Protein AF-A0A7S1BK49-F1 (afdb_monomer)

Mean predicted aligned error: 18.94 Å

pLDDT: mean 71.37, std 25.73, range [22.62, 98.69]

Sequence (502 aa):
MDLETLVHGPLKIPEKPNESGSNVIENDIENNNFTIVPHFSNAGDDDAESSNTPNIDGDDSLTIIAHAELVLSGHDSVFQEKSSKWTLLQKLTLSIDGFIAIGLGVMLYIIFSSRNEEIEQSNIGQFITDWISDGSVVKDIESWDVSRVFDMSFLFEDISFNADLSMWDVSSVSAAKGMFHIAKLFNSNLHLWDVSSIITMDMMFEGAASFNGDISSWNVAKVETMSAMFSGARSFNQNLSMWDIFQVKSFQEMFEGAVKFKQTLCWETEAALDGDIFHNSGGCFCRKIVVDIFSEISSWLENPEEQDCENYNIDTWDVSNVGTMRSIFDVERIDSATNFNKSIASWDVSGSTDMNRAFYKAEKFNQDISQWDVSSCIDMGSMFEGATEFGHDLSTWNLANVEIIENMFKDAISYKYDLCLDVMDSGLVLEDIFHGSFGCFCTPIKEYVTDIFASVEEFYDNSRISRCNHRKISDWNISAFTNLDSLFDSRTNFNENIGDWD
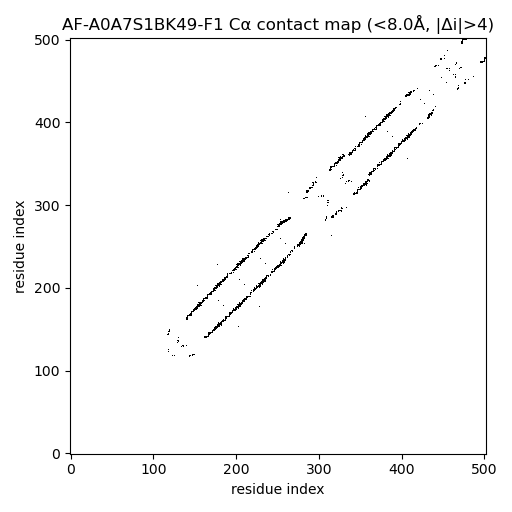
InterPro domains:
  IPR005046 Protein of unknown function DUF285 [PF03382] (186-271)
  IPR005046 Protein of unknown function DUF285 [PF03382] (311-418)
  IPR005046 Protein of unknown function DUF285 [PF03382] (467-502)
  IPR011889 Bacterial surface protein 26-residue repeat [TIGR02167] (204-227)

Secondary structure (DSSP, 8-state):
-----------------------------------------------------------------------------------TTGGGGGGSSSSS-TTSHHHHHHHHHHHHHS-----BTTTHHHHHHHHHH-TTTS--GGG---TB--B-TTTTTT-------TT---TT--B-TTTTTT-TT-----TT---TT--B-TTTTTT-TT-----TT---TT--B-TTTTTT-TT-----TT---TT----TTTTTT-TT---EE----HHHHSS-TTTTS--EEPPB--S-HHHHHHHHHH-TT---HHHH-GGG-B-TT-SB-TTTT-TTT-GGGGG-----TT---TT--B-TTTTTT-TT-----TT---TT--B-TTTTTT-TT-----TT---TT--B-TTTTTT-----S---SSTTTTT--HHHHSTTS-----PPP-SS-S-HHHHHHHHHH-HHHHHHHH--GGG---TT-S--TTTTTT-TT-----TT--

Structure (mmCIF, N/CA/C/O backbone):
data_AF-A0A7S1BK49-F1
#
_entry.id   AF-A0A7S1BK49-F1
#
loop_
_atom_site.group_PDB
_atom_site.id
_atom_site.type_symbol
_atom_site.label_atom_id
_atom_site.label_alt_id
_atom_site.label_comp_id
_atom_site.label_asym_id
_atom_site.label_entity_id
_atom_site.label_seq_id
_atom_site.pdbx_PDB_ins_code
_atom_site.Cartn_x
_atom_site.Cartn_y
_atom_site.Cartn_z
_atom_site.occupancy
_atom_site.B_iso_or_equiv
_atom_site.auth_seq_id
_atom_site.auth_comp_id
_atom_site.auth_asym_id
_atom_site.auth_atom_id
_atom_site.pdbx_PDB_model_num
ATOM 1 N N . MET A 1 1 ? 28.522 -47.993 32.366 1.00 35.03 1 MET A N 1
ATOM 2 C CA . MET A 1 1 ? 28.222 -48.068 30.920 1.00 35.03 1 MET A CA 1
ATOM 3 C C . MET A 1 1 ? 27.986 -46.636 30.466 1.00 35.03 1 MET A C 1
ATOM 5 O O . MET A 1 1 ? 26.840 -46.229 30.377 1.00 35.03 1 MET A O 1
ATOM 9 N N . ASP A 1 2 ? 28.984 -45.745 30.476 1.00 28.80 2 ASP A N 1
ATOM 10 C CA . ASP A 1 2 ? 30.324 -45.774 29.830 1.00 28.80 2 ASP A CA 1
ATOM 11 C C . ASP A 1 2 ? 30.213 -45.851 28.302 1.00 28.80 2 ASP A C 1
ATOM 13 O O . ASP A 1 2 ? 29.695 -46.849 27.810 1.00 28.80 2 ASP A O 1
ATOM 17 N N . LEU A 1 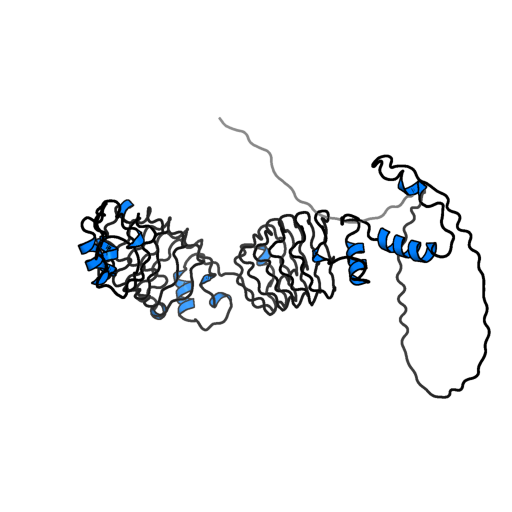3 ? 30.511 -44.725 27.620 1.00 27.05 3 LEU A N 1
ATOM 18 C CA . LEU A 1 3 ? 31.691 -44.461 26.744 1.00 27.05 3 LEU A CA 1
ATOM 19 C C . LEU A 1 3 ? 31.424 -44.952 25.299 1.00 27.05 3 LEU A C 1
ATOM 21 O O . LEU A 1 3 ? 30.880 -46.032 25.136 1.00 27.05 3 LEU A O 1
ATOM 25 N N . GLU A 1 4 ? 31.644 -44.214 24.200 1.00 32.19 4 GLU A N 1
ATOM 26 C CA . GLU A 1 4 ? 32.777 -43.380 23.726 1.00 32.19 4 GLU A CA 1
ATOM 27 C C . GLU A 1 4 ? 32.233 -42.294 22.732 1.00 32.19 4 GLU A C 1
ATOM 29 O O . GLU A 1 4 ? 31.250 -42.563 22.048 1.00 32.19 4 GLU A O 1
ATOM 34 N N . THR A 1 5 ? 32.627 -41.001 22.673 1.00 33.44 5 THR A N 1
ATOM 35 C CA . THR A 1 5 ? 33.893 -40.347 22.208 1.00 33.44 5 THR A CA 1
ATOM 36 C C . THR A 1 5 ? 34.398 -40.869 20.852 1.00 33.44 5 THR A C 1
ATOM 38 O O . THR A 1 5 ? 34.418 -42.069 20.660 1.00 33.44 5 THR A O 1
ATOM 41 N N . LEU A 1 6 ? 34.896 -40.134 19.852 1.00 28.28 6 LEU A N 1
ATOM 42 C CA . LEU A 1 6 ? 35.342 -38.755 19.596 1.00 28.28 6 LEU A CA 1
ATOM 43 C C . LEU A 1 6 ? 35.644 -38.713 18.067 1.00 28.28 6 LEU A C 1
ATOM 45 O O . LEU A 1 6 ? 35.965 -39.761 17.521 1.00 28.28 6 LEU A O 1
ATOM 49 N N . VAL A 1 7 ? 35.655 -37.556 17.391 1.00 29.08 7 VAL A N 1
ATOM 50 C CA . VAL A 1 7 ? 36.854 -36.999 16.705 1.00 29.08 7 VAL A CA 1
ATOM 51 C C . VAL A 1 7 ? 36.545 -35.601 16.139 1.00 29.08 7 VAL A C 1
ATOM 53 O O . VAL A 1 7 ? 35.555 -35.356 15.459 1.00 29.08 7 VAL A O 1
ATOM 56 N N . HIS A 1 8 ? 37.466 -34.713 16.501 1.00 30.59 8 HIS A N 1
ATOM 57 C CA . HIS A 1 8 ? 37.676 -33.287 16.267 1.00 30.59 8 HIS A CA 1
ATOM 58 C C . HIS A 1 8 ? 37.594 -32.747 14.822 1.00 30.59 8 HIS A C 1
ATOM 60 O O . HIS A 1 8 ? 38.181 -33.321 13.915 1.00 30.59 8 HIS A O 1
ATOM 66 N N . GLY A 1 9 ? 37.007 -31.548 14.672 1.00 27.83 9 GLY A N 1
ATOM 67 C CA . GLY A 1 9 ? 37.746 -30.265 14.703 1.00 27.83 9 GLY A CA 1
ATOM 68 C C . GLY A 1 9 ? 38.321 -29.699 13.376 1.00 27.83 9 GLY A C 1
ATOM 69 O O . GLY A 1 9 ? 39.035 -30.419 12.687 1.00 27.83 9 GLY A O 1
ATOM 70 N N . PRO A 1 10 ? 38.094 -28.402 13.049 1.00 38.78 10 PRO A N 1
ATOM 71 C CA . PRO A 1 10 ? 38.463 -27.749 11.779 1.00 38.78 10 PRO A CA 1
ATOM 72 C C . PRO A 1 10 ? 39.801 -26.982 11.842 1.00 38.78 10 PRO A C 1
ATOM 74 O O . PRO A 1 10 ? 40.285 -26.689 12.933 1.00 38.78 10 PRO A O 1
ATOM 77 N N . LEU A 1 11 ? 40.359 -26.565 10.692 1.00 24.44 11 LEU A N 1
ATOM 78 C CA . LEU A 1 11 ? 41.485 -25.613 10.622 1.00 24.44 11 LEU A CA 1
ATOM 79 C C . LEU A 1 11 ? 41.474 -24.754 9.336 1.00 24.44 11 LEU A C 1
ATOM 81 O O . LEU A 1 11 ? 41.293 -25.263 8.232 1.00 24.44 11 LEU A O 1
ATOM 85 N N . LYS A 1 12 ? 41.683 -23.441 9.524 1.00 28.98 12 LYS A N 1
ATOM 86 C CA . LYS A 1 12 ? 41.842 -22.368 8.521 1.00 28.98 12 LYS A CA 1
ATOM 87 C C . LYS A 1 12 ? 43.317 -22.194 8.075 1.00 28.98 12 LYS A C 1
ATOM 89 O O . LYS A 1 12 ? 44.215 -22.387 8.885 1.00 28.98 12 LYS A O 1
ATOM 94 N N . ILE A 1 13 ? 43.463 -21.785 6.803 1.00 31.91 13 ILE A N 1
ATOM 95 C CA . ILE A 1 13 ? 44.477 -21.015 6.010 1.00 31.91 13 ILE A CA 1
ATOM 96 C C . ILE A 1 13 ? 45.774 -20.493 6.697 1.00 31.91 13 ILE A C 1
ATOM 98 O O . ILE A 1 13 ? 45.731 -20.125 7.870 1.00 31.91 13 ILE A O 1
ATOM 102 N N . PRO A 1 14 ? 46.906 -20.349 5.955 1.00 29.59 14 PRO A N 1
ATOM 103 C CA . PRO A 1 14 ? 47.322 -19.010 5.453 1.00 29.59 14 PRO A CA 1
ATOM 104 C C . PRO A 1 14 ? 48.024 -18.963 4.053 1.00 29.59 14 PRO A C 1
ATOM 106 O O . PRO A 1 14 ? 48.311 -19.991 3.445 1.00 29.59 14 PRO A O 1
ATOM 109 N N . GLU A 1 15 ? 48.257 -17.738 3.549 1.00 27.72 15 GLU A N 1
ATOM 110 C CA . GLU A 1 15 ? 48.701 -17.295 2.200 1.00 27.72 15 GLU A CA 1
ATOM 111 C C . GLU A 1 15 ? 50.221 -17.383 1.845 1.00 27.72 15 GLU A C 1
ATOM 113 O O . GLU A 1 15 ? 51.042 -17.246 2.744 1.00 27.72 15 GLU A O 1
ATOM 118 N N . LYS A 1 16 ? 50.521 -17.470 0.513 1.00 31.22 16 LYS A N 1
ATOM 119 C CA . LYS A 1 16 ? 51.612 -16.901 -0.382 1.00 31.22 16 LYS A CA 1
ATOM 120 C C . LYS A 1 16 ? 53.121 -16.931 0.039 1.00 31.22 16 LYS A C 1
ATOM 122 O O . LYS A 1 16 ? 53.371 -17.141 1.217 1.00 31.22 16 LYS A O 1
ATOM 127 N N . PRO A 1 17 ? 54.163 -16.686 -0.833 1.00 37.59 17 PRO A N 1
ATOM 128 C CA . PRO A 1 17 ? 54.231 -16.139 -2.222 1.00 37.59 17 PRO A CA 1
ATOM 129 C C . PRO A 1 17 ? 55.219 -16.818 -3.249 1.00 37.59 17 PRO A C 1
ATOM 131 O O . PRO A 1 17 ? 55.960 -17.729 -2.910 1.00 37.59 17 PRO A O 1
ATOM 134 N N . ASN A 1 18 ? 55.193 -16.317 -4.505 1.00 27.33 18 ASN A N 1
ATOM 135 C CA . ASN A 1 18 ? 56.149 -16.288 -5.657 1.00 27.33 18 ASN A CA 1
ATOM 136 C C . ASN A 1 18 ? 57.438 -17.159 -5.721 1.00 27.33 18 ASN A C 1
ATOM 138 O O . ASN A 1 18 ? 58.272 -17.057 -4.834 1.00 27.33 18 ASN A O 1
ATOM 142 N N . GLU A 1 19 ? 57.708 -17.805 -6.878 1.00 29.11 19 GLU A N 1
ATOM 143 C CA . GLU A 1 19 ? 58.779 -17.434 -7.853 1.00 29.11 19 GLU A CA 1
ATOM 144 C C . GLU A 1 19 ? 58.948 -18.413 -9.054 1.00 29.11 19 GLU A C 1
ATOM 146 O O . GLU A 1 19 ? 58.847 -19.627 -8.923 1.00 29.11 19 GLU A O 1
ATOM 151 N N . SER A 1 20 ? 59.213 -17.807 -10.223 1.00 27.70 20 SER A N 1
ATOM 152 C CA . SER A 1 20 ? 59.932 -18.215 -11.456 1.00 27.70 20 SER A CA 1
ATOM 153 C C . SER A 1 20 ? 60.298 -19.678 -11.795 1.00 27.70 20 SER A C 1
ATOM 155 O O . SER A 1 20 ? 60.945 -20.371 -11.017 1.00 27.70 20 SER A O 1
ATOM 157 N N . GLY A 1 21 ? 60.133 -20.039 -13.080 1.00 27.45 21 GLY A N 1
ATOM 158 C CA . GLY A 1 21 ? 60.945 -21.074 -13.745 1.00 27.45 21 GLY A CA 1
ATOM 159 C C . GLY A 1 21 ? 60.391 -21.565 -15.091 1.00 27.45 21 GLY A C 1
ATOM 160 O O . GLY A 1 21 ? 59.422 -22.310 -15.126 1.00 27.45 21 GLY A O 1
ATOM 161 N N . SER A 1 22 ? 61.019 -21.150 -16.193 1.00 25.78 22 SER A N 1
ATOM 162 C CA . SER A 1 22 ? 60.699 -21.464 -17.595 1.00 25.78 22 SER A CA 1
ATOM 163 C C . SER A 1 22 ? 61.015 -22.904 -18.033 1.00 25.78 22 SER A C 1
ATOM 165 O O . SER A 1 22 ? 62.007 -23.465 -17.574 1.00 25.78 22 SER A O 1
ATOM 167 N N . ASN A 1 23 ? 60.243 -23.426 -19.002 1.00 27.48 23 ASN A N 1
ATOM 168 C CA . ASN A 1 23 ? 60.650 -24.173 -20.223 1.00 27.48 23 ASN A CA 1
ATOM 169 C C . ASN A 1 23 ? 59.364 -24.743 -20.869 1.00 27.48 23 ASN A C 1
ATOM 171 O O . ASN A 1 23 ? 58.716 -25.600 -20.282 1.00 27.48 23 ASN A O 1
ATOM 175 N N . VAL A 1 24 ? 58.799 -24.122 -21.913 1.00 26.00 24 VAL A N 1
ATOM 176 C CA . VAL A 1 24 ? 59.056 -24.373 -23.352 1.00 26.00 24 VAL A CA 1
ATOM 177 C C . VAL A 1 24 ? 59.017 -25.864 -23.718 1.00 26.00 24 VAL A C 1
ATOM 179 O O . VAL A 1 24 ? 59.946 -26.587 -23.375 1.00 26.00 24 VAL A O 1
ATOM 182 N N . ILE A 1 25 ? 57.963 -26.290 -24.431 1.00 27.42 25 ILE A N 1
ATOM 183 C CA . ILE A 1 25 ? 58.008 -26.838 -25.804 1.00 27.42 25 ILE A CA 1
ATOM 184 C C . ILE A 1 25 ? 56.605 -26.714 -26.439 1.00 27.42 25 ILE A C 1
ATOM 186 O O . ILE A 1 25 ? 55.590 -27.068 -25.845 1.00 27.42 25 ILE A O 1
ATOM 190 N N . GLU A 1 26 ? 56.652 -26.154 -27.643 1.00 25.84 26 GLU A N 1
ATOM 191 C CA . GLU A 1 26 ? 55.699 -25.973 -28.743 1.00 25.84 26 GLU A CA 1
ATOM 192 C C . GLU A 1 26 ? 54.528 -26.965 -28.876 1.00 25.84 26 GLU A C 1
ATOM 194 O O . GLU A 1 26 ? 54.699 -28.182 -28.810 1.00 25.84 26 GLU A O 1
ATOM 199 N N . ASN A 1 27 ? 53.352 -26.426 -29.220 1.00 28.23 27 ASN A N 1
ATOM 200 C CA . ASN A 1 27 ? 52.665 -26.814 -30.454 1.00 28.23 27 ASN A CA 1
ATOM 201 C C . ASN A 1 27 ? 51.669 -25.731 -30.895 1.00 28.23 27 ASN A C 1
ATOM 203 O O . ASN A 1 27 ? 50.863 -25.239 -30.106 1.00 28.23 27 ASN A O 1
ATOM 207 N N . ASP A 1 28 ? 51.787 -25.396 -32.174 1.00 27.47 28 ASP A N 1
ATOM 208 C CA . ASP A 1 28 ? 51.051 -24.401 -32.942 1.00 27.47 28 ASP A CA 1
ATOM 209 C C . ASP A 1 28 ? 49.535 -24.650 -33.002 1.00 27.47 28 ASP A C 1
ATOM 211 O O . ASP A 1 28 ? 49.086 -25.793 -33.102 1.00 27.47 28 ASP A O 1
ATOM 215 N N . ILE A 1 29 ? 48.761 -23.558 -33.006 1.00 29.08 29 ILE A N 1
ATOM 216 C CA . ILE A 1 29 ? 47.798 -23.141 -34.050 1.00 29.08 29 ILE A CA 1
ATOM 217 C C . ILE A 1 29 ? 47.078 -21.891 -33.507 1.00 29.08 29 ILE A C 1
ATOM 219 O O . ILE A 1 29 ? 46.294 -21.957 -32.560 1.00 29.08 29 ILE A O 1
ATOM 223 N N . GLU A 1 30 ? 47.402 -20.731 -34.084 1.00 30.09 30 GLU A N 1
ATOM 224 C CA . GLU A 1 30 ? 46.832 -19.428 -33.738 1.00 30.09 30 GLU A CA 1
ATOM 225 C C . GLU A 1 30 ? 45.349 -19.332 -34.123 1.00 30.09 30 GLU A C 1
ATOM 227 O O . GLU A 1 30 ? 44.957 -19.523 -35.276 1.00 30.09 30 GLU A O 1
ATOM 232 N N . ASN A 1 31 ? 44.541 -18.972 -33.125 1.00 31.12 31 ASN A N 1
ATOM 233 C CA . ASN A 1 31 ? 43.215 -18.398 -33.277 1.00 31.12 31 ASN A CA 1
ATOM 234 C C . ASN A 1 31 ? 43.339 -16.909 -33.624 1.00 31.12 31 ASN A C 1
ATOM 236 O O . ASN A 1 31 ? 44.002 -16.148 -32.919 1.00 31.12 31 ASN A O 1
ATOM 240 N N . ASN A 1 32 ? 42.624 -16.493 -34.668 1.00 27.56 32 ASN A N 1
ATOM 241 C CA . ASN A 1 32 ? 42.329 -15.096 -34.965 1.00 27.56 32 ASN A CA 1
ATOM 242 C C . ASN A 1 32 ? 41.487 -14.482 -33.833 1.00 27.56 32 ASN A C 1
ATOM 244 O O . ASN A 1 32 ? 40.280 -14.706 -33.772 1.00 27.56 32 ASN A O 1
ATOM 248 N N . ASN A 1 33 ? 42.111 -13.664 -32.985 1.00 28.39 33 ASN A N 1
ATOM 249 C CA . ASN A 1 33 ? 41.420 -12.660 -32.180 1.00 28.39 33 ASN A CA 1
ATOM 250 C C . ASN A 1 33 ? 41.516 -11.310 -32.899 1.00 28.39 33 ASN A C 1
ATOM 252 O O . ASN A 1 33 ? 42.605 -10.767 -33.079 1.00 28.39 33 ASN A O 1
ATOM 256 N N . PHE A 1 34 ? 40.366 -10.759 -33.290 1.00 27.22 34 PHE A N 1
ATOM 257 C CA . PHE A 1 34 ? 40.245 -9.355 -33.666 1.00 27.22 34 PHE A CA 1
ATOM 258 C C . PHE A 1 34 ? 40.216 -8.506 -32.392 1.00 27.22 34 PHE A C 1
ATOM 260 O O . PHE A 1 34 ? 39.236 -8.506 -31.651 1.00 27.22 34 PHE A O 1
ATOM 267 N N . THR A 1 35 ? 41.298 -7.770 -32.152 1.00 24.39 35 THR A N 1
ATOM 268 C CA . THR A 1 35 ? 41.339 -6.672 -31.183 1.00 24.39 35 THR A CA 1
ATOM 269 C C . THR A 1 35 ? 40.854 -5.401 -31.873 1.00 24.39 35 THR A C 1
ATOM 271 O O . THR A 1 35 ? 41.454 -4.951 -32.850 1.00 24.39 35 THR A O 1
ATOM 274 N N . ILE A 1 36 ? 39.778 -4.812 -31.357 1.00 26.70 36 ILE A N 1
ATOM 275 C CA . ILE A 1 36 ? 39.320 -3.469 -31.719 1.00 26.70 36 ILE A CA 1
ATOM 276 C C . ILE A 1 36 ? 40.229 -2.467 -30.999 1.00 26.70 36 ILE A C 1
ATOM 278 O O . ILE A 1 36 ? 40.259 -2.423 -29.771 1.00 26.70 36 ILE A O 1
ATOM 282 N N . VAL A 1 37 ? 40.973 -1.664 -31.760 1.00 26.89 37 VAL A N 1
ATOM 283 C CA . VAL A 1 37 ? 41.683 -0.481 -31.253 1.00 26.89 37 VAL A CA 1
ATOM 284 C C . VAL A 1 37 ? 40.934 0.758 -31.753 1.00 26.89 37 VAL A C 1
ATOM 286 O O . VAL A 1 37 ? 40.873 0.961 -32.967 1.00 26.89 37 VAL A O 1
ATOM 289 N N . PRO A 1 38 ? 40.363 1.596 -30.870 1.00 29.02 38 PRO A N 1
ATOM 290 C CA . PRO A 1 38 ? 39.777 2.866 -31.269 1.00 29.02 38 PRO A CA 1
ATOM 291 C C . PRO A 1 38 ? 40.880 3.921 -31.419 1.00 29.02 38 PRO A C 1
ATOM 293 O O . PRO A 1 38 ? 41.600 4.222 -30.466 1.00 29.02 38 PRO A O 1
ATOM 296 N N . HIS A 1 39 ? 41.006 4.514 -32.607 1.00 27.56 39 HIS A N 1
ATOM 297 C CA . HIS A 1 39 ? 41.794 5.733 -32.785 1.00 27.56 39 HIS A CA 1
ATOM 298 C C . HIS A 1 39 ? 40.890 6.958 -32.630 1.00 27.56 39 HIS A C 1
ATOM 300 O O . HIS A 1 39 ? 40.169 7.343 -33.545 1.00 27.56 39 HIS A O 1
ATOM 306 N N . PHE A 1 40 ? 40.979 7.583 -31.456 1.00 27.64 40 PHE A N 1
ATOM 307 C CA . PHE A 1 40 ? 40.731 9.010 -31.288 1.00 27.64 40 PHE A CA 1
ATOM 308 C C . PHE A 1 40 ? 41.953 9.780 -31.801 1.00 27.64 40 PHE A C 1
ATOM 310 O O . PHE A 1 40 ? 43.087 9.457 -31.440 1.00 27.64 40 PHE A O 1
ATOM 317 N N . SER A 1 41 ? 41.731 10.824 -32.595 1.00 28.11 41 SER A N 1
ATOM 318 C CA . SER A 1 41 ? 42.729 11.864 -32.847 1.00 28.11 41 SER A CA 1
ATOM 319 C C . SER A 1 41 ? 42.130 13.222 -32.494 1.00 28.11 41 SER A C 1
ATOM 321 O O . SER A 1 41 ? 41.339 13.773 -33.256 1.00 28.11 41 SER A O 1
ATOM 323 N N . ASN A 1 42 ? 42.525 13.742 -31.332 1.00 29.22 42 ASN A N 1
ATOM 324 C CA . ASN A 1 42 ? 42.480 15.168 -31.032 1.00 29.22 42 ASN A CA 1
ATOM 325 C C . ASN A 1 42 ? 43.666 15.848 -31.726 1.00 29.22 42 ASN A C 1
ATOM 327 O O . ASN A 1 42 ? 44.798 15.378 -31.611 1.00 29.22 42 ASN A O 1
ATOM 331 N N . ALA A 1 43 ? 43.416 16.986 -32.362 1.00 30.41 43 ALA A N 1
ATOM 332 C CA . ALA A 1 43 ? 44.424 18.006 -32.607 1.00 30.41 43 ALA A CA 1
ATOM 333 C C . ALA A 1 43 ? 43.789 19.362 -32.278 1.00 30.41 43 ALA A C 1
ATOM 335 O O . ALA A 1 43 ? 42.842 19.776 -32.945 1.00 30.41 43 ALA A O 1
ATOM 336 N N . GLY A 1 44 ? 44.278 19.999 -31.215 1.00 28.25 44 GLY A N 1
ATOM 337 C CA . GLY A 1 44 ? 44.058 21.411 -30.915 1.00 28.25 44 GLY A CA 1
ATOM 338 C C . GLY A 1 44 ? 45.323 22.198 -31.252 1.00 28.25 44 GLY A C 1
ATOM 339 O O . GLY A 1 44 ? 46.427 21.701 -31.022 1.00 28.25 44 GLY A O 1
ATOM 340 N N . ASP A 1 45 ? 45.147 23.341 -31.912 1.00 29.91 45 ASP A N 1
ATOM 341 C CA . ASP A 1 45 ? 45.421 24.689 -31.376 1.00 29.91 45 ASP A CA 1
ATOM 342 C C . ASP A 1 45 ? 45.800 25.681 -32.494 1.00 29.91 45 ASP A C 1
ATOM 344 O O . ASP A 1 45 ? 46.739 25.465 -33.259 1.00 29.91 45 ASP A O 1
ATOM 348 N N . ASP A 1 46 ? 44.980 26.737 -32.565 1.00 32.91 46 ASP A N 1
ATOM 349 C CA . ASP A 1 46 ? 45.274 28.168 -32.738 1.00 32.91 46 ASP A CA 1
ATOM 350 C C . ASP A 1 46 ? 46.328 28.636 -33.767 1.00 32.91 46 ASP A C 1
ATOM 352 O O . ASP A 1 46 ? 47.524 28.400 -33.637 1.00 32.91 46 ASP A O 1
ATOM 356 N N . ASP A 1 47 ? 45.905 29.410 -34.779 1.00 31.05 47 ASP A N 1
ATOM 357 C CA . ASP A 1 47 ? 45.849 30.885 -34.697 1.00 31.05 47 ASP A CA 1
ATOM 358 C C . ASP A 1 47 ? 45.503 31.549 -36.053 1.00 31.05 47 ASP A C 1
ATOM 360 O O . ASP A 1 47 ? 45.647 30.984 -37.138 1.00 31.05 47 ASP A O 1
ATOM 364 N N . ALA A 1 48 ? 44.988 32.774 -35.952 1.00 31.53 48 ALA A N 1
ATOM 365 C CA . ALA A 1 48 ? 44.333 33.593 -36.971 1.00 31.53 48 ALA A CA 1
ATOM 366 C C . ALA A 1 48 ? 45.213 34.120 -38.134 1.00 31.53 48 ALA A C 1
ATOM 368 O O . ALA A 1 48 ? 46.374 34.452 -37.947 1.00 31.53 48 ALA A O 1
ATOM 369 N N . GLU A 1 49 ? 44.612 34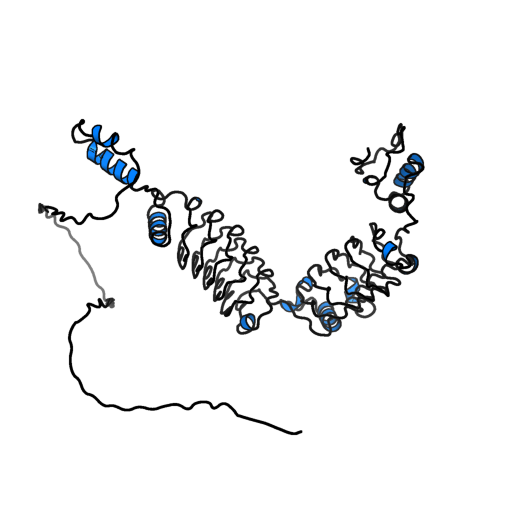.316 -39.320 1.00 29.78 49 GLU A N 1
ATOM 370 C CA . GLU A 1 49 ? 44.315 35.641 -39.920 1.00 29.78 49 GLU A CA 1
ATOM 371 C C . GLU A 1 49 ? 44.015 35.584 -41.439 1.00 29.78 49 GLU A C 1
ATOM 373 O O . GLU A 1 49 ? 44.839 35.220 -42.267 1.00 29.78 49 GLU A O 1
ATOM 378 N N . SER A 1 50 ? 42.847 36.135 -41.782 1.00 29.45 50 SER A N 1
ATOM 379 C CA . SER A 1 50 ? 42.568 37.024 -42.923 1.00 29.45 50 SER A CA 1
ATOM 380 C C . SER A 1 50 ? 42.645 36.550 -44.397 1.00 29.45 50 SER A C 1
ATOM 382 O O . SER A 1 50 ? 43.691 36.378 -45.011 1.00 29.45 50 SER A O 1
ATOM 384 N N . SER A 1 51 ? 41.467 36.682 -45.019 1.00 27.19 51 SER A N 1
ATOM 385 C CA . SER A 1 51 ? 41.203 37.395 -46.282 1.00 27.19 51 SER A CA 1
ATOM 386 C C . SER A 1 51 ? 41.335 36.689 -47.644 1.00 27.19 51 SER A C 1
ATOM 388 O O . SER A 1 51 ? 42.342 36.090 -47.998 1.00 27.19 51 SER A O 1
ATOM 390 N N . ASN A 1 52 ? 40.292 36.965 -48.442 1.00 30.88 52 ASN A N 1
ATOM 391 C CA . ASN A 1 52 ? 40.178 36.955 -49.904 1.00 30.88 52 ASN A CA 1
ATOM 392 C C . ASN A 1 52 ? 39.777 35.647 -50.614 1.00 30.88 52 ASN A C 1
ATOM 394 O O . ASN A 1 52 ? 40.588 34.797 -50.962 1.00 30.88 52 ASN A O 1
ATOM 398 N N . THR A 1 53 ? 38.488 35.597 -50.963 1.00 28.69 53 THR A N 1
ATOM 399 C CA . THR A 1 53 ? 37.960 35.025 -52.217 1.00 28.69 53 THR A CA 1
ATOM 400 C C . THR A 1 53 ? 38.476 35.862 -53.416 1.00 28.69 53 THR A C 1
ATOM 402 O O . THR A 1 53 ? 38.792 37.039 -53.202 1.00 28.69 53 THR A O 1
ATOM 405 N N . PRO A 1 54 ? 38.601 35.329 -54.662 1.00 38.31 54 PRO A N 1
ATOM 406 C CA . PRO A 1 54 ? 37.458 34.846 -55.454 1.00 38.31 54 PRO A CA 1
ATOM 407 C C . PRO A 1 54 ? 37.682 33.640 -56.404 1.00 38.31 54 PRO A C 1
ATOM 409 O O . PRO A 1 54 ? 38.694 33.514 -57.079 1.00 38.31 54 PRO A O 1
ATOM 412 N N . ASN A 1 55 ? 36.644 32.798 -56.470 1.00 29.73 55 ASN A N 1
ATOM 413 C CA . ASN A 1 55 ? 35.919 32.297 -57.653 1.00 29.73 55 ASN A CA 1
ATOM 414 C C . ASN A 1 55 ? 36.643 32.200 -59.020 1.00 29.73 55 ASN A C 1
ATOM 416 O O . ASN A 1 55 ? 36.898 33.254 -59.594 1.00 29.73 55 ASN A O 1
ATOM 420 N N . ILE A 1 56 ? 36.790 30.985 -59.592 1.00 30.38 56 ILE A N 1
ATOM 421 C CA . ILE A 1 56 ? 36.682 30.670 -61.043 1.00 30.38 56 ILE A CA 1
ATOM 422 C C . ILE A 1 56 ? 36.209 29.208 -61.234 1.00 30.38 56 ILE A C 1
ATOM 424 O O . ILE A 1 56 ? 36.681 28.303 -60.550 1.00 30.38 56 ILE A O 1
ATOM 428 N N . ASP A 1 57 ? 35.289 29.047 -62.190 1.00 29.44 57 ASP A N 1
ATOM 429 C CA . ASP A 1 57 ? 34.690 27.848 -62.795 1.00 29.44 57 ASP A CA 1
ATOM 430 C C . ASP A 1 57 ? 35.652 26.715 -63.213 1.00 29.44 57 ASP A C 1
ATOM 432 O O . ASP A 1 57 ? 36.814 26.951 -63.547 1.00 29.44 57 ASP A O 1
ATOM 436 N N . GLY A 1 58 ? 35.119 25.492 -63.339 1.00 29.05 58 GLY A N 1
ATOM 437 C CA . GLY A 1 58 ? 35.807 24.392 -64.022 1.00 29.05 58 GLY A CA 1
ATOM 438 C C . GLY A 1 58 ? 35.098 23.045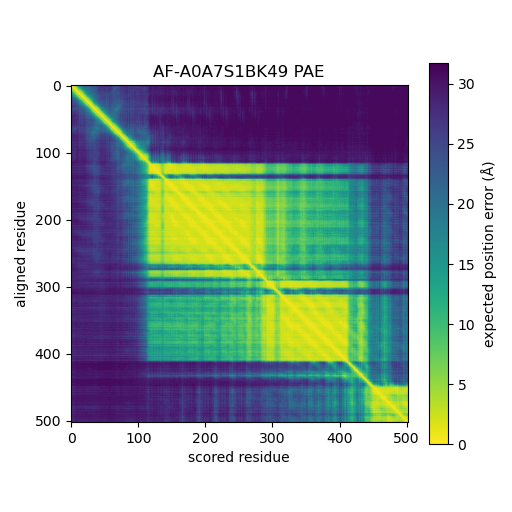 -63.923 1.00 29.05 58 GLY A C 1
ATOM 439 O O . GLY A 1 58 ? 35.413 22.242 -63.054 1.00 29.05 58 GLY A O 1
ATOM 440 N N . ASP A 1 59 ? 34.142 22.843 -64.824 1.00 29.86 59 ASP A N 1
ATOM 441 C CA . ASP A 1 59 ? 33.546 21.573 -65.250 1.00 29.86 59 ASP A CA 1
ATOM 442 C C . ASP A 1 59 ? 34.615 20.492 -65.518 1.00 29.86 59 ASP A C 1
ATOM 444 O O . ASP A 1 59 ? 35.590 20.771 -66.208 1.00 29.86 59 ASP A O 1
ATOM 448 N N . ASP A 1 60 ? 34.429 19.284 -64.979 1.00 31.55 60 ASP A N 1
ATOM 449 C CA . ASP A 1 60 ? 34.819 18.037 -65.649 1.00 31.55 60 ASP A CA 1
ATOM 450 C C . ASP A 1 60 ? 34.157 16.837 -64.954 1.00 31.55 60 ASP A C 1
ATOM 452 O O . ASP A 1 60 ? 34.542 16.347 -63.889 1.00 31.55 60 ASP A O 1
ATOM 456 N N . SER A 1 61 ? 33.103 16.367 -65.609 1.00 28.25 61 SER A N 1
ATOM 457 C CA . SER A 1 61 ? 32.427 15.106 -65.356 1.00 28.25 61 SER A CA 1
ATOM 458 C C . SER A 1 61 ? 33.315 13.928 -65.777 1.00 28.25 61 SER A C 1
ATOM 460 O O . SER A 1 61 ? 33.583 13.722 -66.959 1.00 28.25 61 SER A O 1
ATOM 462 N N . LEU A 1 62 ? 33.731 13.093 -64.817 1.00 26.36 62 LEU A N 1
ATOM 463 C CA . LEU A 1 62 ? 34.292 11.770 -65.105 1.00 26.36 62 LEU A CA 1
ATOM 464 C C . LEU A 1 62 ? 33.319 10.680 -64.653 1.00 26.36 62 LEU A C 1
ATOM 466 O O . LEU A 1 62 ? 33.250 10.287 -63.490 1.00 26.36 62 LEU A O 1
ATOM 470 N N . THR A 1 63 ? 32.546 10.191 -65.617 1.00 24.30 63 THR A N 1
ATOM 471 C CA . THR A 1 63 ? 31.723 8.989 -65.501 1.00 24.30 63 THR A CA 1
ATOM 472 C C . THR A 1 63 ? 32.633 7.757 -65.517 1.00 24.30 63 THR A C 1
ATOM 474 O O . THR A 1 63 ? 33.165 7.394 -66.564 1.00 24.30 63 THR A O 1
ATOM 477 N N . ILE A 1 64 ? 32.804 7.086 -64.375 1.00 26.19 64 ILE A N 1
ATOM 478 C CA . ILE A 1 64 ? 33.367 5.730 -64.325 1.00 26.19 64 ILE A CA 1
ATOM 479 C C . ILE A 1 64 ? 32.199 4.748 -64.221 1.00 26.19 64 ILE A C 1
ATOM 481 O O . ILE A 1 64 ? 31.572 4.602 -63.176 1.00 26.19 64 ILE A O 1
ATOM 485 N N . ILE A 1 65 ? 31.903 4.084 -65.338 1.00 25.66 65 ILE A N 1
ATOM 486 C CA . ILE A 1 65 ? 31.026 2.913 -65.394 1.00 25.66 65 ILE A CA 1
ATOM 487 C C . ILE A 1 65 ? 31.859 1.716 -64.928 1.00 25.66 65 ILE A C 1
ATOM 489 O O . ILE A 1 65 ? 32.690 1.213 -65.683 1.00 25.66 65 ILE A O 1
ATOM 493 N N . ALA A 1 66 ? 31.640 1.254 -63.699 1.00 25.11 66 ALA A N 1
ATOM 494 C CA . ALA A 1 66 ? 32.131 -0.039 -63.236 1.00 25.11 66 ALA A CA 1
ATOM 495 C C . ALA A 1 66 ? 30.976 -1.051 -63.274 1.00 25.11 66 ALA A C 1
ATOM 497 O O . ALA A 1 66 ? 30.045 -0.989 -62.474 1.00 25.11 66 ALA A O 1
ATOM 498 N N . HIS A 1 67 ? 31.033 -1.964 -64.245 1.00 25.03 67 HIS A N 1
ATOM 499 C CA . HIS A 1 67 ? 30.277 -3.214 -64.227 1.00 25.03 67 HIS A CA 1
ATOM 500 C C . HIS A 1 67 ? 30.814 -4.088 -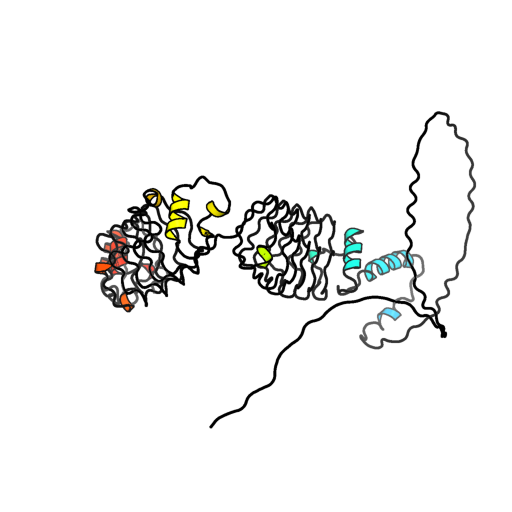63.086 1.00 25.03 67 HIS A C 1
ATOM 502 O O . HIS A 1 67 ? 31.997 -4.426 -63.089 1.00 25.03 67 HIS A O 1
ATOM 508 N N . ALA A 1 68 ? 29.952 -4.481 -62.150 1.00 24.91 68 ALA A N 1
ATOM 509 C CA . ALA A 1 68 ? 30.228 -5.551 -61.199 1.00 24.91 68 ALA A CA 1
ATOM 510 C C . ALA A 1 68 ? 29.238 -6.696 -61.457 1.00 24.91 68 ALA A C 1
ATOM 512 O O . ALA A 1 68 ? 28.040 -6.563 -61.211 1.00 24.91 68 ALA A O 1
ATOM 513 N N . GLU A 1 69 ? 29.745 -7.804 -62.000 1.00 24.20 69 GLU A N 1
ATOM 514 C CA . GLU A 1 69 ? 29.049 -9.091 -62.028 1.00 24.20 69 GLU A CA 1
ATOM 515 C C . GLU A 1 69 ? 28.993 -9.657 -60.604 1.00 24.20 69 GLU A C 1
ATOM 517 O O . GLU A 1 69 ? 30.020 -9.837 -59.950 1.00 24.20 69 GLU A O 1
ATOM 522 N N . LEU A 1 70 ? 27.782 -9.941 -60.123 1.00 22.62 70 LEU A N 1
ATOM 523 C CA . LEU A 1 70 ? 27.543 -10.596 -58.843 1.00 22.62 70 LEU A CA 1
ATOM 524 C C . LEU A 1 70 ? 27.557 -12.120 -59.062 1.00 22.62 70 LEU A C 1
ATOM 526 O O . LEU A 1 70 ? 26.626 -12.682 -59.639 1.00 22.62 70 LEU A O 1
ATOM 530 N N . VAL A 1 71 ? 28.618 -12.794 -58.617 1.00 23.47 71 VAL A N 1
ATOM 531 C CA . VAL A 1 71 ? 28.698 -14.263 -58.573 1.00 23.47 71 VAL A CA 1
ATOM 532 C C . VAL A 1 71 ? 28.100 -14.739 -57.246 1.00 23.47 71 VAL A C 1
ATOM 534 O O . VAL A 1 71 ? 28.727 -14.616 -56.199 1.00 23.47 71 VAL A O 1
ATOM 537 N N . LEU A 1 72 ? 26.883 -15.288 -57.282 1.00 25.14 72 LEU A N 1
ATOM 538 C CA . LEU A 1 72 ? 26.275 -16.010 -56.158 1.00 25.14 72 LEU A CA 1
ATOM 539 C C . LEU A 1 72 ? 26.720 -17.479 -56.202 1.00 25.14 72 LEU A C 1
ATOM 541 O O . LEU A 1 72 ? 26.235 -18.251 -57.029 1.00 25.14 72 LEU A O 1
ATOM 545 N N . SER A 1 73 ? 27.633 -17.881 -55.315 1.00 25.44 73 SER A N 1
ATOM 546 C CA . SER A 1 73 ? 27.897 -19.293 -55.014 1.00 25.44 73 SER A CA 1
ATOM 547 C C . SER A 1 73 ? 27.051 -19.711 -53.814 1.00 25.44 73 SER A C 1
ATOM 549 O O . SER A 1 73 ? 27.223 -19.186 -52.716 1.00 25.44 73 SER A O 1
ATOM 551 N N . GLY A 1 74 ? 26.115 -20.626 -54.053 1.00 25.64 74 GLY A N 1
ATOM 552 C CA . GLY A 1 74 ? 25.129 -21.068 -53.078 1.00 25.64 74 GLY A CA 1
ATOM 553 C C . GLY A 1 74 ? 25.660 -21.996 -51.988 1.00 25.64 74 GLY A C 1
ATOM 554 O O . GLY A 1 74 ? 26.659 -22.693 -52.159 1.00 25.64 74 GLY A O 1
ATOM 555 N N . HIS A 1 75 ? 24.899 -22.045 -50.898 1.00 25.78 75 HIS A N 1
ATOM 556 C CA . HIS A 1 75 ? 24.794 -23.201 -50.018 1.00 25.78 75 HIS A CA 1
ATOM 557 C C . HIS A 1 75 ? 23.408 -23.181 -49.353 1.00 25.78 75 HIS A C 1
ATOM 559 O O . HIS A 1 75 ? 23.240 -22.714 -48.234 1.00 25.78 75 HIS A O 1
ATOM 565 N N . ASP A 1 76 ? 22.406 -23.676 -50.083 1.00 27.31 76 ASP A N 1
ATOM 566 C CA . ASP A 1 76 ? 21.103 -24.052 -49.535 1.00 27.31 76 ASP A CA 1
ATOM 567 C C . ASP A 1 76 ? 21.136 -25.541 -49.186 1.00 27.31 76 ASP A C 1
ATOM 569 O O . ASP A 1 76 ? 21.178 -26.403 -50.067 1.00 27.31 76 ASP A O 1
ATOM 573 N N . SER A 1 77 ? 21.072 -25.860 -47.898 1.00 27.31 77 SER A N 1
ATOM 574 C CA . SER A 1 77 ? 20.549 -27.148 -47.457 1.00 27.31 77 SER A CA 1
ATOM 575 C C . SER A 1 77 ? 20.033 -27.044 -46.029 1.00 27.31 77 SER A C 1
ATOM 577 O O . SER A 1 77 ? 20.804 -26.722 -45.130 1.00 27.31 77 SER A O 1
ATOM 579 N N . VAL A 1 78 ? 18.765 -27.440 -45.872 1.00 27.83 78 VAL A N 1
ATOM 580 C CA . VAL A 1 78 ? 17.976 -27.688 -44.649 1.00 27.83 78 VAL A CA 1
ATOM 581 C C . VAL A 1 78 ? 16.898 -26.627 -44.408 1.00 27.83 78 VAL A C 1
ATOM 583 O O . VAL A 1 78 ? 17.105 -25.666 -43.691 1.00 27.83 78 VAL A O 1
ATOM 586 N N . PHE A 1 79 ? 15.729 -26.832 -45.022 1.00 25.22 79 PHE A N 1
ATOM 587 C CA . PHE A 1 79 ? 14.439 -26.994 -44.332 1.00 25.22 79 PHE A CA 1
ATOM 588 C C . PHE A 1 79 ? 13.381 -27.377 -45.380 1.00 25.22 79 PHE A C 1
ATOM 590 O O . PHE A 1 79 ? 12.957 -26.569 -46.203 1.00 25.22 79 PHE A O 1
ATOM 597 N N . GLN A 1 80 ? 12.999 -28.656 -45.390 1.00 27.09 80 GLN A N 1
ATOM 598 C CA . GLN A 1 80 ? 11.819 -29.131 -46.106 1.00 27.09 80 GLN A CA 1
ATOM 599 C C . GLN A 1 80 ? 10.595 -29.111 -45.183 1.00 27.09 80 GLN A C 1
ATOM 601 O O . GLN A 1 80 ? 10.703 -29.381 -43.993 1.00 27.09 80 GLN A O 1
ATOM 606 N N . GLU A 1 81 ? 9.449 -28.871 -45.824 1.00 28.92 81 GLU A N 1
ATOM 607 C CA . GLU A 1 81 ? 8.064 -29.023 -45.360 1.00 28.92 81 GLU A CA 1
ATOM 608 C C . GLU A 1 81 ? 7.489 -27.964 -44.405 1.00 28.92 81 GLU A C 1
ATOM 610 O O . GLU A 1 81 ? 7.537 -28.090 -43.186 1.00 28.92 81 GLU A O 1
ATOM 615 N N . LYS A 1 82 ? 6.700 -27.037 -44.972 1.00 28.20 82 LYS A N 1
ATOM 616 C CA . LYS A 1 82 ? 5.225 -27.119 -44.909 1.00 28.20 82 LYS A CA 1
ATOM 617 C C . LYS A 1 82 ? 4.540 -26.033 -45.751 1.00 28.20 82 LYS A C 1
ATOM 619 O O . LYS A 1 82 ? 5.012 -24.912 -45.862 1.00 28.20 82 LYS A O 1
ATOM 624 N N . SER A 1 83 ? 3.347 -26.387 -46.234 1.00 34.22 83 SER A N 1
ATOM 625 C CA . SER A 1 83 ? 2.279 -25.533 -46.784 1.00 34.22 83 SER A CA 1
ATOM 626 C C . SER A 1 83 ? 2.156 -25.465 -48.312 1.00 34.22 83 SER A C 1
ATOM 628 O O . SER A 1 83 ? 2.671 -24.594 -49.010 1.00 34.22 83 SER A O 1
ATOM 630 N N . SER A 1 84 ? 1.331 -26.384 -48.810 1.00 36.50 84 SER A N 1
ATOM 631 C CA . SER A 1 84 ? 0.855 -26.614 -50.178 1.00 36.50 84 SER A CA 1
ATOM 632 C C . SER A 1 84 ? 0.004 -25.482 -50.794 1.00 36.50 84 SER A C 1
ATOM 634 O O . SER A 1 84 ? -0.872 -25.754 -51.612 1.00 36.50 84 SER A O 1
ATOM 636 N N . LYS A 1 85 ? 0.222 -24.213 -50.420 1.00 40.12 85 LYS A N 1
ATOM 637 C CA . LYS A 1 85 ? -0.483 -23.043 -50.991 1.00 40.12 85 LYS A CA 1
ATOM 638 C C . LYS A 1 85 ? 0.341 -22.242 -52.011 1.00 40.12 85 LYS A C 1
ATOM 640 O O . LYS A 1 85 ? -0.223 -21.417 -52.722 1.00 40.12 85 LYS A O 1
ATOM 645 N N . TRP A 1 86 ? 1.641 -22.513 -52.141 1.00 37.41 86 TRP A N 1
ATOM 646 C CA . TRP A 1 86 ? 2.558 -21.710 -52.967 1.00 37.41 86 TRP A CA 1
ATOM 647 C C . TRP A 1 86 ? 2.622 -22.102 -54.453 1.00 37.41 86 TRP A C 1
ATOM 649 O O . TRP A 1 86 ? 2.989 -21.285 -55.297 1.00 37.41 86 TRP A O 1
ATOM 659 N N . THR A 1 87 ? 2.202 -23.314 -54.821 1.00 39.44 87 THR A N 1
ATOM 660 C CA . THR A 1 87 ? 2.343 -23.837 -56.194 1.00 39.44 87 THR A CA 1
ATOM 661 C C . THR A 1 87 ? 1.366 -23.239 -57.211 1.00 39.44 87 THR A C 1
ATOM 663 O O . THR A 1 87 ? 1.544 -23.442 -58.413 1.00 39.44 87 THR A O 1
ATOM 666 N N . LEU A 1 88 ? 0.345 -22.493 -56.767 1.00 36.53 88 LEU A N 1
ATOM 667 C CA . LEU A 1 88 ? -0.606 -21.834 -57.670 1.00 36.53 88 LEU A CA 1
ATOM 668 C C . LEU A 1 88 ? -0.159 -20.424 -58.093 1.00 36.53 88 LEU A C 1
ATOM 670 O O . LEU A 1 88 ? -0.474 -20.002 -59.203 1.00 36.53 88 LEU A O 1
ATOM 674 N N . LEU A 1 89 ? 0.598 -19.712 -57.247 1.00 35.94 89 LEU A N 1
ATOM 675 C CA . LEU A 1 89 ? 0.982 -18.316 -57.499 1.00 35.94 89 LEU A CA 1
ATOM 676 C C . LEU A 1 89 ? 2.186 -18.190 -58.448 1.00 35.94 89 LEU A C 1
ATOM 678 O O . LEU A 1 89 ? 2.251 -17.253 -59.236 1.00 35.94 89 LEU A O 1
ATOM 682 N N . GLN A 1 90 ? 3.092 -19.177 -58.453 1.00 39.16 90 GLN A N 1
ATOM 683 C CA . GLN A 1 90 ? 4.249 -19.208 -59.364 1.00 39.16 90 GLN A CA 1
ATOM 684 C C . GLN A 1 90 ? 3.872 -19.345 -60.850 1.00 39.16 90 GLN A C 1
ATOM 686 O O . GLN A 1 90 ? 4.689 -19.057 -61.718 1.00 39.16 90 GLN A O 1
ATOM 691 N N . LYS A 1 91 ? 2.641 -19.770 -61.171 1.00 35.41 91 LYS A N 1
ATOM 692 C CA . LYS A 1 91 ? 2.176 -19.894 -62.564 1.00 35.41 91 LYS A CA 1
ATOM 693 C C . LYS A 1 91 ? 1.567 -18.612 -63.140 1.00 35.41 91 LYS A C 1
ATOM 695 O O . LYS A 1 91 ? 1.284 -18.588 -64.333 1.00 35.41 91 LYS A O 1
ATOM 700 N N . LEU A 1 92 ? 1.376 -17.564 -62.334 1.00 33.84 92 LEU A N 1
ATOM 701 C CA . LEU A 1 92 ? 0.729 -16.314 -62.759 1.00 33.84 92 LEU A CA 1
ATOM 702 C C . LEU A 1 92 ? 1.703 -15.151 -63.030 1.00 33.84 92 LEU A C 1
ATOM 704 O O . LEU A 1 92 ? 1.273 -14.120 -63.530 1.00 33.84 92 LEU A O 1
ATOM 708 N N . THR A 1 93 ? 3.006 -15.312 -62.783 1.00 36.97 93 THR A N 1
ATOM 709 C CA . THR A 1 93 ? 4.027 -14.250 -62.937 1.00 36.97 93 THR A CA 1
ATOM 710 C C . THR A 1 93 ? 4.848 -14.305 -64.231 1.00 36.97 93 THR A C 1
ATOM 712 O O . THR A 1 93 ? 5.853 -13.613 -64.355 1.00 36.97 93 THR A O 1
ATOM 715 N N . LEU A 1 94 ? 4.417 -15.069 -65.238 1.00 39.91 94 LEU A N 1
ATOM 716 C CA . LEU A 1 94 ? 5.056 -15.117 -66.564 1.00 39.91 94 LEU A CA 1
ATOM 717 C C . LEU A 1 94 ? 4.135 -14.562 -67.657 1.00 39.91 94 LEU A C 1
ATOM 719 O O . LEU A 1 94 ? 3.850 -15.230 -68.643 1.00 39.91 94 LEU A O 1
ATOM 723 N N . SER A 1 95 ? 3.629 -13.345 -67.472 1.00 42.44 95 SER A N 1
ATOM 724 C CA . SER A 1 95 ? 3.096 -12.512 -68.557 1.00 42.44 95 SER A CA 1
ATOM 725 C C . SER A 1 95 ? 2.755 -11.139 -67.990 1.00 42.44 95 SER A C 1
ATOM 727 O O . SER A 1 95 ? 1.707 -10.984 -67.381 1.00 42.44 95 SER A O 1
ATOM 729 N N . ILE A 1 96 ? 3.670 -10.180 -68.117 1.00 36.22 96 ILE A N 1
ATOM 730 C CA . ILE A 1 96 ? 3.433 -8.755 -68.409 1.00 36.22 96 ILE A CA 1
ATOM 731 C C . ILE A 1 96 ? 4.804 -8.072 -68.337 1.00 36.22 96 ILE A C 1
ATOM 733 O O . ILE A 1 96 ? 5.548 -8.218 -67.368 1.00 36.22 96 ILE A O 1
ATOM 737 N N . ASP A 1 97 ? 5.136 -7.401 -69.433 1.00 37.38 97 ASP A N 1
ATOM 738 C CA . ASP A 1 97 ? 6.449 -6.874 -69.771 1.00 37.38 97 ASP A CA 1
ATOM 739 C C . ASP A 1 97 ? 6.995 -5.820 -68.798 1.00 37.38 97 ASP A C 1
ATOM 741 O O . ASP A 1 97 ? 6.276 -5.142 -68.059 1.00 37.38 97 ASP A O 1
ATOM 745 N N . GLY A 1 98 ? 8.326 -5.719 -68.829 1.00 47.25 98 GLY A N 1
ATOM 746 C CA . GLY A 1 98 ? 9.152 -4.852 -68.003 1.00 47.25 98 GLY A CA 1
ATOM 747 C C . GLY A 1 98 ? 8.737 -3.380 -68.013 1.00 47.25 98 GLY A C 1
ATOM 748 O O . GLY A 1 98 ? 8.131 -2.885 -68.955 1.00 47.25 98 GLY A O 1
ATOM 749 N N . PHE A 1 99 ? 9.137 -2.706 -66.932 1.00 37.62 99 PHE A N 1
ATOM 750 C CA . PHE A 1 99 ? 8.893 -1.313 -66.516 1.00 37.62 99 PHE A CA 1
ATOM 751 C C . PHE A 1 99 ? 7.847 -1.071 -65.419 1.00 37.62 99 PHE A C 1
ATOM 753 O O . PHE A 1 99 ? 7.936 -0.041 -64.760 1.00 37.62 99 PHE A O 1
ATOM 760 N N . ILE A 1 100 ? 6.987 -2.036 -65.069 1.00 40.06 100 ILE A N 1
ATOM 761 C CA . ILE A 1 100 ? 6.192 -1.968 -63.815 1.00 40.06 100 ILE A CA 1
ATOM 762 C C . ILE A 1 100 ? 6.846 -2.789 -62.677 1.00 40.06 100 ILE A C 1
ATOM 764 O O . ILE A 1 100 ? 6.628 -2.525 -61.495 1.00 40.06 100 ILE A O 1
ATOM 768 N N . ALA A 1 101 ? 7.746 -3.720 -63.010 1.00 40.81 101 ALA A N 1
ATOM 769 C CA . ALA A 1 101 ? 8.365 -4.652 -62.061 1.00 40.81 101 ALA A CA 1
ATOM 770 C C . ALA A 1 101 ? 9.348 -4.022 -61.053 1.00 40.81 101 ALA A C 1
ATOM 772 O O . ALA A 1 101 ? 9.596 -4.624 -60.018 1.00 40.81 101 ALA A O 1
ATOM 773 N N . ILE A 1 102 ? 9.887 -2.823 -61.301 1.00 47.41 102 ILE A N 1
ATOM 774 C CA . ILE A 1 102 ? 10.787 -2.157 -60.338 1.00 47.41 102 ILE A CA 1
ATOM 775 C C . ILE A 1 102 ? 9.966 -1.373 -59.303 1.00 47.41 102 ILE A C 1
ATOM 777 O O . ILE A 1 102 ? 10.261 -1.431 -58.116 1.00 47.41 102 ILE A O 1
ATOM 781 N N . GLY A 1 103 ? 8.865 -0.736 -59.718 1.00 43.31 103 GLY A N 1
ATOM 782 C CA . GLY A 1 103 ? 7.944 -0.059 -58.800 1.00 43.31 103 GLY A CA 1
ATOM 783 C C . GLY A 1 103 ? 7.129 -1.037 -57.953 1.00 43.31 103 GLY A C 1
ATOM 784 O O . GLY A 1 103 ? 7.065 -0.881 -56.739 1.00 43.31 103 GLY A O 1
ATOM 785 N N . LEU A 1 104 ? 6.571 -2.089 -58.567 1.00 46.72 104 LEU A N 1
ATOM 786 C CA . LEU A 1 104 ? 5.888 -3.163 -57.838 1.00 46.72 104 LEU A CA 1
ATOM 787 C C . LEU A 1 104 ? 6.858 -4.102 -57.131 1.00 46.72 104 LEU A C 1
ATOM 789 O O . LEU A 1 104 ? 6.457 -4.680 -56.143 1.00 46.72 104 LEU A O 1
ATOM 793 N N . GLY A 1 105 ? 8.099 -4.265 -57.590 1.00 40.91 105 GLY A N 1
ATOM 794 C CA . GLY A 1 105 ? 9.102 -5.098 -56.922 1.00 40.91 105 GLY A CA 1
ATOM 795 C C . GLY A 1 105 ? 9.658 -4.446 -55.662 1.00 40.91 105 GLY A C 1
ATOM 796 O O . GLY A 1 105 ? 9.834 -5.136 -54.671 1.00 40.91 105 GLY A O 1
ATOM 797 N N . VAL A 1 106 ? 9.850 -3.122 -55.660 1.00 49.97 106 VAL A N 1
ATOM 798 C CA . VAL A 1 106 ? 10.228 -2.362 -54.458 1.00 49.97 106 VAL A CA 1
ATOM 799 C C . VAL A 1 106 ? 9.023 -2.175 -53.534 1.00 49.97 106 VAL A C 1
ATOM 801 O O . VAL A 1 106 ? 9.169 -2.358 -52.336 1.00 49.97 106 VAL A O 1
ATOM 804 N N . MET A 1 107 ? 7.814 -1.935 -54.060 1.00 41.69 107 MET A N 1
ATOM 805 C CA . MET A 1 107 ? 6.594 -1.966 -53.240 1.00 41.69 107 MET A CA 1
ATOM 806 C C . MET A 1 107 ? 6.292 -3.365 -52.699 1.00 41.69 107 MET A C 1
ATOM 808 O O . MET A 1 107 ? 5.925 -3.465 -51.545 1.00 41.69 107 MET A O 1
ATOM 812 N N . LEU A 1 108 ? 6.471 -4.451 -53.461 1.00 43.00 108 LEU A N 1
ATOM 813 C CA . LEU A 1 108 ? 6.343 -5.814 -52.936 1.00 43.00 108 LEU A CA 1
ATOM 814 C C . LEU A 1 108 ? 7.489 -6.155 -51.996 1.00 43.00 108 LEU A C 1
ATOM 816 O O . LEU A 1 108 ? 7.226 -6.901 -51.081 1.00 43.00 108 LEU A O 1
ATOM 820 N N . TYR A 1 109 ? 8.709 -5.648 -52.176 1.00 45.09 109 TYR A N 1
ATOM 821 C CA . TYR A 1 109 ? 9.803 -5.838 -51.220 1.00 45.09 109 TYR A CA 1
ATOM 822 C C . TYR A 1 109 ? 9.518 -5.090 -49.915 1.00 45.09 109 TYR A C 1
ATOM 824 O O . TYR A 1 109 ? 9.675 -5.672 -48.859 1.00 45.09 109 TYR A O 1
ATOM 832 N N . ILE A 1 110 ? 8.979 -3.869 -49.969 1.00 43.28 110 ILE A N 1
ATOM 833 C CA . ILE A 1 110 ? 8.545 -3.105 -48.787 1.00 43.28 110 ILE A CA 1
ATOM 834 C C . ILE A 1 110 ? 7.287 -3.735 -48.147 1.00 43.28 110 ILE A C 1
ATOM 836 O O . ILE A 1 110 ? 7.194 -3.813 -46.928 1.00 43.28 110 ILE A O 1
ATOM 840 N N . ILE A 1 111 ? 6.356 -4.275 -48.944 1.00 40.78 111 ILE A N 1
ATOM 841 C CA . ILE A 1 111 ? 5.144 -4.986 -48.481 1.00 40.78 111 ILE A CA 1
ATOM 842 C C . ILE A 1 111 ? 5.442 -6.451 -48.067 1.00 40.78 111 ILE A C 1
ATOM 844 O O . ILE A 1 111 ? 4.651 -7.037 -47.338 1.00 40.78 111 ILE A O 1
ATOM 848 N N . PHE A 1 112 ? 6.564 -7.057 -48.486 1.00 38.91 112 PHE A N 1
ATOM 849 C CA . PHE A 1 112 ? 7.063 -8.363 -48.003 1.00 38.91 112 PHE A CA 1
ATOM 850 C C . PHE A 1 112 ? 8.090 -8.227 -46.868 1.00 38.91 112 PHE A C 1
ATOM 852 O O . PHE A 1 112 ? 8.293 -9.200 -46.143 1.00 38.91 112 PHE A O 1
ATOM 859 N N . SER A 1 113 ? 8.731 -7.064 -46.702 1.00 42.31 113 SER A N 1
ATOM 860 C CA . SER A 1 113 ? 9.597 -6.747 -45.558 1.00 42.31 113 SER A CA 1
ATOM 861 C C . SER A 1 113 ? 8.802 -6.463 -44.288 1.00 42.31 113 SER A C 1
ATOM 863 O O . SER A 1 113 ? 9.369 -6.575 -43.210 1.00 42.31 113 SER A O 1
ATOM 865 N N . SER A 1 114 ? 7.485 -6.237 -44.371 1.00 44.19 114 SER A N 1
ATOM 866 C CA . SER A 1 114 ? 6.580 -6.482 -43.242 1.00 44.19 114 SER A CA 1
ATOM 867 C C . SER A 1 114 ? 6.347 -7.989 -43.082 1.00 44.19 114 SER A C 1
ATOM 869 O O . SER A 1 114 ? 5.246 -8.525 -43.234 1.00 44.19 114 SER A O 1
ATOM 871 N N . ARG A 1 115 ? 7.434 -8.715 -42.805 1.00 48.41 115 ARG A N 1
ATOM 872 C CA . ARG A 1 115 ? 7.339 -10.085 -42.324 1.00 48.41 115 ARG A CA 1
ATOM 873 C C . ARG A 1 115 ? 6.529 -10.064 -41.025 1.00 48.41 115 ARG A C 1
ATOM 875 O O . ARG A 1 115 ? 6.790 -9.262 -40.137 1.00 48.41 115 ARG A O 1
ATOM 882 N N . ASN A 1 116 ? 5.598 -11.007 -40.900 1.00 55.94 116 ASN A N 1
ATOM 883 C CA . ASN A 1 116 ? 5.183 -11.572 -39.613 1.00 55.94 116 ASN A CA 1
ATOM 884 C C . ASN A 1 116 ? 6.403 -12.255 -38.950 1.00 55.94 116 ASN A C 1
ATOM 886 O O . ASN A 1 116 ? 6.406 -13.472 -38.768 1.00 55.94 116 ASN A O 1
ATOM 890 N N . GLU A 1 117 ? 7.488 -11.525 -38.709 1.00 69.12 117 GLU A N 1
ATOM 891 C CA . GLU A 1 117 ? 8.563 -12.003 -37.853 1.00 69.12 117 GLU A CA 1
ATOM 892 C C . GLU A 1 117 ? 8.079 -11.829 -36.421 1.00 69.12 117 GLU A C 1
ATOM 894 O O . GLU A 1 117 ? 7.757 -10.725 -35.988 1.00 69.12 117 GLU A O 1
ATOM 899 N N . GLU A 1 118 ? 7.926 -12.959 -35.733 1.00 86.75 118 GLU A N 1
ATOM 900 C CA . GLU A 1 118 ? 7.657 -12.978 -34.300 1.00 86.75 118 GLU A CA 1
ATOM 901 C C . GLU A 1 118 ? 8.814 -12.250 -33.599 1.00 86.75 118 GLU A C 1
ATOM 903 O O . GLU A 1 118 ? 9.985 -12.481 -33.924 1.00 86.75 118 GLU A O 1
ATOM 908 N N . ILE A 1 119 ? 8.491 -11.347 -32.672 1.00 91.50 119 ILE A N 1
ATOM 909 C CA . ILE A 1 119 ? 9.511 -10.677 -31.869 1.00 91.50 119 ILE A CA 1
ATOM 910 C C . ILE A 1 119 ? 10.013 -11.691 -30.841 1.00 91.50 119 ILE A C 1
ATOM 912 O O . ILE A 1 119 ? 9.249 -12.310 -30.102 1.00 91.50 119 ILE A O 1
ATOM 916 N N . GLU A 1 120 ? 11.320 -11.890 -30.831 1.00 95.12 120 GLU A N 1
ATOM 917 C CA . GLU A 1 120 ? 12.034 -12.815 -29.964 1.00 95.12 120 GLU A CA 1
ATOM 918 C C . GLU A 1 120 ? 13.351 -12.173 -29.517 1.00 95.12 120 GLU A C 1
ATOM 920 O O . GLU A 1 120 ? 13.756 -11.116 -30.010 1.00 95.12 120 GLU A O 1
ATOM 925 N N . GLN A 1 121 ? 14.052 -12.804 -28.574 1.00 96.81 121 GLN A N 1
ATOM 926 C CA . GLN A 1 121 ? 15.273 -12.227 -28.008 1.00 96.81 121 GLN A CA 1
ATOM 927 C C . GLN A 1 121 ? 16.304 -11.798 -29.068 1.00 96.81 121 GLN A C 1
ATOM 929 O O . GLN A 1 121 ? 16.971 -10.778 -28.911 1.00 96.81 121 GLN A O 1
ATOM 934 N N . SER A 1 122 ? 16.448 -12.577 -30.143 1.00 95.38 122 SER A N 1
ATOM 935 C CA . SER A 1 122 ? 17.438 -12.366 -31.207 1.00 95.38 122 SER A CA 1
ATOM 936 C C . SER A 1 122 ? 17.206 -11.105 -32.033 1.00 95.38 122 SER A C 1
ATOM 938 O O . SER A 1 122 ? 18.159 -10.625 -32.644 1.00 95.38 122 SER A O 1
ATOM 940 N N . ASN A 1 123 ? 15.973 -10.594 -32.103 1.00 93.38 123 ASN A N 1
ATOM 941 C CA . ASN A 1 123 ? 15.612 -9.531 -33.042 1.00 93.38 123 ASN A CA 1
ATOM 942 C C . ASN A 1 123 ? 15.016 -8.275 -32.387 1.00 93.38 123 ASN A C 1
ATOM 944 O O . ASN A 1 123 ? 15.010 -7.236 -33.045 1.00 93.38 123 ASN A O 1
ATOM 948 N N . ILE A 1 124 ? 14.595 -8.305 -31.113 1.00 93.50 124 ILE A N 1
ATOM 949 C CA . ILE A 1 124 ? 13.917 -7.152 -30.491 1.00 93.50 124 ILE A CA 1
ATOM 950 C C . ILE A 1 124 ? 14.733 -5.847 -30.548 1.00 93.50 124 ILE A C 1
ATOM 952 O O . ILE A 1 124 ? 14.176 -4.789 -30.829 1.00 93.50 124 ILE A O 1
ATOM 956 N N . GLY A 1 125 ? 16.060 -5.901 -30.387 1.00 92.25 125 GLY A N 1
ATOM 957 C CA . GLY A 1 125 ? 16.913 -4.710 -30.515 1.00 92.25 125 GLY A CA 1
ATOM 958 C C . GLY A 1 125 ? 16.901 -4.092 -31.923 1.00 92.25 125 GLY A C 1
ATOM 959 O O . GLY A 1 125 ? 16.945 -2.868 -32.065 1.00 92.25 125 GLY A O 1
ATOM 960 N N . GLN A 1 126 ? 16.780 -4.918 -32.969 1.00 89.44 126 GLN A N 1
ATOM 961 C CA . GLN A 1 126 ? 16.639 -4.433 -34.344 1.00 89.44 126 GLN A CA 1
ATOM 962 C C . GLN A 1 126 ? 15.260 -3.804 -34.559 1.00 89.44 126 GLN A C 1
ATOM 964 O O . GLN A 1 126 ? 15.190 -2.710 -35.104 1.00 89.44 126 GLN A O 1
ATOM 969 N N . PHE A 1 127 ? 14.189 -4.432 -34.058 1.00 90.44 127 PHE A N 1
ATOM 970 C CA . PHE A 1 127 ? 12.837 -3.858 -34.101 1.00 90.44 127 PHE A CA 1
ATOM 971 C C . PHE A 1 127 ? 12.790 -2.470 -33.452 1.00 90.44 127 PHE A C 1
ATOM 973 O O . PHE A 1 127 ? 12.220 -1.543 -34.023 1.00 90.44 127 PHE A O 1
ATOM 980 N N . ILE A 1 128 ? 13.431 -2.305 -32.290 1.00 90.38 128 ILE A N 1
ATOM 981 C CA . ILE A 1 128 ? 13.546 -1.006 -31.617 1.00 90.38 128 ILE A CA 1
ATOM 982 C C . ILE A 1 128 ? 14.350 -0.011 -32.460 1.00 90.38 128 ILE A C 1
ATOM 984 O O . ILE A 1 128 ? 13.909 1.120 -32.648 1.00 90.38 128 ILE A O 1
ATOM 988 N N . THR A 1 129 ? 15.488 -0.422 -33.022 1.00 89.00 129 THR A N 1
ATOM 989 C CA . THR A 1 129 ? 16.308 0.443 -33.891 1.00 89.00 129 THR A CA 1
ATOM 990 C C . THR A 1 129 ? 15.530 0.913 -35.126 1.00 89.00 129 THR A C 1
ATOM 992 O O . THR A 1 129 ? 15.578 2.091 -35.492 1.00 89.00 129 THR A O 1
ATOM 995 N N . ASP A 1 130 ? 14.773 0.013 -35.748 1.00 86.44 130 ASP A N 1
ATOM 996 C CA . ASP A 1 130 ? 13.932 0.306 -36.908 1.00 86.44 130 ASP A CA 1
ATOM 997 C C . ASP A 1 130 ? 12.782 1.249 -36.524 1.00 86.44 130 ASP A C 1
ATOM 999 O O . ASP A 1 130 ? 12.512 2.218 -37.230 1.00 86.44 130 ASP A O 1
ATOM 1003 N N . TRP A 1 131 ? 12.167 1.039 -35.357 1.00 86.88 131 TRP A N 1
ATOM 1004 C CA . TRP A 1 131 ? 11.116 1.909 -34.831 1.00 86.88 131 TRP A CA 1
ATOM 1005 C C . TRP A 1 131 ? 11.607 3.335 -34.527 1.00 86.88 131 TRP A C 1
ATOM 1007 O O . TRP A 1 131 ? 10.926 4.301 -34.874 1.00 86.88 131 TRP A O 1
ATOM 1017 N N . ILE A 1 132 ? 12.801 3.493 -33.940 1.00 84.81 132 ILE A N 1
ATOM 1018 C CA . ILE A 1 132 ? 13.402 4.815 -33.669 1.00 84.81 132 ILE A CA 1
ATOM 1019 C C . ILE A 1 132 ? 13.762 5.536 -34.975 1.00 84.81 132 ILE A C 1
ATOM 1021 O O . ILE A 1 132 ? 13.611 6.755 -35.074 1.00 84.81 132 ILE A O 1
ATOM 1025 N N . SER A 1 133 ? 14.291 4.803 -35.959 1.00 83.31 133 SER A N 1
ATOM 1026 C CA . SER A 1 133 ? 14.817 5.387 -37.198 1.00 83.31 133 SER A CA 1
ATOM 1027 C C . SER A 1 133 ? 13.734 5.711 -38.231 1.00 83.31 133 SER A C 1
ATOM 1029 O O . SER A 1 133 ? 13.859 6.720 -38.928 1.00 83.31 133 SER A O 1
ATOM 1031 N N . ASP A 1 134 ? 12.665 4.912 -38.310 1.00 70.00 134 ASP A N 1
ATOM 1032 C CA . ASP A 1 134 ? 11.530 5.131 -39.208 1.00 70.00 134 ASP A CA 1
ATOM 1033 C C . ASP A 1 134 ? 10.229 4.525 -38.643 1.00 70.00 134 ASP A C 1
ATOM 1035 O O . ASP A 1 134 ? 9.766 3.454 -39.048 1.00 70.00 134 ASP A O 1
ATOM 1039 N N . GLY A 1 135 ? 9.579 5.260 -37.732 1.00 60.69 135 GLY A N 1
ATOM 1040 C CA . GLY A 1 135 ? 8.289 4.894 -37.126 1.00 60.69 135 GLY A CA 1
ATOM 1041 C C . GLY A 1 135 ? 7.108 4.752 -38.105 1.00 60.69 135 GLY A C 1
ATOM 1042 O O . GLY A 1 135 ? 5.979 4.552 -37.666 1.00 60.69 135 GLY A O 1
ATOM 1043 N N . SER A 1 136 ? 7.330 4.873 -39.422 1.00 57.97 136 SER A N 1
ATOM 1044 C CA . SER A 1 136 ? 6.330 4.585 -40.459 1.00 57.97 136 SER A CA 1
ATOM 1045 C C . SER A 1 136 ? 6.380 3.143 -40.990 1.00 57.97 136 SER A C 1
ATOM 1047 O O . SER A 1 136 ? 5.419 2.699 -41.626 1.00 57.97 136 SER A O 1
ATOM 1049 N N . VAL A 1 137 ? 7.465 2.401 -40.720 1.00 53.19 137 VAL A N 1
ATOM 1050 C CA . VAL A 1 137 ? 7.713 1.047 -41.258 1.00 53.19 137 VAL A CA 1
ATOM 1051 C C . VAL A 1 137 ? 7.363 -0.057 -40.255 1.00 53.19 137 VAL A C 1
ATOM 1053 O O . VAL A 1 137 ? 6.894 -1.124 -40.659 1.00 53.19 137 VAL A O 1
ATOM 1056 N N . VAL A 1 138 ? 7.511 0.204 -38.955 1.00 56.00 138 VAL A N 1
ATOM 1057 C CA . VAL A 1 138 ? 7.146 -0.725 -37.876 1.00 56.00 138 VAL A CA 1
ATOM 1058 C C . VAL A 1 138 ? 5.895 -0.188 -37.177 1.00 56.00 138 VAL A C 1
ATOM 1060 O O . VAL A 1 138 ? 5.874 0.964 -36.755 1.00 56.00 138 VAL A O 1
ATOM 1063 N N . LYS A 1 139 ? 4.825 -0.998 -37.114 1.00 63.25 139 LYS A N 1
ATOM 1064 C CA . LYS A 1 139 ? 3.542 -0.644 -36.468 1.00 63.25 139 LYS A CA 1
ATOM 1065 C C . LYS A 1 139 ? 3.735 -0.110 -35.043 1.00 63.25 139 LYS A C 1
ATOM 1067 O O . LYS A 1 139 ? 4.681 -0.523 -34.376 1.00 63.25 139 LYS A O 1
ATOM 1072 N N . ASP A 1 140 ? 2.748 0.675 -34.597 1.00 79.88 140 ASP A N 1
ATOM 1073 C CA . ASP A 1 140 ? 2.345 0.942 -33.205 1.00 79.88 140 ASP A CA 1
ATOM 1074 C C . ASP A 1 140 ? 2.980 -0.048 -32.211 1.00 79.88 140 ASP A C 1
ATOM 1076 O O . ASP A 1 140 ? 2.586 -1.223 -32.142 1.00 79.88 140 ASP A O 1
ATOM 1080 N N . ILE A 1 141 ? 4.003 0.429 -31.490 1.00 87.56 141 ILE A N 1
ATOM 1081 C CA . ILE A 1 141 ? 4.799 -0.336 -30.517 1.00 87.56 141 ILE A CA 1
ATOM 1082 C C . ILE A 1 141 ? 3.921 -0.958 -29.425 1.00 87.56 141 ILE A C 1
ATOM 1084 O O . ILE A 1 141 ? 4.243 -2.012 -28.881 1.00 87.56 141 ILE A O 1
ATOM 1088 N N . GLU A 1 142 ? 2.755 -0.361 -29.178 1.00 88.50 142 GLU A N 1
ATOM 1089 C CA . GLU A 1 142 ? 1.724 -0.839 -28.260 1.00 88.50 142 GLU A CA 1
ATOM 1090 C C . GLU A 1 142 ? 1.217 -2.252 -28.615 1.00 88.50 142 GLU A C 1
ATOM 1092 O O . GLU A 1 142 ? 0.721 -2.973 -27.753 1.00 88.50 142 GLU A O 1
ATOM 1097 N N . SER A 1 143 ? 1.323 -2.654 -29.889 1.00 86.56 143 SER A N 1
ATOM 1098 C CA . SER A 1 143 ? 0.782 -3.916 -30.419 1.00 86.56 143 SER A CA 1
ATOM 1099 C C . SER A 1 143 ? 1.797 -5.057 -30.536 1.00 86.56 143 SER A C 1
ATOM 1101 O O . SER A 1 143 ? 1.462 -6.126 -31.054 1.00 86.56 143 SER A O 1
ATOM 1103 N N . TRP A 1 144 ? 3.041 -4.832 -30.114 1.00 91.38 144 TRP A N 1
ATOM 1104 C CA . TRP A 1 144 ? 4.111 -5.818 -30.229 1.00 91.38 144 TRP A CA 1
ATOM 1105 C C . TRP A 1 144 ? 3.914 -6.971 -29.239 1.00 91.38 144 TRP A C 1
ATOM 1107 O O . TRP A 1 144 ? 3.708 -6.757 -28.047 1.00 91.38 144 TRP A O 1
ATOM 1117 N N . ASP A 1 145 ? 4.010 -8.205 -29.734 1.00 92.62 145 ASP A N 1
ATOM 1118 C CA . ASP A 1 145 ? 4.043 -9.405 -28.894 1.00 92.62 145 ASP A CA 1
ATOM 1119 C C . ASP A 1 145 ? 5.488 -9.688 -28.476 1.00 92.62 145 ASP A C 1
ATOM 1121 O O . ASP A 1 145 ? 6.277 -10.199 -29.266 1.00 92.62 145 ASP A O 1
ATOM 1125 N N . VAL A 1 146 ? 5.828 -9.336 -27.237 1.00 95.81 146 VAL A N 1
ATOM 1126 C CA . VAL A 1 146 ? 7.170 -9.503 -26.656 1.00 95.81 146 VAL A CA 1
ATOM 1127 C C . VAL A 1 146 ? 7.283 -10.727 -25.737 1.00 95.81 146 VAL A C 1
ATOM 1129 O O . VAL A 1 146 ? 8.304 -10.901 -25.075 1.00 95.81 146 VAL A O 1
ATOM 1132 N N . SER A 1 147 ? 6.285 -11.621 -25.739 1.00 96.69 147 SER A N 1
ATOM 1133 C CA . SER A 1 147 ? 6.186 -12.774 -24.820 1.00 96.69 147 SER A CA 1
ATOM 1134 C C . SER A 1 147 ? 7.355 -13.768 -24.904 1.00 96.69 147 SER A C 1
ATOM 1136 O O . SER A 1 147 ? 7.532 -14.610 -24.020 1.00 96.69 147 SER A O 1
ATOM 1138 N N . ARG A 1 148 ? 8.175 -13.687 -25.962 1.00 96.44 148 ARG A N 1
ATOM 1139 C CA . ARG A 1 148 ? 9.358 -14.536 -26.200 1.00 96.44 148 ARG A CA 1
ATOM 1140 C C . ARG A 1 148 ? 10.693 -13.871 -25.868 1.00 96.44 148 ARG A C 1
ATOM 1142 O O . ARG A 1 148 ? 11.748 -14.449 -26.139 1.00 96.44 148 ARG A O 1
ATOM 1149 N N . VAL A 1 149 ? 10.664 -12.664 -25.317 1.00 98.19 149 VAL A N 1
ATOM 1150 C CA . VAL A 1 149 ? 11.854 -11.927 -24.890 1.00 98.19 149 VAL A CA 1
ATOM 1151 C C . VAL A 1 149 ? 12.082 -12.184 -23.407 1.00 98.19 149 VAL A C 1
ATOM 1153 O O . VAL A 1 149 ? 11.158 -12.093 -22.604 1.00 98.19 149 VAL A O 1
ATOM 1156 N N . PHE A 1 150 ? 13.314 -12.535 -23.045 1.00 97.88 150 PHE A N 1
ATOM 1157 C CA . PHE A 1 150 ? 13.689 -12.876 -21.670 1.00 97.88 150 PHE A CA 1
ATOM 1158 C C . PHE A 1 150 ? 14.701 -11.898 -21.057 1.00 97.88 150 PHE A C 1
ATOM 1160 O O . PHE A 1 150 ? 14.896 -11.904 -19.841 1.00 97.88 150 PHE A O 1
ATOM 1167 N N . ASP A 1 151 ? 15.330 -11.054 -21.874 1.00 98.50 151 ASP A N 1
ATOM 1168 C CA . ASP A 1 151 ? 16.243 -9.990 -21.464 1.00 98.50 151 ASP A CA 1
ATOM 1169 C C . ASP A 1 151 ? 15.892 -8.698 -22.217 1.00 98.50 151 ASP A C 1
ATOM 1171 O O . ASP A 1 151 ? 16.033 -8.612 -23.439 1.00 98.50 151 ASP A O 1
ATOM 1175 N N . MET A 1 152 ? 15.405 -7.705 -21.474 1.00 98.38 152 MET A N 1
ATOM 1176 C CA . MET A 1 152 ? 15.064 -6.363 -21.958 1.00 98.38 152 MET A CA 1
ATOM 1177 C C . MET A 1 152 ? 16.056 -5.307 -21.459 1.00 98.38 152 MET A C 1
ATOM 1179 O O . MET A 1 152 ? 15.739 -4.115 -21.416 1.00 98.38 152 MET A O 1
ATOM 1183 N N . SER A 1 153 ? 17.254 -5.727 -21.049 1.00 98.50 153 SER A N 1
ATOM 1184 C CA . SER A 1 153 ? 18.244 -4.808 -20.505 1.00 98.50 153 SER A CA 1
ATOM 1185 C C . SER A 1 153 ? 18.602 -3.720 -21.520 1.00 98.50 153 SER A C 1
ATOM 1187 O O . SER A 1 153 ? 18.903 -4.016 -22.675 1.00 98.50 153 SER A O 1
ATOM 1189 N N . PHE A 1 154 ? 18.566 -2.461 -21.076 1.00 97.62 154 PHE A N 1
ATOM 1190 C CA . PHE A 1 154 ? 18.879 -1.259 -21.861 1.00 97.62 154 PHE A CA 1
ATOM 1191 C C . PHE A 1 154 ? 18.056 -1.070 -23.144 1.00 97.62 154 PHE A C 1
ATOM 1193 O O . PHE A 1 154 ? 18.440 -0.294 -24.018 1.00 97.62 154 PHE A O 1
ATOM 1200 N N . LEU A 1 155 ? 16.907 -1.745 -23.266 1.00 96.62 155 LEU A N 1
ATOM 1201 C CA . LEU A 1 155 ? 16.128 -1.744 -24.504 1.00 96.62 155 LEU A CA 1
ATOM 1202 C C . LEU A 1 155 ? 15.677 -0.339 -24.936 1.00 96.62 155 LEU A C 1
ATOM 1204 O O . LEU A 1 155 ? 15.627 -0.059 -26.131 1.00 96.62 155 LEU A O 1
ATOM 1208 N N . PHE A 1 156 ? 15.380 0.539 -23.974 1.00 96.19 156 PHE A N 1
ATOM 1209 C CA . PHE A 1 156 ? 14.985 1.926 -24.202 1.00 96.19 156 PHE A CA 1
ATOM 1210 C C . PHE A 1 156 ? 15.925 2.961 -23.569 1.00 96.19 156 PHE A C 1
ATOM 1212 O O . PHE A 1 156 ? 15.492 4.058 -23.199 1.00 96.19 156 PHE A O 1
ATOM 1219 N N . GLU A 1 157 ? 17.212 2.638 -23.453 1.00 96.88 157 GLU A N 1
ATOM 1220 C CA . GLU A 1 157 ? 18.207 3.566 -22.914 1.00 96.88 157 GLU A CA 1
ATOM 1221 C C . GLU A 1 157 ? 18.313 4.859 -23.749 1.00 96.88 157 GLU A C 1
ATOM 1223 O O . GLU A 1 157 ? 18.481 4.821 -24.967 1.00 96.88 157 GLU A O 1
ATOM 1228 N N . ASP A 1 158 ? 18.206 6.012 -23.079 1.00 95.88 158 ASP A N 1
ATOM 1229 C CA . ASP A 1 158 ? 18.258 7.373 -23.645 1.00 95.88 158 ASP A CA 1
ATOM 1230 C C . ASP A 1 158 ? 17.283 7.605 -24.820 1.00 95.88 158 ASP A C 1
ATOM 1232 O O . ASP A 1 158 ? 17.473 8.480 -25.669 1.00 95.88 158 ASP A O 1
ATOM 1236 N N . ILE A 1 159 ? 16.188 6.838 -24.873 1.00 91.00 159 ILE A N 1
ATOM 1237 C CA . ILE A 1 159 ? 15.151 7.021 -25.888 1.00 91.00 159 ILE A CA 1
ATOM 1238 C C . ILE A 1 159 ? 14.145 8.078 -25.426 1.00 91.00 159 ILE A C 1
ATOM 1240 O O . ILE A 1 159 ? 13.549 8.015 -24.348 1.00 91.00 159 ILE A O 1
ATOM 1244 N N . SER A 1 160 ? 13.889 9.054 -26.296 1.00 89.38 160 SER A N 1
ATOM 1245 C CA . SER A 1 160 ? 12.843 10.059 -26.107 1.00 89.38 160 SER A CA 1
ATOM 1246 C C . SER A 1 160 ? 11.482 9.534 -26.579 1.00 89.38 160 SER A C 1
ATOM 1248 O O . SER A 1 160 ? 11.072 9.802 -27.709 1.00 89.38 160 SER A O 1
ATOM 1250 N N . PHE A 1 161 ? 10.754 8.830 -25.710 1.00 91.12 161 PHE A N 1
ATOM 1251 C CA . PHE A 1 161 ? 9.415 8.311 -26.010 1.00 91.12 161 PHE A CA 1
ATOM 1252 C C . PHE A 1 161 ? 8.491 8.274 -24.782 1.00 91.12 161 PHE A C 1
ATOM 1254 O O . PHE A 1 161 ? 8.940 8.425 -23.648 1.00 91.12 161 PHE A O 1
ATOM 1261 N N . ASN A 1 162 ? 7.188 8.091 -25.026 1.00 92.25 162 ASN A N 1
ATOM 1262 C CA . ASN A 1 162 ? 6.162 7.920 -23.991 1.00 92.25 162 ASN A CA 1
ATOM 1263 C C . ASN A 1 162 ? 4.941 7.135 -24.523 1.00 92.25 162 ASN A C 1
ATOM 1265 O O . ASN A 1 162 ? 3.799 7.566 -24.366 1.00 92.25 162 ASN A O 1
ATOM 1269 N N . ALA A 1 163 ? 5.192 6.041 -25.247 1.00 90.00 163 ALA A N 1
ATOM 1270 C CA . ALA A 1 163 ? 4.138 5.178 -25.783 1.00 90.00 163 ALA A CA 1
ATOM 1271 C C . ALA A 1 163 ? 3.496 4.312 -24.681 1.00 90.00 163 ALA A C 1
ATOM 1273 O O . ALA A 1 163 ? 4.079 4.108 -23.610 1.00 90.00 163 ALA A O 1
ATOM 1274 N N . ASP A 1 164 ? 2.289 3.806 -24.938 1.00 90.75 164 ASP A N 1
ATOM 1275 C CA . ASP A 1 164 ? 1.595 2.903 -24.016 1.00 90.75 164 ASP A CA 1
ATOM 1276 C C . ASP A 1 164 ? 2.166 1.480 -24.117 1.00 90.75 164 ASP A C 1
ATOM 1278 O O . ASP A 1 164 ? 2.012 0.808 -25.131 1.00 90.75 164 ASP A O 1
ATOM 1282 N N . LEU A 1 165 ? 2.833 1.007 -23.064 1.00 94.69 165 LEU A N 1
ATOM 1283 C CA . LEU A 1 165 ? 3.387 -0.351 -23.028 1.00 94.69 165 LEU A CA 1
ATOM 1284 C C . LEU A 1 165 ? 2.556 -1.298 -22.155 1.00 94.69 165 LEU A C 1
ATOM 1286 O O . LEU A 1 165 ? 2.975 -2.426 -21.904 1.00 94.69 165 LEU A O 1
ATOM 1290 N N . SER A 1 166 ? 1.384 -0.872 -21.677 1.00 92.44 166 SER A N 1
ATOM 1291 C CA . SER A 1 166 ? 0.579 -1.632 -20.711 1.00 92.44 166 SER A CA 1
ATOM 1292 C C . SER A 1 166 ? 0.135 -3.010 -21.214 1.00 92.44 166 SER A C 1
ATOM 1294 O O . SER A 1 166 ? -0.103 -3.902 -20.405 1.00 92.44 166 SER A O 1
ATOM 1296 N N . MET A 1 167 ? 0.062 -3.197 -22.537 1.00 92.12 167 MET A N 1
ATOM 1297 C CA . MET A 1 167 ? -0.355 -4.445 -23.188 1.00 92.12 167 MET A CA 1
ATOM 1298 C C . MET A 1 167 ? 0.794 -5.417 -23.497 1.00 92.12 167 MET A C 1
ATOM 1300 O O . MET A 1 167 ? 0.541 -6.500 -24.025 1.00 92.12 167 MET A O 1
ATOM 1304 N N . TRP A 1 168 ? 2.043 -5.055 -23.197 1.00 96.31 168 TRP A N 1
ATOM 1305 C CA . TRP A 1 168 ? 3.183 -5.952 -23.377 1.00 96.31 168 TRP A CA 1
ATOM 1306 C C . TRP A 1 168 ? 3.144 -7.107 -22.367 1.00 96.31 168 TRP A C 1
ATOM 1308 O O . TRP A 1 168 ? 3.073 -6.885 -21.159 1.00 96.31 168 TRP A O 1
ATOM 1318 N N . ASP A 1 169 ? 3.245 -8.346 -22.856 1.00 97.25 169 ASP A N 1
ATOM 1319 C CA . ASP A 1 169 ? 3.433 -9.528 -22.009 1.00 97.25 169 ASP A CA 1
ATOM 1320 C C . ASP A 1 169 ? 4.917 -9.683 -21.650 1.00 97.25 169 ASP A C 1
ATOM 1322 O O . ASP A 1 169 ? 5.713 -10.198 -22.436 1.00 97.25 169 ASP A O 1
ATOM 1326 N N . VAL A 1 170 ? 5.284 -9.221 -20.454 1.00 98.00 170 VAL A N 1
ATOM 1327 C CA . VAL A 1 170 ? 6.652 -9.298 -19.913 1.00 98.00 170 VAL A CA 1
ATOM 1328 C C . VAL A 1 170 ? 6.863 -10.488 -18.966 1.00 98.00 170 VAL A C 1
ATOM 1330 O O . VAL A 1 170 ? 7.906 -10.580 -18.323 1.00 98.00 170 VAL A O 1
ATOM 1333 N N . SER A 1 171 ? 5.914 -11.431 -18.900 1.00 98.31 171 SER A N 1
ATOM 1334 C CA . SER A 1 171 ? 5.927 -12.551 -17.937 1.00 98.31 171 SER A CA 1
ATOM 1335 C C . SER A 1 171 ? 7.126 -13.501 -18.095 1.00 98.31 171 SER A C 1
ATOM 1337 O O . SER A 1 171 ? 7.536 -14.168 -17.137 1.00 98.31 171 SER A O 1
ATOM 1339 N N . SER A 1 172 ? 7.729 -13.527 -19.288 1.00 98.00 172 SER A N 1
ATOM 1340 C CA . SER A 1 172 ? 8.941 -14.290 -19.620 1.00 98.00 172 SER A CA 1
ATOM 1341 C C . SER A 1 172 ? 10.253 -13.551 -19.325 1.00 98.00 172 SER A C 1
ATOM 1343 O O . SER A 1 172 ? 11.325 -14.155 -19.418 1.00 98.00 172 SER A O 1
ATOM 1345 N N . VAL A 1 173 ? 10.202 -12.256 -18.997 1.00 98.69 173 VAL A N 1
ATOM 1346 C CA . VAL A 1 173 ? 11.393 -11.426 -18.788 1.00 98.69 173 VAL A CA 1
ATOM 1347 C C . VAL A 1 173 ? 12.054 -11.791 -17.462 1.00 98.69 173 VAL A C 1
ATOM 1349 O O . VAL A 1 173 ? 11.418 -11.849 -16.414 1.00 98.69 173 VAL A O 1
ATOM 1352 N N . SER A 1 174 ? 13.360 -12.033 -17.521 1.00 98.19 174 SER A N 1
ATOM 1353 C CA . SER A 1 174 ? 14.217 -12.348 -16.375 1.00 98.19 174 SER A CA 1
ATOM 1354 C C . SER A 1 174 ? 15.205 -11.223 -16.044 1.00 98.19 174 SER A C 1
ATOM 1356 O O . SER A 1 174 ? 15.634 -11.107 -14.897 1.00 98.19 174 SER A O 1
ATOM 1358 N N . ALA A 1 175 ? 15.534 -10.362 -17.013 1.00 98.50 175 ALA A N 1
ATOM 1359 C CA . ALA A 1 175 ? 16.421 -9.214 -16.836 1.00 98.50 175 ALA A CA 1
ATOM 1360 C C . ALA A 1 175 ? 15.809 -7.952 -17.460 1.00 98.50 175 ALA A C 1
ATOM 1362 O O . ALA A 1 175 ? 15.450 -7.949 -18.637 1.00 98.50 175 ALA A O 1
ATOM 1363 N N . ALA A 1 176 ? 15.702 -6.882 -16.670 1.00 98.38 176 ALA A N 1
ATOM 1364 C CA . ALA A 1 176 ? 15.178 -5.577 -17.088 1.00 98.38 176 ALA A CA 1
ATOM 1365 C C . ALA A 1 176 ? 16.124 -4.428 -16.688 1.00 98.38 176 ALA A C 1
ATOM 1367 O O . ALA A 1 176 ? 15.712 -3.282 -16.493 1.00 98.38 176 ALA A O 1
ATOM 1368 N N . LYS A 1 177 ? 17.417 -4.743 -16.551 1.00 98.50 177 LYS A N 1
ATOM 1369 C CA . LYS A 1 177 ? 18.450 -3.798 -16.127 1.00 98.50 177 LYS A CA 1
ATOM 1370 C C . LYS A 1 177 ? 18.510 -2.599 -17.072 1.00 98.50 177 LYS A C 1
ATOM 1372 O O . LYS A 1 177 ? 18.714 -2.765 -18.267 1.00 98.50 177 LYS A O 1
ATOM 1377 N N . GLY A 1 178 ? 18.361 -1.389 -16.547 1.00 98.44 178 GLY A N 1
ATOM 1378 C CA . GLY A 1 178 ? 18.484 -0.163 -17.332 1.00 98.44 178 GLY A CA 1
ATOM 1379 C C . GLY A 1 178 ? 17.473 -0.020 -18.470 1.00 98.44 178 GLY A C 1
ATOM 1380 O O . GLY A 1 178 ? 17.712 0.779 -19.368 1.00 98.44 178 GLY A O 1
ATOM 1381 N N . MET A 1 179 ? 16.370 -0.785 -18.476 1.00 98.38 179 MET A N 1
ATOM 1382 C CA . MET A 1 179 ? 15.436 -0.823 -19.609 1.00 98.38 179 MET A CA 1
ATOM 1383 C C . MET A 1 179 ? 14.964 0.572 -20.041 1.00 98.38 179 MET A C 1
ATOM 1385 O O . MET A 1 179 ? 14.848 0.802 -21.235 1.00 98.38 179 MET A O 1
ATOM 1389 N N . PHE A 1 180 ? 14.753 1.504 -19.106 1.00 98.50 180 PHE A N 1
ATOM 1390 C CA . PHE A 1 180 ? 14.363 2.896 -19.360 1.00 98.50 180 PHE A CA 1
ATOM 1391 C C . PHE A 1 180 ? 15.397 3.903 -18.824 1.00 98.50 180 PHE A C 1
ATOM 1393 O O . PHE A 1 180 ? 15.053 5.037 -18.474 1.00 98.50 180 PHE A O 1
ATOM 1400 N N . HIS A 1 181 ? 16.669 3.502 -18.748 1.00 98.50 181 HIS A N 1
ATOM 1401 C CA . HIS A 1 181 ? 17.762 4.349 -18.274 1.00 98.50 181 HIS A CA 1
ATOM 1402 C C . HIS A 1 181 ? 17.838 5.648 -19.095 1.00 98.50 181 HIS A C 1
ATOM 1404 O O . HIS A 1 181 ? 17.931 5.627 -20.317 1.00 98.50 181 HIS A O 1
ATOM 1410 N N . ILE A 1 182 ? 17.748 6.802 -18.434 1.00 97.88 182 ILE A N 1
ATOM 1411 C CA . ILE A 1 182 ? 17.779 8.157 -19.010 1.00 97.88 182 ILE A CA 1
ATOM 1412 C C . ILE A 1 182 ? 16.632 8.412 -20.021 1.00 97.88 182 ILE A C 1
ATOM 1414 O O . ILE A 1 182 ? 16.623 9.422 -20.724 1.00 97.88 182 ILE A O 1
ATOM 1418 N N . ALA A 1 183 ? 15.571 7.595 -20.034 1.00 97.31 183 ALA A N 1
ATOM 1419 C CA . ALA A 1 183 ? 14.366 7.832 -20.838 1.00 97.31 183 ALA A CA 1
ATOM 1420 C C . ALA A 1 183 ? 13.528 8.994 -20.256 1.00 97.31 183 ALA A C 1
ATOM 1422 O O . ALA A 1 183 ? 12.468 8.819 -19.654 1.00 97.31 183 ALA A O 1
ATOM 1423 N N . LYS A 1 184 ? 14.022 10.230 -20.400 1.00 96.94 184 LYS A N 1
ATOM 1424 C CA . LYS A 1 184 ? 13.562 11.427 -19.665 1.00 96.94 184 LYS A CA 1
ATOM 1425 C C . LYS A 1 184 ? 12.074 11.746 -19.807 1.00 96.94 184 LYS A C 1
ATOM 1427 O O . LYS A 1 184 ? 11.536 12.421 -18.927 1.00 96.94 184 LYS A O 1
ATOM 1432 N N . LEU A 1 185 ? 11.430 11.331 -20.900 1.00 96.38 185 LEU A N 1
ATOM 1433 C CA . LEU A 1 185 ? 10.013 11.599 -21.185 1.00 96.38 185 LEU A CA 1
ATOM 1434 C C . LEU A 1 185 ? 9.080 10.428 -20.854 1.00 96.38 185 LEU A C 1
ATOM 1436 O O . LEU A 1 185 ? 7.865 10.616 -20.892 1.00 96.38 185 LEU A O 1
ATOM 1440 N N . PHE A 1 186 ? 9.621 9.255 -20.523 1.00 97.44 186 PHE A N 1
ATOM 1441 C CA . PHE A 1 186 ? 8.823 8.060 -20.286 1.00 97.44 186 PHE A CA 1
ATOM 1442 C C . PHE A 1 186 ? 8.026 8.172 -18.979 1.00 97.44 186 PHE A C 1
ATOM 1444 O O . PHE A 1 186 ? 8.572 8.508 -17.929 1.00 97.44 186 PHE A O 1
ATOM 1451 N N . ASN A 1 187 ? 6.721 7.913 -19.049 1.00 97.06 187 ASN A N 1
ATOM 1452 C CA . ASN A 1 187 ? 5.769 7.984 -17.939 1.00 97.06 187 ASN A CA 1
ATOM 1453 C C . ASN A 1 187 ? 4.537 7.084 -18.185 1.00 97.06 187 ASN A C 1
ATOM 1455 O O . ASN A 1 187 ? 3.409 7.423 -17.819 1.00 97.06 187 ASN A O 1
ATOM 1459 N N . SER A 1 188 ? 4.734 5.959 -18.871 1.00 93.50 188 SER A N 1
ATOM 1460 C CA . SER A 1 188 ? 3.655 5.012 -19.156 1.00 93.50 188 SER A CA 1
ATOM 1461 C C . SER A 1 188 ? 3.216 4.279 -17.882 1.00 93.50 188 SER A C 1
ATOM 1463 O O . SER A 1 188 ? 4.037 4.039 -16.998 1.00 93.50 188 SER A O 1
ATOM 1465 N N . ASN A 1 189 ? 1.930 3.933 -17.768 1.00 92.50 189 ASN A N 1
ATOM 1466 C CA . ASN A 1 189 ? 1.417 3.138 -16.648 1.00 92.50 189 ASN A CA 1
ATOM 1467 C C . ASN A 1 189 ? 1.692 1.647 -16.905 1.00 92.50 189 ASN A C 1
ATOM 1469 O O . ASN A 1 189 ? 1.283 1.128 -17.941 1.00 92.50 189 ASN A O 1
ATOM 1473 N N . LEU A 1 190 ? 2.341 0.964 -15.956 1.00 96.38 190 LEU A N 1
ATOM 1474 C CA . LEU A 1 190 ? 2.806 -0.418 -16.103 1.00 96.38 190 LEU A CA 1
ATOM 1475 C C . LEU A 1 190 ? 2.167 -1.383 -15.086 1.00 96.38 190 LEU A C 1
ATOM 1477 O O . LEU A 1 190 ? 2.675 -2.484 -14.881 1.00 96.38 190 LEU A O 1
ATOM 1481 N N . HIS A 1 191 ? 1.045 -1.010 -14.460 1.00 94.81 191 HIS A N 1
ATOM 1482 C CA . HIS A 1 191 ? 0.391 -1.818 -13.417 1.00 94.81 191 HIS A CA 1
ATOM 1483 C C . HIS A 1 191 ? -0.071 -3.217 -13.876 1.00 94.81 191 HIS A C 1
ATOM 1485 O O . HIS A 1 191 ? -0.314 -4.079 -13.031 1.00 94.81 191 HIS A O 1
ATOM 1491 N N . LEU A 1 192 ? -0.215 -3.437 -15.192 1.00 95.69 192 LEU A N 1
ATOM 1492 C CA . LEU A 1 192 ? -0.612 -4.720 -15.794 1.00 95.69 192 LEU A CA 1
ATOM 1493 C C . LEU A 1 192 ? 0.565 -5.659 -16.088 1.00 95.69 192 LEU A C 1
ATOM 1495 O O . LEU A 1 192 ? 0.339 -6.806 -16.469 1.00 95.69 192 LEU A O 1
ATOM 1499 N N . TRP A 1 193 ? 1.805 -5.196 -15.942 1.00 98.00 193 TRP A N 1
ATOM 1500 C CA . TRP A 1 193 ? 2.977 -6.025 -16.195 1.00 98.00 193 TRP A CA 1
ATOM 1501 C C . TRP A 1 193 ? 3.138 -7.105 -15.125 1.00 98.00 193 TRP A C 1
ATOM 1503 O O . TRP A 1 193 ? 3.226 -6.810 -13.932 1.00 98.00 193 TRP A O 1
ATOM 1513 N N . ASP A 1 194 ? 3.252 -8.359 -15.561 1.00 98.12 194 ASP A N 1
ATOM 1514 C CA . ASP A 1 194 ? 3.681 -9.457 -14.697 1.00 98.12 194 ASP A CA 1
ATOM 1515 C C . ASP A 1 194 ? 5.212 -9.501 -14.632 1.00 98.12 194 ASP A C 1
ATOM 1517 O O . ASP A 1 194 ? 5.876 -10.090 -15.482 1.00 98.12 194 ASP A O 1
ATOM 1521 N N . VAL A 1 195 ? 5.775 -8.867 -13.604 1.00 98.31 195 VAL A N 1
ATOM 1522 C CA . VAL A 1 195 ? 7.226 -8.833 -13.361 1.00 98.31 195 VAL A CA 1
ATOM 1523 C C . VAL A 1 195 ? 7.726 -9.975 -12.464 1.00 98.31 195 VAL A C 1
ATOM 1525 O O . VAL A 1 195 ? 8.892 -9.983 -12.072 1.00 98.31 195 VAL A O 1
ATOM 1528 N N . SER A 1 196 ? 6.884 -10.969 -12.150 1.00 98.38 196 SER A N 1
ATOM 1529 C CA . SER A 1 196 ? 7.183 -12.012 -11.150 1.00 98.38 196 SER A CA 1
ATOM 1530 C C . SER A 1 196 ? 8.298 -12.997 -11.542 1.00 98.38 196 SER A C 1
ATOM 1532 O O . SER A 1 196 ? 8.703 -13.846 -10.734 1.00 98.38 196 SER A O 1
ATOM 1534 N N . SER A 1 197 ? 8.798 -12.913 -12.776 1.00 98.38 197 SER A N 1
ATOM 1535 C CA . SER A 1 197 ? 9.937 -13.684 -13.295 1.00 98.38 197 SER A CA 1
ATOM 1536 C C . SER A 1 197 ? 11.259 -12.907 -13.302 1.00 98.38 197 SER A C 1
ATOM 1538 O O . SER A 1 197 ? 12.309 -13.525 -13.495 1.00 98.38 197 SER A O 1
ATOM 1540 N N . ILE A 1 198 ? 11.232 -11.589 -13.076 1.00 98.69 198 ILE A N 1
ATOM 1541 C CA . ILE A 1 198 ? 12.415 -10.730 -13.178 1.00 98.69 198 ILE A CA 1
ATOM 1542 C C . ILE A 1 198 ? 13.343 -10.948 -11.976 1.00 98.69 198 ILE A C 1
ATOM 1544 O O . ILE A 1 198 ? 12.907 -11.022 -10.830 1.00 98.69 198 ILE A O 1
ATOM 1548 N N . ILE A 1 199 ? 14.643 -11.033 -12.263 1.00 98.00 199 ILE A N 1
ATOM 1549 C CA . ILE A 1 199 ? 15.727 -11.225 -11.292 1.00 98.00 199 ILE A CA 1
ATOM 1550 C C . ILE A 1 199 ? 16.522 -9.925 -11.106 1.00 98.00 199 ILE A C 1
ATOM 1552 O O . ILE A 1 199 ? 16.962 -9.636 -9.996 1.00 98.00 199 ILE A O 1
ATOM 1556 N N . THR A 1 200 ? 16.708 -9.123 -12.162 1.00 97.56 200 THR A N 1
ATOM 1557 C CA . THR A 1 200 ? 17.525 -7.896 -12.116 1.00 97.56 200 THR A CA 1
ATOM 1558 C C . THR A 1 200 ? 16.771 -6.675 -12.649 1.00 97.56 200 THR A C 1
ATOM 1560 O O . THR A 1 200 ? 16.241 -6.690 -13.763 1.00 97.56 200 THR A O 1
ATOM 1563 N N . MET A 1 201 ? 16.747 -5.599 -11.854 1.00 98.25 201 MET A N 1
ATOM 1564 C CA . MET A 1 201 ? 16.111 -4.309 -12.173 1.00 98.25 201 MET A CA 1
ATOM 1565 C C . MET A 1 201 ? 17.042 -3.107 -11.923 1.00 98.25 201 MET A C 1
ATOM 1567 O O . MET A 1 201 ? 16.581 -1.969 -11.827 1.00 98.25 201 MET A O 1
ATOM 1571 N N . ASP A 1 202 ? 18.358 -3.332 -11.815 1.00 97.81 202 ASP A N 1
ATOM 1572 C CA . ASP A 1 202 ? 19.324 -2.245 -11.606 1.00 97.81 202 ASP A CA 1
ATOM 1573 C C . ASP A 1 202 ? 19.148 -1.145 -12.659 1.00 97.81 202 ASP A C 1
ATOM 1575 O O . ASP A 1 202 ? 19.024 -1.439 -13.848 1.00 97.81 202 ASP A O 1
ATOM 1579 N N . MET A 1 203 ? 19.159 0.118 -12.233 1.00 98.25 203 MET A N 1
ATOM 1580 C CA . MET A 1 203 ? 19.088 1.304 -13.100 1.00 98.25 203 MET A CA 1
ATOM 1581 C C . MET A 1 203 ? 17.848 1.378 -14.013 1.00 98.25 203 MET A C 1
ATOM 1583 O O . MET A 1 203 ? 17.814 2.207 -14.919 1.00 98.25 203 MET A O 1
ATOM 1587 N N . MET A 1 204 ? 16.822 0.532 -13.821 1.00 98.56 204 MET A N 1
ATOM 1588 C CA . MET A 1 204 ? 15.707 0.388 -14.774 1.00 98.56 204 MET A CA 1
ATOM 1589 C C . MET A 1 204 ? 15.031 1.720 -15.129 1.00 98.56 204 MET A C 1
ATOM 1591 O O . MET A 1 204 ? 14.692 1.911 -16.293 1.00 98.56 204 MET A O 1
ATOM 1595 N N . PHE A 1 205 ? 14.888 2.639 -14.170 1.00 98.69 205 PHE A N 1
ATOM 1596 C CA . PHE A 1 205 ? 14.347 3.991 -14.357 1.00 98.69 205 PHE A CA 1
ATOM 1597 C C . PHE A 1 205 ? 15.333 5.088 -13.927 1.00 98.69 205 PHE A C 1
ATOM 1599 O O . PHE A 1 205 ? 14.924 6.227 -13.675 1.00 98.69 205 PHE A O 1
ATOM 1606 N N . GLU A 1 206 ? 16.629 4.782 -13.844 1.00 98.56 206 GLU A N 1
ATOM 1607 C CA . GLU A 1 206 ? 17.631 5.784 -13.485 1.00 98.56 206 GLU A CA 1
ATOM 1608 C C . GLU A 1 206 ? 17.608 6.924 -14.513 1.00 98.56 206 GLU A C 1
ATOM 1610 O O . GLU A 1 206 ? 17.610 6.697 -15.717 1.00 98.56 206 GLU A O 1
ATOM 1615 N N . GLY A 1 207 ? 17.524 8.174 -14.064 1.00 98.31 207 GLY A N 1
ATOM 1616 C CA . GLY A 1 207 ? 17.462 9.355 -14.922 1.00 98.31 207 GLY A CA 1
ATOM 1617 C C . GLY A 1 207 ? 16.157 9.526 -15.717 1.00 98.31 207 GLY A C 1
ATOM 1618 O O . GLY A 1 207 ? 16.034 10.513 -16.454 1.00 98.31 207 GLY A O 1
ATOM 1619 N N . ALA A 1 208 ? 15.163 8.639 -15.564 1.00 98.25 208 ALA A N 1
ATOM 1620 C CA . ALA A 1 208 ? 13.839 8.755 -16.183 1.00 98.25 208 ALA A CA 1
ATOM 1621 C C . ALA A 1 208 ? 13.013 9.863 -15.494 1.00 98.25 208 ALA A C 1
ATOM 1623 O O . ALA A 1 208 ? 12.075 9.628 -14.736 1.00 98.25 208 ALA A O 1
ATOM 1624 N N . ALA A 1 209 ? 13.397 11.121 -15.722 1.00 98.19 209 ALA A N 1
ATOM 1625 C CA . ALA A 1 209 ? 12.971 12.270 -14.919 1.00 98.19 209 ALA A CA 1
ATOM 1626 C C . ALA A 1 209 ? 11.448 12.517 -14.865 1.00 98.19 209 ALA A C 1
ATOM 1628 O O . ALA A 1 209 ? 10.964 13.121 -13.900 1.00 98.19 209 ALA A O 1
ATOM 1629 N N . SER A 1 210 ? 10.698 12.086 -15.884 1.00 98.44 210 SER A N 1
ATOM 1630 C CA . SER A 1 210 ? 9.233 12.219 -15.942 1.00 98.44 210 SER A CA 1
ATOM 1631 C C . SER A 1 210 ? 8.483 11.008 -15.388 1.00 98.44 210 SER A C 1
ATOM 1633 O O . SER A 1 210 ? 7.270 11.108 -15.210 1.00 98.44 210 SER A O 1
ATOM 1635 N N . PHE A 1 211 ? 9.170 9.899 -15.105 1.00 98.50 211 PHE A N 1
ATOM 1636 C CA . PHE A 1 211 ? 8.521 8.651 -14.735 1.00 98.50 211 PHE A CA 1
ATOM 1637 C C . PHE A 1 211 ? 7.823 8.760 -13.377 1.00 98.50 211 PHE A C 1
ATOM 1639 O O . PHE A 1 211 ? 8.419 9.126 -12.364 1.00 98.50 211 PHE A O 1
ATOM 1646 N N . ASN A 1 212 ? 6.533 8.452 -13.384 1.00 98.31 212 ASN A N 1
ATOM 1647 C CA . ASN A 1 212 ? 5.657 8.306 -12.232 1.00 98.31 212 ASN A CA 1
ATOM 1648 C C . ASN A 1 212 ? 4.480 7.370 -12.580 1.00 98.31 212 ASN A C 1
ATOM 1650 O O . ASN A 1 212 ? 3.382 7.540 -12.048 1.00 98.31 212 ASN A O 1
ATOM 1654 N N . GLY A 1 213 ? 4.675 6.438 -13.518 1.00 96.44 213 GLY A N 1
ATOM 1655 C CA . GLY A 1 213 ? 3.674 5.434 -13.876 1.00 96.44 213 GLY A CA 1
ATOM 1656 C C . GLY A 1 213 ? 3.441 4.462 -12.723 1.00 96.44 213 GLY A C 1
ATOM 1657 O O . GLY A 1 213 ? 4.369 4.179 -11.969 1.00 96.44 213 GLY A O 1
ATOM 1658 N N . ASP A 1 214 ? 2.209 3.979 -12.562 1.00 95.38 214 ASP A N 1
ATOM 1659 C CA . ASP A 1 214 ? 1.869 3.056 -11.476 1.00 95.38 214 ASP A CA 1
ATOM 1660 C C . ASP A 1 214 ? 2.573 1.702 -11.661 1.00 95.38 214 ASP A C 1
ATOM 1662 O O . ASP A 1 214 ? 2.485 1.079 -12.722 1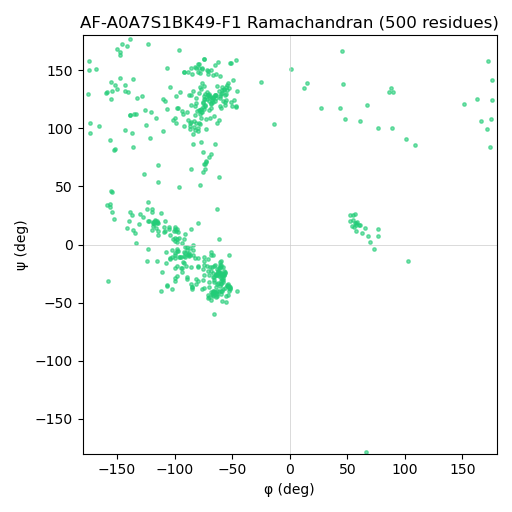.00 95.38 214 ASP A O 1
ATOM 1666 N N . ILE A 1 215 ? 3.285 1.295 -10.611 1.00 97.69 215 ILE A N 1
ATOM 1667 C CA . ILE A 1 215 ? 4.016 0.029 -10.456 1.00 97.69 215 ILE A CA 1
ATOM 1668 C C . ILE A 1 215 ? 3.783 -0.577 -9.061 1.00 97.69 215 ILE A C 1
ATOM 1670 O O . ILE A 1 215 ? 4.492 -1.485 -8.630 1.00 97.69 215 ILE A O 1
ATOM 1674 N N . SER A 1 216 ? 2.799 -0.059 -8.321 1.00 94.94 216 SER A N 1
ATOM 1675 C CA . SER A 1 216 ? 2.528 -0.464 -6.937 1.00 94.94 216 SER A CA 1
ATOM 1676 C C . SER A 1 216 ? 2.102 -1.934 -6.819 1.00 94.94 216 SER A C 1
ATOM 1678 O O . SER A 1 216 ? 2.348 -2.564 -5.794 1.00 94.94 216 SER A O 1
ATOM 1680 N N . SER A 1 217 ? 1.525 -2.500 -7.886 1.00 94.50 217 SER A N 1
ATOM 1681 C CA . SER A 1 217 ? 1.053 -3.889 -7.982 1.00 94.50 217 SER A CA 1
ATOM 1682 C C . SER A 1 217 ? 2.132 -4.915 -8.347 1.00 94.50 217 SER A C 1
ATOM 1684 O O . SER A 1 217 ? 1.841 -6.111 -8.406 1.00 94.50 217 SER A O 1
ATOM 1686 N N . TRP A 1 218 ? 3.357 -4.479 -8.640 1.00 98.06 218 TRP A N 1
ATOM 1687 C CA . TRP A 1 218 ? 4.418 -5.368 -9.101 1.00 98.06 218 TRP A CA 1
ATOM 1688 C C . TRP A 1 218 ? 4.828 -6.394 -8.040 1.00 98.06 218 TRP A C 1
ATOM 1690 O O . TRP A 1 218 ? 5.171 -6.051 -6.910 1.00 98.06 218 TRP A O 1
ATOM 1700 N N . ASN A 1 219 ? 4.850 -7.670 -8.431 1.00 96.81 219 ASN A N 1
ATOM 1701 C CA . ASN A 1 219 ? 5.385 -8.743 -7.601 1.00 96.81 219 ASN A CA 1
ATOM 1702 C C . ASN A 1 219 ? 6.898 -8.871 -7.814 1.00 96.81 219 ASN A C 1
ATOM 1704 O O . ASN A 1 219 ? 7.342 -9.504 -8.771 1.00 96.81 219 ASN A O 1
ATOM 1708 N N . VAL A 1 220 ? 7.679 -8.293 -6.902 1.00 97.00 220 VAL A N 1
ATOM 1709 C CA . VAL A 1 220 ? 9.148 -8.249 -6.976 1.00 97.00 220 VAL A CA 1
ATOM 1710 C C . VAL A 1 220 ? 9.856 -9.297 -6.105 1.00 97.00 220 VAL A C 1
ATOM 1712 O O . VAL A 1 220 ? 11.074 -9.246 -5.961 1.00 97.00 220 VAL A O 1
ATOM 1715 N N . ALA A 1 221 ? 9.136 -10.300 -5.590 1.00 96.19 221 ALA A N 1
ATOM 1716 C CA . ALA A 1 221 ? 9.658 -11.267 -4.612 1.00 96.19 221 ALA A CA 1
ATOM 1717 C C . ALA A 1 221 ? 10.861 -12.111 -5.093 1.00 96.19 221 ALA A C 1
ATOM 1719 O O . ALA A 1 221 ? 11.547 -12.734 -4.283 1.00 96.19 221 ALA A O 1
ATOM 1720 N N . LYS A 1 222 ? 11.116 -12.177 -6.410 1.00 97.06 222 LYS A N 1
ATOM 1721 C CA . LYS A 1 222 ? 12.279 -12.873 -6.997 1.00 97.06 222 LYS A CA 1
ATOM 1722 C C . LYS A 1 222 ? 13.440 -11.952 -7.373 1.00 97.06 222 LYS A C 1
ATOM 1724 O O . LYS A 1 222 ? 14.490 -12.457 -7.767 1.00 97.06 222 LYS A O 1
ATOM 1729 N N . VAL A 1 223 ? 13.259 -10.636 -7.295 1.00 97.31 223 VAL A N 1
ATOM 1730 C CA . VAL A 1 223 ? 14.286 -9.684 -7.714 1.00 97.31 223 VAL A CA 1
ATOM 1731 C C . VAL A 1 223 ? 15.437 -9.720 -6.713 1.00 97.31 223 VAL A C 1
ATOM 1733 O O . VAL A 1 223 ? 15.242 -9.595 -5.508 1.00 97.31 223 VAL A O 1
ATOM 1736 N N . GLU A 1 224 ? 16.654 -9.880 -7.223 1.00 94.75 224 GLU A N 1
ATOM 1737 C CA . GLU A 1 224 ? 17.872 -9.924 -6.417 1.00 94.75 224 GLU A CA 1
ATOM 1738 C C . GLU A 1 224 ? 18.604 -8.574 -6.380 1.00 94.75 224 GLU A C 1
ATOM 1740 O O . GLU A 1 224 ? 19.321 -8.298 -5.414 1.00 94.75 224 GLU A O 1
ATOM 1745 N N . THR A 1 225 ? 18.459 -7.729 -7.411 1.00 93.88 225 THR A N 1
ATOM 1746 C CA . THR A 1 225 ? 19.184 -6.449 -7.527 1.00 93.88 225 THR A CA 1
ATOM 1747 C C . THR A 1 225 ? 18.311 -5.312 -8.080 1.00 93.88 225 THR A C 1
ATOM 1749 O O . THR A 1 225 ? 17.637 -5.468 -9.101 1.00 93.88 225 THR A O 1
ATOM 1752 N N . MET A 1 226 ? 18.331 -4.157 -7.398 1.00 95.06 226 MET A N 1
ATOM 1753 C CA . MET A 1 226 ? 17.587 -2.931 -7.751 1.00 95.06 226 MET A CA 1
ATOM 1754 C C . MET A 1 226 ? 18.431 -1.656 -7.547 1.00 95.06 226 MET A C 1
ATOM 1756 O O . MET A 1 226 ? 17.903 -0.583 -7.245 1.00 95.06 226 MET A O 1
ATOM 1760 N N . SER A 1 227 ? 19.758 -1.753 -7.666 1.00 94.25 227 SER A N 1
ATOM 1761 C CA . SER A 1 227 ? 20.642 -0.611 -7.389 1.00 94.25 227 SER A CA 1
ATOM 1762 C C . SER A 1 227 ? 20.362 0.525 -8.375 1.00 94.25 227 SER A C 1
ATOM 1764 O O . SER A 1 227 ? 20.158 0.281 -9.566 1.00 94.25 227 SER A O 1
ATOM 1766 N N . ALA A 1 228 ? 20.309 1.756 -7.867 1.00 96.12 228 ALA A N 1
ATOM 1767 C CA . ALA A 1 228 ? 19.994 2.977 -8.606 1.00 96.12 228 ALA A CA 1
ATOM 1768 C C . ALA A 1 228 ? 18.670 2.951 -9.401 1.00 96.12 228 ALA A C 1
ATOM 1770 O O . ALA A 1 228 ? 18.465 3.809 -10.251 1.00 96.12 228 ALA A O 1
ATOM 1771 N N . MET A 1 229 ? 17.741 2.017 -9.139 1.00 98.00 229 MET A N 1
ATOM 1772 C CA . MET A 1 229 ? 16.545 1.814 -9.976 1.00 98.00 229 MET A CA 1
ATOM 1773 C C . MET A 1 229 ? 15.741 3.098 -10.243 1.00 98.00 229 MET A C 1
ATOM 1775 O O . MET A 1 229 ? 15.258 3.264 -11.359 1.00 98.00 229 MET A O 1
ATOM 1779 N N . PHE A 1 230 ? 15.630 4.003 -9.265 1.00 98.50 230 PHE A N 1
ATOM 1780 C CA . PHE A 1 230 ? 14.940 5.295 -9.376 1.00 98.50 230 PHE A CA 1
ATOM 1781 C C . PHE A 1 230 ? 15.870 6.499 -9.147 1.00 98.50 230 PHE A C 1
ATOM 1783 O O . PHE A 1 230 ? 15.389 7.617 -8.935 1.00 98.50 230 PHE A O 1
ATOM 1790 N N . SER A 1 231 ? 17.192 6.306 -9.211 1.00 97.75 231 SER A N 1
ATOM 1791 C CA . SER A 1 231 ? 18.169 7.393 -9.092 1.00 97.75 231 SER A CA 1
ATOM 1792 C C . SER A 1 231 ? 17.869 8.470 -10.139 1.00 97.75 231 SER A C 1
ATOM 1794 O O . SER A 1 231 ? 17.706 8.189 -11.321 1.00 97.75 231 SER A O 1
ATOM 1796 N N . GLY A 1 232 ? 17.687 9.723 -9.731 1.00 98.00 232 GLY A N 1
ATOM 1797 C CA . GLY A 1 232 ? 17.359 10.834 -10.623 1.00 98.00 232 GLY A CA 1
ATOM 1798 C C . GLY A 1 232 ? 15.967 10.777 -11.274 1.00 98.00 232 GLY A C 1
ATOM 1799 O O . GLY A 1 232 ? 15.666 11.642 -12.107 1.00 98.00 232 GLY A O 1
ATOM 1800 N N . ALA A 1 233 ? 15.086 9.841 -10.896 1.00 98.25 233 ALA A N 1
ATOM 1801 C CA . ALA A 1 233 ? 13.686 9.787 -11.330 1.00 98.25 233 ALA A CA 1
ATOM 1802 C C . ALA A 1 233 ? 12.862 10.884 -10.625 1.00 98.25 233 ALA A C 1
ATOM 1804 O O . ALA A 1 233 ? 12.033 10.652 -9.749 1.00 98.25 233 ALA A O 1
ATOM 1805 N N . ARG A 1 234 ? 13.125 12.142 -10.990 1.00 98.38 234 ARG A N 1
ATOM 1806 C CA . ARG A 1 234 ? 12.683 13.348 -10.266 1.00 98.38 234 ARG A CA 1
ATOM 1807 C C . ARG A 1 234 ? 11.175 13.481 -10.051 1.00 98.38 234 ARG A C 1
ATOM 1809 O O . ARG A 1 234 ? 10.776 14.241 -9.170 1.00 98.38 234 ARG A O 1
ATOM 1816 N N . SER A 1 235 ? 10.347 12.824 -10.862 1.00 98.50 235 SER A N 1
ATOM 1817 C CA . SER A 1 235 ? 8.885 12.882 -10.745 1.00 98.50 235 SER A CA 1
ATOM 1818 C C . SER A 1 235 ? 8.270 11.723 -9.962 1.00 98.50 235 SER A C 1
ATOM 1820 O O . SER A 1 235 ? 7.087 11.811 -9.633 1.00 98.50 235 SER A O 1
ATOM 1822 N N . PHE A 1 236 ? 9.054 10.690 -9.656 1.00 98.56 236 PHE A N 1
ATOM 1823 C CA . PHE A 1 236 ? 8.577 9.437 -9.094 1.00 98.56 236 PHE A CA 1
ATOM 1824 C C . PHE A 1 236 ? 8.106 9.600 -7.644 1.00 98.56 236 PHE A C 1
ATOM 1826 O O . PHE A 1 236 ? 8.812 10.167 -6.811 1.00 98.56 236 PHE A O 1
ATOM 1833 N N . ASN A 1 237 ? 6.897 9.120 -7.346 1.00 96.88 237 ASN A N 1
ATOM 1834 C CA . ASN A 1 237 ? 6.304 9.131 -6.009 1.00 96.88 237 ASN A CA 1
ATOM 1835 C C . ASN A 1 237 ? 5.231 8.034 -5.832 1.00 96.88 237 ASN A C 1
ATOM 1837 O O . ASN A 1 237 ? 4.216 8.268 -5.174 1.00 96.88 237 ASN A O 1
ATOM 1841 N N . GLN A 1 238 ? 5.405 6.867 -6.455 1.00 96.38 238 GLN A N 1
ATOM 1842 C CA . GLN A 1 238 ? 4.456 5.752 -6.324 1.00 96.38 238 GLN A CA 1
ATOM 1843 C C . GLN A 1 238 ? 4.638 5.005 -5.005 1.00 96.38 238 GLN A C 1
ATOM 1845 O O . GLN A 1 238 ? 5.756 4.920 -4.503 1.00 96.38 238 GLN A O 1
ATOM 1850 N N . ASN A 1 239 ? 3.548 4.466 -4.453 1.00 89.81 239 ASN A N 1
ATOM 1851 C CA . ASN A 1 239 ? 3.597 3.685 -3.218 1.00 89.81 239 ASN A CA 1
ATOM 1852 C C . ASN A 1 239 ? 4.212 2.298 -3.477 1.00 89.81 239 ASN A C 1
ATOM 1854 O O . ASN A 1 239 ? 3.667 1.520 -4.258 1.00 89.81 239 ASN A O 1
ATOM 1858 N N . LEU A 1 240 ? 5.323 2.001 -2.797 1.00 93.81 240 LEU A N 1
ATOM 1859 C CA . LEU A 1 240 ? 6.074 0.743 -2.899 1.00 93.81 240 LEU A CA 1
ATOM 1860 C C . LEU A 1 240 ? 6.052 -0.070 -1.594 1.00 93.81 240 LEU A C 1
ATOM 1862 O O . LEU A 1 240 ? 6.809 -1.029 -1.442 1.00 93.81 240 LEU A O 1
ATOM 1866 N N . SER A 1 241 ? 5.205 0.306 -0.630 1.00 85.44 241 SER A N 1
ATOM 1867 C CA . SER A 1 241 ? 5.169 -0.317 0.700 1.00 85.44 241 SER A CA 1
ATOM 1868 C C . SER A 1 241 ? 4.811 -1.806 0.666 1.00 85.44 241 SER A C 1
ATOM 1870 O O . SER A 1 241 ? 5.179 -2.531 1.581 1.00 85.44 241 SER A O 1
ATOM 1872 N N . MET A 1 242 ? 4.112 -2.258 -0.382 1.00 85.81 242 MET A N 1
ATOM 1873 C CA . MET A 1 242 ? 3.642 -3.640 -0.549 1.00 85.81 242 MET A CA 1
ATOM 1874 C C . MET A 1 242 ? 4.645 -4.563 -1.254 1.00 85.81 242 MET A C 1
ATOM 1876 O O . MET A 1 242 ? 4.356 -5.740 -1.459 1.00 85.81 242 MET A O 1
ATOM 1880 N N . TRP A 1 243 ? 5.796 -4.044 -1.679 1.00 93.25 243 TRP A N 1
ATOM 1881 C CA . TRP A 1 243 ? 6.802 -4.848 -2.362 1.00 93.25 243 TRP A CA 1
ATOM 1882 C C . TRP A 1 243 ? 7.501 -5.806 -1.390 1.00 93.25 243 TRP A C 1
ATOM 1884 O O . TRP A 1 243 ? 8.086 -5.373 -0.398 1.00 93.25 243 TRP A O 1
ATOM 1894 N N . ASP A 1 244 ? 7.485 -7.103 -1.709 1.00 89.81 244 ASP A N 1
ATOM 1895 C CA . ASP A 1 244 ? 8.308 -8.104 -1.023 1.00 89.81 244 ASP A CA 1
ATOM 1896 C C . ASP A 1 244 ? 9.748 -8.015 -1.530 1.00 89.81 244 ASP A C 1
ATOM 1898 O O . ASP A 1 244 ? 10.071 -8.454 -2.634 1.00 89.81 244 ASP A O 1
ATOM 1902 N N . ILE A 1 245 ? 10.608 -7.423 -0.708 1.00 91.50 245 ILE A N 1
ATOM 1903 C CA . ILE A 1 245 ? 12.003 -7.147 -1.042 1.00 91.50 245 ILE A CA 1
ATOM 1904 C C . ILE A 1 245 ? 12.993 -8.103 -0.359 1.00 91.50 245 ILE A C 1
ATOM 1906 O O . ILE A 1 245 ? 14.194 -7.840 -0.337 1.00 91.50 245 ILE A O 1
ATOM 1910 N N . PHE A 1 246 ? 12.517 -9.227 0.190 1.00 89.62 246 PHE A N 1
ATOM 1911 C CA . PHE A 1 246 ? 13.327 -10.142 1.003 1.00 89.62 246 PHE A CA 1
ATOM 1912 C C . PHE A 1 246 ? 14.555 -10.717 0.269 1.00 89.62 246 PHE A C 1
ATOM 1914 O O . PHE A 1 246 ? 15.570 -11.017 0.897 1.00 89.62 246 PHE A O 1
ATOM 1921 N N . GLN A 1 247 ? 14.482 -10.879 -1.057 1.00 91.00 247 GLN A N 1
ATOM 1922 C CA . GLN A 1 247 ? 15.585 -11.406 -1.876 1.00 91.00 247 GLN A CA 1
ATOM 1923 C C . GLN A 1 247 ? 16.562 -10.329 -2.373 1.00 91.00 247 GLN A C 1
ATOM 1925 O O . GLN A 1 247 ? 17.618 -10.672 -2.916 1.00 91.00 247 GLN A O 1
ATOM 1930 N N . VAL A 1 248 ? 16.244 -9.042 -2.197 1.00 91.62 248 VAL A N 1
ATOM 1931 C CA . VAL A 1 248 ? 17.057 -7.945 -2.730 1.00 91.62 248 VAL A CA 1
ATOM 1932 C C . VAL A 1 248 ? 18.335 -7.795 -1.907 1.00 91.62 248 VAL A C 1
ATOM 1934 O O . VAL A 1 248 ? 18.311 -7.630 -0.690 1.00 91.62 248 VAL A O 1
ATOM 1937 N N . LYS A 1 249 ? 19.481 -7.840 -2.590 1.00 87.62 249 LYS A N 1
ATOM 1938 C CA . LYS A 1 249 ? 20.814 -7.830 -1.964 1.00 87.62 249 LYS A CA 1
ATOM 1939 C C . LYS A 1 249 ? 21.427 -6.436 -1.843 1.00 87.62 249 LYS A C 1
ATOM 1941 O O . LYS A 1 249 ? 22.369 -6.265 -1.078 1.00 87.62 249 LYS A O 1
ATOM 1946 N N . SER A 1 250 ? 20.961 -5.470 -2.634 1.00 85.25 250 SER A N 1
ATOM 1947 C CA . SER A 1 250 ? 21.512 -4.111 -2.675 1.00 85.25 250 SER A CA 1
ATOM 1948 C C . SER A 1 250 ? 20.466 -3.100 -3.131 1.00 85.25 250 SER A C 1
ATOM 1950 O O . SER A 1 250 ? 19.839 -3.286 -4.178 1.00 85.25 250 SER A O 1
ATOM 1952 N N . PHE A 1 251 ? 20.371 -2.006 -2.375 1.00 88.69 251 PHE A N 1
ATOM 1953 C CA . PHE A 1 251 ? 19.563 -0.818 -2.668 1.00 88.69 251 PHE A CA 1
ATOM 1954 C C . PHE A 1 251 ? 20.419 0.433 -2.894 1.00 88.69 251 PHE A C 1
ATOM 1956 O O . PHE A 1 251 ? 19.920 1.552 -2.770 1.00 88.69 251 PHE A O 1
ATOM 1963 N N . GLN A 1 252 ? 21.715 0.262 -3.185 1.00 90.12 252 GLN A N 1
ATOM 1964 C CA . GLN A 1 252 ? 22.638 1.381 -3.365 1.00 90.12 252 GLN A CA 1
ATOM 1965 C C . GLN A 1 252 ? 22.033 2.428 -4.310 1.00 90.12 252 GLN A C 1
ATOM 1967 O O . GLN A 1 252 ? 21.641 2.094 -5.427 1.00 90.12 252 GLN A O 1
ATOM 1972 N N . GLU A 1 253 ? 21.949 3.677 -3.840 1.00 92.00 253 GLU A N 1
ATOM 1973 C CA . GLU A 1 253 ? 21.475 4.840 -4.606 1.00 92.00 253 GLU A CA 1
ATOM 1974 C C . GLU A 1 253 ? 20.047 4.696 -5.177 1.00 92.00 253 GLU A C 1
ATOM 1976 O O . GLU A 1 253 ? 19.679 5.429 -6.092 1.00 92.00 253 GLU A O 1
ATOM 1981 N N . MET A 1 254 ? 19.211 3.777 -4.662 1.00 94.56 254 MET A N 1
ATOM 1982 C CA . MET A 1 254 ? 17.913 3.445 -5.274 1.00 94.56 254 MET A CA 1
ATOM 1983 C C . MET A 1 254 ? 17.022 4.670 -5.521 1.00 94.56 254 MET A C 1
ATOM 1985 O O . MET A 1 254 ? 16.411 4.728 -6.586 1.00 94.56 254 MET A O 1
ATOM 1989 N N . PHE A 1 255 ? 16.967 5.640 -4.599 1.00 96.06 255 PHE A N 1
ATOM 1990 C CA . PHE A 1 255 ? 16.196 6.883 -4.753 1.00 96.06 255 PHE A CA 1
ATOM 1991 C C . PHE A 1 255 ? 17.065 8.149 -4.758 1.00 96.06 255 PHE A C 1
ATOM 1993 O O . PHE A 1 255 ? 16.537 9.240 -4.529 1.00 96.06 255 PHE A O 1
ATOM 2000 N N . GLU A 1 256 ? 18.367 8.046 -5.047 1.00 95.44 256 GLU A N 1
ATOM 2001 C CA . GLU A 1 256 ? 19.274 9.204 -5.087 1.00 95.44 256 GLU A CA 1
ATOM 2002 C C . GLU A 1 256 ? 18.685 10.331 -5.949 1.00 95.44 256 GLU A C 1
ATOM 2004 O O . GLU A 1 256 ? 18.427 10.158 -7.137 1.00 95.44 256 GLU A O 1
ATOM 2009 N N . GLY A 1 257 ? 18.438 11.511 -5.380 1.00 96.06 257 GLY A N 1
ATOM 2010 C CA . GLY A 1 257 ? 17.929 12.654 -6.148 1.00 96.06 257 GLY A CA 1
ATOM 2011 C C . GLY A 1 257 ? 16.517 12.482 -6.740 1.00 96.06 257 GLY A C 1
ATOM 2012 O O . GLY A 1 257 ? 16.108 13.286 -7.593 1.00 96.06 257 GLY A O 1
ATOM 2013 N N . ALA A 1 258 ? 15.742 11.485 -6.298 1.00 97.06 258 ALA A N 1
ATOM 2014 C CA . ALA A 1 258 ? 14.315 11.345 -6.593 1.00 97.06 258 ALA A CA 1
ATOM 2015 C C . ALA A 1 258 ? 13.499 12.369 -5.777 1.00 97.06 258 ALA A C 1
ATOM 2017 O O . ALA A 1 258 ? 12.766 12.047 -4.849 1.00 97.06 258 ALA A O 1
ATOM 2018 N N . VAL A 1 259 ? 13.634 13.652 -6.119 1.00 95.56 259 VAL A N 1
ATOM 2019 C CA . VAL A 1 259 ? 13.185 14.792 -5.288 1.00 95.56 259 VAL A CA 1
ATOM 2020 C C . VAL A 1 259 ? 11.685 14.843 -4.953 1.00 95.56 259 VAL A C 1
ATOM 2022 O O . VAL A 1 259 ? 11.290 15.568 -4.038 1.00 95.56 259 VAL A O 1
ATOM 2025 N N . LYS A 1 260 ? 10.824 14.144 -5.705 1.00 96.31 260 LYS A N 1
ATOM 2026 C CA . LYS A 1 260 ? 9.384 14.041 -5.405 1.00 96.31 260 LYS A CA 1
ATOM 2027 C C . LYS A 1 260 ? 9.008 12.806 -4.600 1.00 96.31 260 LYS A C 1
ATOM 2029 O O . LYS A 1 260 ? 7.871 12.764 -4.133 1.00 96.31 260 LYS A O 1
ATOM 2034 N N . PHE A 1 261 ? 9.921 11.857 -4.431 1.00 94.69 261 PHE A N 1
ATOM 2035 C CA . PHE A 1 261 ? 9.668 10.650 -3.671 1.00 94.69 261 PHE A CA 1
ATOM 2036 C C . PHE A 1 261 ? 9.520 11.016 -2.194 1.00 94.69 261 PHE A C 1
ATOM 2038 O O . PHE A 1 261 ? 10.430 11.596 -1.605 1.00 94.69 261 PHE A O 1
ATOM 2045 N N . LYS A 1 262 ? 8.336 10.760 -1.635 1.00 90.00 262 LYS A N 1
ATOM 2046 C CA . LYS A 1 262 ? 7.927 11.115 -0.265 1.00 90.00 262 LYS A CA 1
ATOM 2047 C C . LYS A 1 262 ? 7.172 9.976 0.421 1.00 90.00 262 LYS A C 1
ATOM 2049 O O . LYS A 1 262 ? 6.311 10.218 1.264 1.00 90.00 262 LYS A O 1
ATOM 2054 N N . GLN A 1 263 ? 7.423 8.746 -0.012 1.00 87.94 263 GLN A N 1
ATOM 2055 C CA . GLN A 1 263 ? 6.749 7.571 0.524 1.00 87.94 263 GLN A CA 1
ATOM 2056 C C . GLN A 1 263 ? 7.466 7.055 1.765 1.00 87.94 263 GLN A C 1
ATOM 2058 O O . GLN A 1 263 ? 8.682 7.203 1.902 1.00 87.94 263 GLN A O 1
ATOM 2063 N N . THR A 1 264 ? 6.698 6.415 2.643 1.00 85.06 264 THR A N 1
ATOM 2064 C CA . THR A 1 264 ? 7.241 5.650 3.762 1.00 85.06 264 THR A CA 1
ATOM 2065 C C . THR A 1 264 ? 7.264 4.170 3.401 1.00 85.06 264 THR A C 1
ATOM 2067 O O . THR A 1 264 ? 6.246 3.624 2.979 1.00 85.06 264 THR A O 1
ATOM 2070 N N . LEU A 1 265 ? 8.41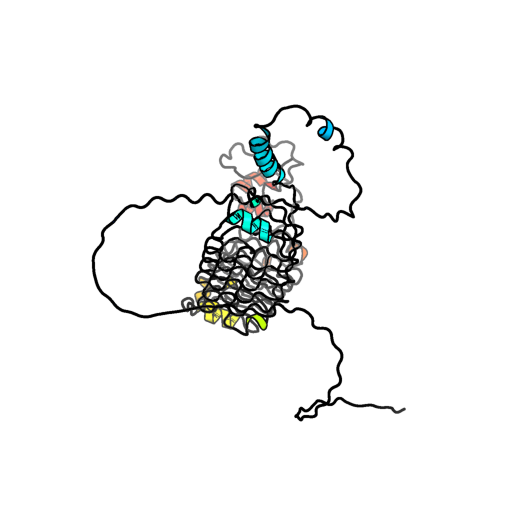5 3.524 3.563 1.00 86.00 265 LEU A N 1
ATOM 2071 C CA . LEU A 1 265 ? 8.629 2.120 3.226 1.00 86.00 265 LEU A CA 1
ATOM 2072 C C . LEU A 1 265 ? 8.799 1.289 4.502 1.00 86.00 265 LEU A C 1
ATOM 2074 O O . LEU A 1 265 ? 9.675 1.571 5.313 1.00 86.00 265 LEU A O 1
ATOM 2078 N N . CYS A 1 266 ? 7.992 0.242 4.668 1.00 78.94 266 CYS A N 1
ATOM 2079 C CA . CYS A 1 266 ? 8.127 -0.730 5.762 1.00 78.94 266 CYS A CA 1
ATOM 2080 C C . CYS A 1 266 ? 8.902 -1.975 5.337 1.00 78.94 266 CYS A C 1
ATOM 2082 O O . CYS A 1 266 ? 8.466 -3.107 5.508 1.00 78.94 266 CYS A O 1
ATOM 2084 N N . TRP A 1 267 ? 10.054 -1.753 4.719 1.00 83.44 267 TRP A N 1
ATOM 2085 C CA . TRP A 1 267 ? 10.908 -2.821 4.224 1.00 83.44 267 TRP A CA 1
ATOM 2086 C C . TRP A 1 267 ? 11.780 -3.374 5.356 1.00 83.44 267 TRP A C 1
ATOM 2088 O O . TRP A 1 267 ? 12.684 -2.701 5.843 1.00 83.44 267 TRP A O 1
ATOM 2098 N N . GLU A 1 268 ? 11.526 -4.615 5.771 1.00 69.56 268 GLU A N 1
ATOM 2099 C CA . GLU A 1 268 ? 12.255 -5.275 6.861 1.00 69.56 268 GLU A CA 1
ATOM 2100 C C . GLU A 1 268 ? 13.549 -5.964 6.382 1.00 69.56 268 GLU A C 1
ATOM 2102 O O . GLU A 1 268 ? 13.660 -7.190 6.437 1.00 69.56 268 GLU A O 1
ATOM 2107 N N . THR A 1 269 ? 14.554 -5.220 5.895 1.00 70.25 269 THR A N 1
ATOM 2108 C CA . THR A 1 269 ? 15.853 -5.841 5.540 1.00 70.25 269 THR A CA 1
ATOM 2109 C C . THR A 1 269 ? 17.070 -5.064 6.009 1.00 70.25 269 THR A C 1
ATOM 2111 O O . THR A 1 269 ? 17.132 -3.843 5.908 1.00 70.25 269 THR A O 1
ATOM 2114 N N . GLU A 1 270 ? 18.094 -5.805 6.442 1.00 67.81 270 GLU A N 1
ATOM 2115 C CA . GLU A 1 270 ? 19.426 -5.259 6.729 1.00 67.81 270 GLU A CA 1
ATOM 2116 C C . GLU A 1 270 ? 20.049 -4.598 5.485 1.00 67.81 270 GLU A C 1
ATOM 2118 O O . GLU A 1 270 ? 20.729 -3.585 5.606 1.00 67.81 270 GLU A O 1
ATOM 2123 N N . ALA A 1 271 ? 19.771 -5.122 4.283 1.00 64.62 271 ALA A N 1
ATOM 2124 C CA . ALA A 1 271 ? 20.298 -4.596 3.021 1.00 64.62 271 ALA A CA 1
ATOM 2125 C C . ALA A 1 271 ? 19.774 -3.190 2.683 1.00 64.62 271 ALA A C 1
ATOM 2127 O O . ALA A 1 271 ? 20.494 -2.399 2.076 1.00 64.62 271 ALA A O 1
ATOM 2128 N N . ALA A 1 272 ? 18.540 -2.866 3.080 1.00 61.56 272 ALA A N 1
ATOM 2129 C CA . ALA A 1 272 ? 17.969 -1.530 2.911 1.00 61.56 272 ALA A CA 1
ATOM 2130 C C . ALA A 1 272 ? 18.559 -0.503 3.901 1.00 61.56 272 ALA A C 1
ATOM 2132 O O . ALA A 1 272 ? 18.461 0.698 3.664 1.00 61.56 272 ALA A O 1
ATOM 2133 N N . LEU A 1 273 ? 19.198 -0.969 4.982 1.00 62.59 273 LEU A N 1
ATOM 2134 C CA . LEU A 1 273 ? 19.768 -0.139 6.049 1.00 62.59 273 LEU A CA 1
ATOM 2135 C C . LEU A 1 273 ? 21.273 0.158 5.867 1.00 62.59 273 LEU A C 1
ATOM 2137 O O . LEU A 1 273 ? 21.803 1.009 6.579 1.00 62.59 273 LEU A O 1
ATOM 2141 N N . ASP A 1 274 ? 21.968 -0.512 4.935 1.00 59.44 274 ASP A N 1
ATOM 2142 C CA . ASP A 1 274 ? 23.432 -0.398 4.727 1.00 59.44 274 ASP A CA 1
ATOM 2143 C C . ASP A 1 274 ? 23.860 0.763 3.796 1.00 59.44 274 ASP A C 1
ATOM 2145 O O . ASP A 1 274 ? 25.004 0.864 3.357 1.00 59.44 274 ASP A O 1
ATOM 2149 N N . GLY A 1 275 ? 22.962 1.696 3.486 1.00 60.75 275 GLY A N 1
ATOM 2150 C CA . GLY A 1 275 ? 23.275 2.867 2.671 1.00 60.75 275 GLY A CA 1
ATOM 2151 C C . GLY A 1 275 ? 22.153 3.889 2.726 1.00 60.75 275 GLY A C 1
ATOM 2152 O O . GLY A 1 275 ? 20.997 3.523 2.917 1.00 60.75 275 GLY A O 1
ATOM 2153 N N . ASP A 1 276 ? 22.485 5.172 2.573 1.00 74.81 276 ASP A N 1
ATOM 2154 C CA . ASP A 1 276 ? 21.497 6.252 2.472 1.00 74.81 276 ASP A CA 1
ATOM 2155 C C . ASP A 1 276 ? 20.722 6.124 1.147 1.00 74.81 276 ASP A C 1
ATOM 2157 O O . ASP A 1 276 ? 21.006 6.785 0.150 1.00 74.81 276 ASP A O 1
ATOM 2161 N N . ILE A 1 277 ? 19.764 5.196 1.129 1.00 88.94 277 ILE A N 1
ATOM 2162 C CA . ILE A 1 277 ? 18.854 4.892 0.020 1.00 88.94 277 ILE A CA 1
ATOM 2163 C C . ILE A 1 277 ? 18.060 6.131 -0.428 1.00 88.94 277 ILE A C 1
ATOM 2165 O O . ILE A 1 277 ? 17.623 6.199 -1.580 1.00 88.94 277 ILE A O 1
ATOM 2169 N N . PHE A 1 278 ? 17.894 7.109 0.466 1.00 89.31 278 PHE A N 1
ATOM 2170 C CA . PHE A 1 278 ? 17.063 8.289 0.277 1.00 89.31 278 PHE A CA 1
ATOM 2171 C C . PHE A 1 278 ? 17.864 9.583 0.108 1.00 89.31 278 PHE A C 1
ATOM 2173 O O . PHE A 1 278 ? 17.266 10.661 0.171 1.00 89.31 278 PHE A O 1
ATOM 2180 N N . HIS A 1 279 ? 19.170 9.520 -0.155 1.00 90.12 279 HIS A N 1
ATOM 2181 C CA . HIS A 1 279 ? 19.991 10.717 -0.302 1.00 90.12 279 HIS A CA 1
ATOM 2182 C C . HIS A 1 279 ? 19.431 11.661 -1.392 1.00 90.12 279 HIS A C 1
ATOM 2184 O O . HIS A 1 279 ? 19.075 11.267 -2.505 1.00 90.12 279 HIS A O 1
ATOM 2190 N N . ASN A 1 280 ? 19.259 12.941 -1.043 1.00 91.56 280 ASN A N 1
ATOM 2191 C CA . ASN A 1 280 ? 18.573 13.951 -1.868 1.00 91.56 280 ASN A CA 1
ATOM 2192 C C . ASN A 1 280 ? 17.133 13.588 -2.316 1.00 91.56 280 ASN A C 1
ATOM 2194 O O . ASN A 1 280 ? 16.637 14.122 -3.316 1.00 91.56 280 ASN A O 1
ATOM 2198 N N . SER A 1 281 ? 16.441 12.728 -1.570 1.00 91.06 281 SER A N 1
ATOM 2199 C CA . SER A 1 281 ? 15.017 12.408 -1.722 1.00 91.06 281 SER A CA 1
ATOM 2200 C C . SER A 1 281 ? 14.258 12.684 -0.414 1.00 91.06 281 SER A C 1
ATOM 2202 O O . SER A 1 281 ? 14.863 13.036 0.594 1.00 91.06 281 SER A O 1
ATOM 2204 N N . GLY A 1 282 ? 12.926 12.594 -0.431 1.00 87.19 282 GLY A N 1
ATOM 2205 C CA . GLY A 1 282 ? 12.085 12.771 0.761 1.00 87.19 282 GLY A CA 1
ATOM 2206 C C . GLY A 1 282 ? 11.453 11.477 1.280 1.00 87.19 282 GLY A C 1
ATOM 2207 O O . GLY A 1 282 ? 10.508 11.559 2.064 1.00 87.19 282 GLY A O 1
ATOM 2208 N N . GLY A 1 283 ? 11.884 10.313 0.780 1.00 87.38 283 GLY A N 1
ATOM 2209 C CA . GLY A 1 283 ? 11.393 9.011 1.231 1.00 87.38 283 GLY A CA 1
ATOM 2210 C C . GLY A 1 283 ? 12.031 8.599 2.548 1.00 87.38 283 GLY A C 1
ATOM 2211 O O . GLY A 1 283 ? 13.126 9.060 2.851 1.00 87.38 283 GLY A O 1
ATOM 2212 N N . CYS A 1 284 ? 11.348 7.744 3.311 1.00 83.81 284 CYS A N 1
ATOM 2213 C CA . CYS A 1 284 ? 11.841 7.256 4.600 1.00 83.81 284 CYS A CA 1
ATOM 2214 C C . CYS A 1 284 ? 11.398 5.833 4.910 1.00 83.81 284 CYS A C 1
ATOM 2216 O O . CYS A 1 284 ? 10.444 5.328 4.320 1.00 83.81 284 CYS A O 1
ATOM 2218 N N . PHE A 1 285 ? 12.066 5.200 5.872 1.00 82.19 285 PHE A N 1
ATOM 2219 C CA . PHE A 1 285 ? 11.596 3.941 6.438 1.00 82.19 285 PHE A CA 1
ATOM 2220 C C . PHE A 1 285 ? 10.533 4.181 7.502 1.00 82.19 285 PHE A C 1
ATOM 2222 O O . PHE A 1 285 ? 10.503 5.237 8.137 1.00 82.19 285 PHE A O 1
ATOM 2229 N N . CYS A 1 286 ? 9.643 3.209 7.696 1.00 77.44 286 CYS A N 1
ATOM 2230 C CA . CYS A 1 286 ? 8.758 3.280 8.840 1.00 77.44 286 CYS A CA 1
ATOM 2231 C C . CYS A 1 286 ? 9.494 3.044 10.153 1.00 77.44 286 CYS A C 1
ATOM 2233 O O . CYS A 1 286 ? 10.486 2.318 10.237 1.00 77.44 286 CYS A O 1
ATOM 2235 N N . ARG A 1 287 ? 8.971 3.680 11.199 1.00 74.94 287 ARG A N 1
ATOM 2236 C CA . ARG A 1 287 ? 9.502 3.570 12.548 1.00 74.94 287 ARG A CA 1
ATOM 2237 C C . ARG A 1 287 ? 9.039 2.253 13.163 1.00 74.94 287 ARG A C 1
ATOM 2239 O O . ARG A 1 287 ? 7.843 2.065 13.375 1.00 74.94 287 ARG A O 1
ATOM 2246 N N . LYS A 1 288 ? 9.986 1.362 13.463 1.00 74.06 288 LYS A N 1
ATOM 2247 C CA . LYS A 1 288 ? 9.712 0.102 14.162 1.00 74.06 288 LYS A CA 1
ATOM 2248 C C . LYS A 1 288 ? 9.635 0.325 15.668 1.00 74.06 288 LYS A C 1
ATOM 2250 O O . LYS A 1 288 ? 10.615 0.740 16.287 1.00 74.06 288 LYS A O 1
ATOM 2255 N N . ILE A 1 289 ? 8.484 0.027 16.265 1.00 74.38 289 ILE A N 1
ATOM 2256 C CA . ILE A 1 289 ? 8.229 0.237 17.693 1.00 74.38 289 ILE A CA 1
ATOM 2257 C C . ILE A 1 289 ? 8.397 -1.095 18.432 1.00 74.38 289 ILE A C 1
ATOM 2259 O O . ILE A 1 289 ? 7.589 -2.006 18.284 1.00 74.38 289 ILE A O 1
ATOM 2263 N N . VAL A 1 290 ? 9.467 -1.234 19.227 1.00 63.66 290 VAL A N 1
ATOM 2264 C CA . VAL A 1 290 ? 9.879 -2.548 19.771 1.00 63.66 290 VAL A CA 1
ATOM 2265 C C . VAL A 1 290 ? 9.551 -2.814 21.241 1.00 63.66 290 VAL A C 1
ATOM 2267 O O . VAL A 1 290 ? 9.676 -3.964 21.654 1.00 63.66 290 VAL A O 1
ATOM 2270 N N . VAL A 1 291 ? 9.151 -1.833 22.065 1.00 65.31 291 VAL A N 1
ATOM 2271 C CA . VAL A 1 291 ? 8.816 -2.161 23.474 1.00 65.31 291 VAL A CA 1
ATOM 2272 C C . VAL A 1 291 ? 7.896 -1.191 24.217 1.00 65.31 291 VAL A C 1
ATOM 2274 O O . VAL A 1 291 ? 7.147 -1.650 25.074 1.00 65.31 291 VAL A O 1
ATOM 2277 N N . ASP A 1 292 ? 7.919 0.114 23.928 1.00 81.81 292 ASP A N 1
ATOM 2278 C CA . ASP A 1 292 ? 7.057 1.086 24.622 1.00 81.81 292 ASP A CA 1
ATOM 2279 C C . ASP A 1 292 ? 6.424 2.080 23.642 1.00 81.81 292 ASP A C 1
ATOM 2281 O O . ASP A 1 292 ? 6.908 3.194 23.439 1.00 81.81 292 ASP A O 1
ATOM 2285 N N . ILE A 1 293 ? 5.312 1.661 23.035 1.00 87.75 293 ILE A N 1
ATOM 2286 C CA . ILE A 1 293 ? 4.523 2.507 22.135 1.00 87.75 293 ILE A CA 1
ATOM 2287 C C . ILE A 1 293 ? 4.007 3.779 22.832 1.00 87.75 293 ILE A C 1
ATOM 2289 O O . ILE A 1 293 ? 3.864 4.815 22.186 1.00 87.75 293 ILE A O 1
ATOM 2293 N N . PHE A 1 294 ? 3.775 3.745 24.151 1.00 89.75 294 PHE A N 1
ATOM 2294 C CA . PHE A 1 294 ? 3.261 4.897 24.890 1.00 89.75 294 PHE A CA 1
ATOM 2295 C C . PHE A 1 294 ? 4.289 6.031 24.924 1.00 89.75 294 PHE A C 1
ATOM 2297 O O . PHE A 1 294 ? 3.929 7.185 24.690 1.00 89.75 294 PHE A O 1
ATOM 2304 N N . SER A 1 295 ? 5.566 5.723 25.180 1.00 86.94 295 SER A N 1
ATOM 2305 C CA . SER A 1 295 ? 6.638 6.731 25.164 1.00 86.94 295 SER A CA 1
ATOM 2306 C C . SER A 1 295 ? 6.768 7.403 23.794 1.00 86.94 295 SER A C 1
ATOM 2308 O O . SER A 1 295 ? 6.961 8.616 23.710 1.00 86.94 295 SER A O 1
ATOM 2310 N N . GLU A 1 296 ? 6.640 6.620 22.725 1.00 86.75 296 GLU A N 1
ATOM 2311 C CA . GLU A 1 296 ? 6.763 7.095 21.346 1.00 86.75 296 GLU A CA 1
ATOM 2312 C C . GLU A 1 296 ? 5.595 8.015 20.972 1.00 86.75 296 GLU A C 1
ATOM 2314 O O . GLU A 1 296 ? 5.806 9.135 20.502 1.00 86.75 296 GLU A O 1
ATOM 2319 N N . ILE A 1 297 ? 4.360 7.602 21.280 1.00 89.62 297 ILE A N 1
ATOM 2320 C CA . ILE A 1 297 ? 3.160 8.422 21.059 1.00 89.62 297 ILE A CA 1
ATOM 2321 C C . ILE A 1 297 ? 3.193 9.693 21.908 1.00 89.62 297 ILE A C 1
ATOM 2323 O O . ILE A 1 297 ? 2.846 10.762 21.411 1.00 89.62 297 ILE A O 1
ATOM 2327 N N . SER A 1 298 ? 3.644 9.604 23.163 1.00 88.44 298 SER A N 1
ATOM 2328 C CA . SER A 1 298 ? 3.780 10.772 24.042 1.00 88.44 298 SER A CA 1
ATOM 2329 C C . SER A 1 298 ? 4.722 11.806 23.430 1.00 88.44 298 SER A C 1
ATOM 2331 O O . SER A 1 298 ? 4.353 12.971 23.295 1.00 88.44 298 SER A O 1
ATOM 2333 N N . SER A 1 299 ? 5.899 11.371 22.972 1.00 85.69 299 SER A N 1
ATOM 2334 C CA . SER A 1 299 ? 6.859 12.249 22.297 1.00 85.69 299 SER A CA 1
ATOM 2335 C C . SER A 1 299 ? 6.283 12.855 21.012 1.00 85.69 299 SER A C 1
ATOM 2337 O O . SER A 1 299 ? 6.503 14.033 20.730 1.00 85.69 299 SER A O 1
ATOM 2339 N N . TRP A 1 300 ? 5.540 12.065 20.234 1.00 85.75 300 TRP A N 1
ATOM 2340 C CA . TRP A 1 300 ? 4.918 12.505 18.984 1.00 85.75 300 TRP A CA 1
ATOM 2341 C C . TRP A 1 300 ? 3.825 13.559 19.213 1.00 85.75 300 TRP A C 1
ATOM 2343 O O . TRP A 1 300 ? 3.776 14.580 18.527 1.00 85.75 300 TRP A O 1
ATOM 2353 N N . LEU A 1 301 ? 2.972 13.345 20.218 1.00 87.00 301 LEU A N 1
ATOM 2354 C CA . LEU A 1 301 ? 1.890 14.256 20.590 1.00 87.00 301 LEU A CA 1
ATOM 2355 C C . LEU A 1 301 ? 2.387 15.565 21.224 1.00 87.00 301 LEU A C 1
ATOM 2357 O O . LEU A 1 301 ? 1.677 16.571 21.157 1.00 87.00 301 LEU A O 1
ATOM 2361 N N . GLU A 1 302 ? 3.565 15.562 21.854 1.00 83.44 302 GLU A N 1
ATOM 2362 C CA . GLU A 1 302 ? 4.188 16.757 22.439 1.00 83.44 302 GLU A CA 1
ATOM 2363 C C . GLU A 1 302 ? 4.894 17.635 21.393 1.00 83.44 302 GLU A C 1
ATOM 2365 O O . GLU A 1 302 ? 4.890 18.859 21.534 1.00 83.44 302 GLU A O 1
ATOM 2370 N N . ASN A 1 303 ? 5.436 17.042 20.319 1.00 76.44 303 ASN A N 1
ATOM 2371 C CA . ASN A 1 303 ? 6.213 17.746 19.289 1.00 76.44 303 ASN A CA 1
ATOM 2372 C C . ASN A 1 303 ? 5.691 17.518 17.852 1.00 76.44 303 ASN A C 1
ATOM 2374 O O . ASN A 1 303 ? 6.442 17.071 16.983 1.00 76.44 303 ASN A O 1
ATOM 2378 N N . PRO A 1 304 ? 4.439 17.895 17.526 1.00 63.47 304 PRO A N 1
ATOM 2379 C CA . PRO A 1 304 ? 3.871 17.672 16.191 1.00 63.47 304 PRO A CA 1
ATOM 2380 C C . PRO A 1 304 ? 4.526 18.514 15.074 1.00 63.47 304 PRO A C 1
ATOM 2382 O O . PRO A 1 304 ? 4.220 18.319 13.898 1.00 63.47 304 PRO A O 1
ATOM 2385 N N . GLU A 1 305 ? 5.385 19.481 15.422 1.00 60.84 305 GLU A N 1
ATOM 2386 C CA . GLU A 1 305 ? 6.045 20.404 14.485 1.00 60.84 305 GLU A CA 1
ATOM 2387 C C . GLU A 1 305 ? 7.480 19.997 14.106 1.00 60.84 305 GLU A C 1
ATOM 2389 O O . GLU A 1 305 ? 8.077 20.636 13.236 1.00 60.84 305 GLU A O 1
ATOM 2394 N N . GLU A 1 306 ? 8.046 18.944 14.710 1.00 56.19 306 GLU A N 1
ATOM 2395 C CA . GLU A 1 306 ? 9.382 18.456 14.352 1.00 56.19 306 GLU A CA 1
ATOM 2396 C C . GLU A 1 306 ? 9.290 17.662 13.035 1.00 56.19 306 GLU A C 1
ATOM 2398 O O . GLU A 1 306 ? 9.013 16.465 13.006 1.00 56.19 306 GLU A O 1
ATOM 2403 N N . GLN A 1 307 ? 9.417 18.397 11.923 1.00 52.34 307 GLN A N 1
ATOM 2404 C CA . GLN A 1 307 ? 9.267 17.931 10.539 1.00 52.34 307 GLN A CA 1
ATOM 2405 C C . GLN A 1 307 ? 10.457 17.079 10.082 1.00 52.34 307 GLN A C 1
ATOM 2407 O O . GLN A 1 307 ? 11.186 17.462 9.167 1.00 52.34 307 GLN A O 1
ATOM 2412 N N . ASP A 1 308 ? 10.629 15.918 10.701 1.00 57.47 308 ASP A N 1
ATOM 2413 C CA . ASP A 1 308 ? 11.357 14.810 10.093 1.00 57.47 308 ASP A CA 1
ATOM 2414 C C . ASP A 1 308 ? 10.362 13.721 9.671 1.00 57.47 308 ASP A C 1
ATOM 2416 O O . ASP A 1 308 ? 9.265 13.591 10.225 1.00 57.47 308 ASP A O 1
ATOM 2420 N N . CYS A 1 309 ? 10.704 12.957 8.644 1.00 62.41 309 CYS A N 1
ATOM 2421 C CA . CYS A 1 309 ? 9.818 11.968 8.046 1.00 62.41 309 CYS A CA 1
ATOM 2422 C C . CYS A 1 309 ? 9.391 10.848 9.010 1.00 62.41 309 CYS A C 1
ATOM 2424 O O . CYS A 1 309 ? 8.291 10.318 8.865 1.00 62.41 309 CYS A O 1
ATOM 2426 N N . GLU A 1 310 ? 10.207 10.538 10.021 1.00 55.25 310 GLU A N 1
ATOM 2427 C CA . GLU A 1 310 ? 9.899 9.558 11.072 1.00 55.25 310 GLU A CA 1
ATOM 2428 C C . GLU A 1 310 ? 8.816 10.052 12.050 1.00 55.25 310 GLU A C 1
ATOM 2430 O O . GLU A 1 310 ? 8.130 9.249 12.687 1.00 55.25 310 GLU A O 1
ATOM 2435 N N . ASN A 1 311 ? 8.631 11.374 12.150 1.00 57.59 311 ASN A N 1
ATOM 2436 C CA . ASN A 1 311 ? 7.703 12.014 13.080 1.00 57.59 311 ASN A CA 1
ATOM 2437 C C . ASN A 1 311 ? 6.417 12.521 12.408 1.00 57.59 311 ASN A C 1
ATOM 2439 O O . ASN A 1 311 ? 5.480 12.873 13.113 1.00 57.59 311 ASN A O 1
ATOM 2443 N N . TYR A 1 312 ? 6.301 12.582 11.077 1.00 65.75 312 TYR A N 1
ATOM 2444 C CA . TYR A 1 312 ? 5.123 13.222 10.464 1.00 65.75 312 TYR A CA 1
ATOM 2445 C C . TYR A 1 312 ? 3.908 12.297 10.293 1.00 65.75 312 TYR A C 1
ATOM 2447 O O . TYR A 1 312 ? 2.768 12.760 10.399 1.00 65.75 312 TYR A O 1
ATOM 2455 N N . ASN A 1 313 ? 4.120 11.004 10.024 1.00 77.19 313 ASN A N 1
ATOM 2456 C CA . ASN A 1 313 ? 3.032 10.094 9.670 1.00 77.19 313 ASN A CA 1
ATOM 2457 C C . ASN A 1 313 ? 2.928 8.910 10.633 1.00 77.19 313 ASN A C 1
ATOM 2459 O O . ASN A 1 313 ? 3.560 7.881 10.441 1.00 77.19 313 ASN A O 1
ATOM 2463 N N . ILE A 1 314 ? 2.107 9.065 11.669 1.00 83.12 314 ILE A N 1
ATOM 2464 C CA . ILE A 1 314 ? 1.903 8.032 12.688 1.00 83.12 314 ILE A CA 1
ATOM 2465 C C . ILE A 1 314 ? 1.259 6.748 12.121 1.00 83.12 314 ILE A C 1
ATOM 2467 O O . ILE A 1 314 ? 1.489 5.665 12.648 1.00 83.12 314 ILE A O 1
ATOM 2471 N N . ASP A 1 315 ? 0.511 6.843 11.014 1.00 84.50 315 ASP A N 1
ATOM 2472 C CA . ASP A 1 315 ? -0.169 5.708 10.360 1.00 84.50 315 ASP A CA 1
ATOM 2473 C C . ASP A 1 315 ? 0.817 4.641 9.863 1.00 84.50 315 ASP A C 1
ATOM 2475 O O . ASP A 1 315 ? 0.482 3.464 9.761 1.00 84.50 315 ASP A O 1
ATOM 2479 N N . THR A 1 316 ? 2.055 5.047 9.565 1.00 77.88 316 THR A N 1
ATOM 2480 C CA . THR A 1 316 ? 3.070 4.162 8.985 1.00 77.88 316 THR A CA 1
ATOM 2481 C C . THR A 1 316 ? 3.894 3.433 10.031 1.00 77.88 316 THR A C 1
ATOM 2483 O O . THR A 1 316 ? 4.733 2.630 9.651 1.00 77.88 316 THR A O 1
ATOM 2486 N N . TRP A 1 317 ? 3.709 3.701 11.325 1.00 84.81 317 TRP A N 1
ATOM 2487 C CA . TRP A 1 317 ? 4.484 3.043 12.375 1.00 84.81 317 TRP A CA 1
ATOM 2488 C C . TRP A 1 317 ? 4.254 1.530 12.372 1.00 84.81 317 TRP A C 1
ATOM 2490 O O . TRP A 1 317 ? 3.115 1.064 12.357 1.00 84.81 317 TRP A O 1
ATOM 2500 N N . ASP A 1 318 ? 5.344 0.764 12.432 1.00 84.31 318 ASP A N 1
ATOM 2501 C CA . ASP A 1 318 ? 5.268 -0.685 12.598 1.00 84.31 318 ASP A CA 1
ATOM 2502 C C . ASP A 1 318 ? 5.062 -1.007 14.082 1.00 84.31 318 ASP A C 1
ATOM 2504 O O . ASP A 1 318 ? 5.980 -0.901 14.906 1.00 84.31 318 ASP A O 1
ATOM 2508 N N . VAL A 1 319 ? 3.822 -1.383 14.401 1.00 89.31 319 VAL A N 1
ATOM 2509 C CA . VAL A 1 319 ? 3.360 -1.770 15.739 1.00 89.31 319 VAL A CA 1
ATOM 2510 C C . VAL A 1 319 ? 3.067 -3.272 15.856 1.00 89.31 319 VAL A C 1
ATOM 2512 O O . VAL A 1 319 ? 2.563 -3.707 16.890 1.00 89.31 319 VAL A O 1
ATOM 2515 N N . SER A 1 320 ? 3.457 -4.082 14.862 1.00 89.06 320 SER A N 1
ATOM 2516 C CA . SER A 1 320 ? 3.198 -5.538 14.809 1.00 89.06 320 SER A CA 1
ATOM 2517 C C . SER A 1 320 ? 3.744 -6.312 16.018 1.00 89.06 320 SER A C 1
ATOM 2519 O O . SER A 1 320 ? 3.220 -7.355 16.408 1.00 89.06 320 SER A O 1
ATOM 2521 N N . ASN A 1 321 ? 4.791 -5.782 16.661 1.00 87.56 321 ASN A N 1
ATOM 2522 C CA . ASN A 1 321 ? 5.441 -6.381 17.831 1.00 87.56 321 ASN A CA 1
ATOM 2523 C C . ASN A 1 321 ? 4.968 -5.788 19.175 1.00 87.56 321 ASN A C 1
ATOM 2525 O O . ASN A 1 321 ? 5.502 -6.133 20.233 1.00 87.56 321 ASN A O 1
ATOM 2529 N N . VAL A 1 322 ? 3.984 -4.886 19.163 1.00 90.56 322 VAL A N 1
ATOM 2530 C CA . VAL A 1 322 ? 3.498 -4.188 20.359 1.00 90.56 322 VAL A CA 1
ATOM 2531 C C . VAL A 1 322 ? 2.483 -5.057 21.111 1.00 90.56 322 VAL A C 1
ATOM 2533 O O . VAL A 1 322 ? 1.303 -5.114 20.777 1.00 90.56 322 VAL A O 1
ATOM 2536 N N . GLY A 1 323 ? 2.932 -5.701 22.192 1.00 90.56 323 GLY A N 1
ATOM 2537 C CA . GLY A 1 323 ? 2.085 -6.587 23.007 1.00 90.56 323 GLY A CA 1
ATOM 2538 C C . GLY A 1 323 ? 1.017 -5.882 23.860 1.00 90.56 323 GLY A C 1
ATOM 2539 O O . GLY A 1 323 ? 0.061 -6.525 24.299 1.00 90.56 323 GLY A O 1
ATOM 2540 N N . THR A 1 324 ? 1.158 -4.574 24.102 1.00 92.88 324 THR A N 1
ATOM 2541 C CA . THR A 1 324 ? 0.188 -3.751 24.843 1.00 92.88 324 THR A CA 1
ATOM 2542 C C . THR A 1 324 ? 0.084 -2.348 24.249 1.00 92.88 324 THR A C 1
ATOM 2544 O O . THR A 1 324 ? 1.088 -1.681 24.012 1.00 92.88 324 THR A O 1
ATOM 2547 N N . MET A 1 325 ? -1.150 -1.906 24.033 1.00 94.81 325 MET A N 1
ATOM 2548 C CA . MET A 1 325 ? -1.555 -0.561 23.623 1.00 94.81 325 MET A CA 1
ATOM 2549 C C . MET A 1 325 ? -2.309 0.154 24.753 1.00 94.81 325 MET A C 1
ATOM 2551 O O . MET A 1 325 ? -3.140 1.033 24.522 1.00 94.81 325 MET A O 1
ATOM 2555 N N . ARG A 1 326 ? -2.029 -0.218 26.004 1.00 94.38 326 ARG A N 1
ATOM 2556 C CA . ARG A 1 326 ? -2.690 0.366 27.166 1.00 94.38 326 ARG A CA 1
ATOM 2557 C C . ARG A 1 326 ? -2.439 1.870 27.246 1.00 94.38 326 ARG A C 1
ATOM 2559 O O . ARG A 1 326 ? -1.296 2.321 27.294 1.00 94.38 326 ARG A O 1
ATOM 2566 N N . SER A 1 327 ? -3.521 2.638 27.338 1.00 95.69 327 SER A N 1
ATOM 2567 C CA . SER A 1 327 ? -3.505 4.088 27.550 1.00 95.69 327 SER A CA 1
ATOM 2568 C C . SER A 1 327 ? -2.713 4.910 26.516 1.00 95.69 327 SER A C 1
ATOM 2570 O O . SER A 1 327 ? -2.234 5.996 26.846 1.00 95.69 327 SER A O 1
ATOM 2572 N N . ILE A 1 328 ? -2.560 4.427 25.278 1.00 94.88 328 ILE A N 1
ATOM 2573 C CA . ILE A 1 328 ? -1.706 5.075 24.266 1.00 94.88 328 ILE A CA 1
ATOM 2574 C C . ILE A 1 328 ? -2.142 6.493 23.859 1.00 94.88 328 ILE A C 1
ATOM 2576 O O . ILE A 1 328 ? -1.288 7.345 23.642 1.00 94.88 328 ILE A O 1
ATOM 2580 N N . PHE A 1 329 ? -3.443 6.779 23.842 1.00 95.94 329 PHE A N 1
ATOM 2581 C CA . PHE A 1 329 ? -4.042 8.101 23.613 1.00 95.94 329 PHE A CA 1
ATOM 2582 C C . PHE A 1 329 ? -4.944 8.512 24.791 1.00 95.94 329 PHE A C 1
ATOM 2584 O O . PHE A 1 329 ? -5.999 9.118 24.611 1.00 95.94 329 PHE A O 1
ATOM 2591 N N . ASP A 1 330 ? -4.548 8.157 26.014 1.00 95.81 330 ASP A N 1
ATOM 2592 C CA . ASP A 1 330 ? -5.298 8.465 27.234 1.00 95.81 330 ASP A CA 1
ATOM 2593 C C . ASP A 1 330 ? -5.123 9.934 27.639 1.00 95.81 330 ASP A C 1
ATOM 2595 O O . ASP A 1 330 ? -4.035 10.355 28.044 1.00 95.81 330 ASP A O 1
ATOM 2599 N N . VAL A 1 331 ? -6.205 10.713 27.582 1.00 95.50 331 VAL A N 1
ATOM 2600 C CA . VAL A 1 331 ? -6.179 12.153 27.889 1.00 95.50 331 VAL A CA 1
ATOM 2601 C C . VAL A 1 331 ? -5.806 12.449 29.338 1.00 95.50 331 VAL A C 1
ATOM 2603 O O . VAL A 1 331 ? -5.233 13.495 29.611 1.00 95.50 331 VAL A O 1
ATOM 2606 N N . GLU A 1 332 ? -6.052 11.536 30.283 1.00 94.56 332 GLU A N 1
ATOM 2607 C CA . GLU A 1 332 ? -5.604 11.746 31.669 1.00 94.56 332 GLU A CA 1
ATOM 2608 C C . GLU A 1 332 ? -4.081 11.621 31.823 1.00 94.56 332 GLU A C 1
ATOM 2610 O O . GLU A 1 332 ? -3.535 11.998 32.862 1.00 94.56 332 GLU A O 1
ATOM 2615 N N . ARG A 1 333 ? -3.393 11.095 30.804 1.00 93.38 333 ARG A N 1
ATOM 2616 C CA . ARG A 1 333 ? -1.931 11.001 30.746 1.00 93.38 333 ARG A CA 1
ATOM 2617 C C . ARG A 1 333 ? -1.325 12.013 29.776 1.00 93.38 333 ARG A C 1
ATOM 2619 O O . ARG A 1 333 ? -0.230 12.495 30.048 1.00 93.38 333 ARG A O 1
ATOM 2626 N N . ILE A 1 334 ? -2.012 12.305 28.668 1.00 91.31 334 ILE A N 1
ATOM 2627 C CA . ILE A 1 334 ? -1.537 13.170 27.582 1.00 91.31 334 ILE A CA 1
ATOM 2628 C C . ILE A 1 334 ? -2.678 14.098 27.130 1.00 91.31 334 ILE A C 1
ATOM 2630 O O . ILE A 1 334 ? -3.489 13.732 26.282 1.00 91.31 334 ILE A O 1
ATOM 2634 N N . ASP A 1 335 ? -2.728 15.331 27.646 1.00 92.81 335 ASP A N 1
ATOM 2635 C CA . ASP A 1 335 ? -3.821 16.285 27.367 1.00 92.81 335 ASP A CA 1
ATOM 2636 C C . ASP A 1 335 ? -4.064 16.517 25.858 1.00 92.81 335 ASP A C 1
ATOM 2638 O O . ASP A 1 335 ? -5.206 16.682 25.411 1.00 92.81 335 ASP A O 1
ATOM 2642 N N . SER A 1 336 ? -3.000 16.513 25.042 1.00 90.62 336 SER A N 1
ATOM 2643 C CA . SER A 1 336 ? -3.084 16.725 23.590 1.00 90.62 336 SER A CA 1
ATOM 2644 C C . SER A 1 336 ? -3.786 15.587 22.840 1.00 90.62 336 SER A C 1
ATOM 2646 O O . SER A 1 336 ? -4.318 15.834 21.752 1.00 90.62 336 SER A O 1
ATOM 2648 N N . ALA A 1 337 ? -3.901 14.390 23.433 1.00 94.00 337 ALA A N 1
ATOM 2649 C CA . ALA A 1 337 ? -4.653 13.271 22.864 1.00 94.00 337 ALA A CA 1
ATOM 2650 C C . ALA A 1 337 ? -6.151 13.586 22.689 1.00 94.00 337 ALA A C 1
ATOM 2652 O O . ALA A 1 337 ? -6.800 13.005 21.822 1.00 94.00 337 ALA A O 1
ATOM 2653 N N . THR A 1 338 ? -6.688 14.583 23.408 1.00 94.50 338 THR A N 1
ATOM 2654 C CA . THR A 1 338 ? -8.081 15.052 23.254 1.00 94.50 338 THR A CA 1
ATOM 2655 C C . THR A 1 338 ? -8.411 15.402 21.800 1.00 94.50 338 THR A C 1
ATOM 2657 O O . THR A 1 338 ? -9.523 15.169 21.330 1.00 94.50 338 THR A O 1
ATOM 2660 N N . ASN A 1 339 ? -7.431 15.952 21.071 1.00 92.44 339 ASN A N 1
ATOM 2661 C CA . ASN A 1 339 ? -7.576 16.391 19.682 1.00 92.44 339 ASN A CA 1
ATOM 2662 C C . ASN A 1 339 ? -7.021 15.385 18.660 1.00 92.44 339 ASN A C 1
ATOM 2664 O O . ASN A 1 339 ? -6.957 15.701 17.469 1.00 92.44 339 ASN A O 1
ATOM 2668 N N . PHE A 1 340 ? -6.586 14.203 19.101 1.00 92.56 340 PHE A N 1
ATOM 2669 C CA . PHE A 1 340 ? -6.012 13.202 18.213 1.00 92.56 340 PHE A CA 1
ATOM 2670 C C . PHE A 1 340 ? -7.067 12.663 17.239 1.00 92.56 340 PHE A C 1
ATOM 2672 O O . PHE A 1 340 ? -8.134 12.213 17.645 1.00 92.56 340 PHE A O 1
ATOM 2679 N N . ASN A 1 341 ? -6.760 12.713 15.941 1.00 92.50 341 ASN A N 1
ATOM 2680 C CA . ASN A 1 341 ? -7.618 12.175 14.883 1.00 92.50 341 ASN A CA 1
ATOM 2681 C C . ASN A 1 341 ? -6.824 11.884 13.593 1.00 92.50 341 ASN A C 1
ATOM 2683 O O . ASN A 1 341 ? -7.296 12.141 12.486 1.00 92.50 341 ASN A O 1
ATOM 2687 N N . LYS A 1 342 ? -5.561 11.462 13.722 1.00 90.38 342 LYS A N 1
ATOM 2688 C CA . LYS A 1 342 ? -4.754 11.038 12.568 1.00 90.38 342 LYS A CA 1
ATOM 2689 C C . LYS A 1 342 ? -5.037 9.572 12.261 1.00 90.38 342 LYS A C 1
ATOM 2691 O O . LYS A 1 342 ? -5.298 8.816 13.191 1.00 90.38 342 LYS A O 1
ATOM 2696 N N . SER A 1 343 ? -4.983 9.208 10.976 1.00 89.31 343 SER A N 1
ATOM 2697 C CA . SER A 1 343 ? -5.125 7.815 10.536 1.00 89.31 343 SER A CA 1
ATOM 2698 C C . SER A 1 343 ? -4.109 6.928 11.251 1.00 89.31 343 SER A C 1
ATOM 2700 O O . SER A 1 343 ? -2.957 7.326 11.425 1.00 89.31 343 SER A O 1
ATOM 2702 N N . ILE A 1 344 ? -4.594 5.768 11.679 1.00 93.19 344 ILE A N 1
ATOM 2703 C CA . ILE A 1 344 ? -3.851 4.634 12.250 1.00 93.19 344 ILE A CA 1
ATOM 2704 C C . ILE A 1 344 ? -4.432 3.318 11.705 1.00 93.19 344 ILE A C 1
ATOM 2706 O O . ILE A 1 344 ? -4.325 2.256 12.316 1.00 93.19 344 ILE A O 1
ATOM 2710 N N . ALA A 1 345 ? -5.139 3.396 10.576 1.00 91.12 345 ALA A N 1
ATOM 2711 C CA . ALA A 1 345 ? -5.867 2.274 10.004 1.00 91.12 345 ALA A CA 1
ATOM 2712 C C . ALA A 1 345 ? -4.915 1.174 9.510 1.00 91.12 345 ALA A C 1
ATOM 2714 O O . ALA A 1 345 ? -5.300 0.008 9.519 1.00 91.12 345 ALA A O 1
ATOM 2715 N N . SER A 1 346 ? -3.681 1.525 9.116 1.00 88.94 346 SER A N 1
ATOM 2716 C CA . SER A 1 346 ? -2.681 0.558 8.640 1.00 88.94 346 SER A CA 1
ATOM 2717 C C . SER A 1 346 ? -1.873 -0.128 9.740 1.00 88.94 346 SER A C 1
ATOM 2719 O O . SER A 1 346 ? -1.020 -0.956 9.430 1.00 88.94 346 SER A O 1
ATOM 2721 N N . TRP A 1 347 ? -2.117 0.187 11.012 1.00 92.62 347 TRP A N 1
ATOM 2722 C CA . TRP A 1 347 ? -1.442 -0.482 12.120 1.00 92.62 347 TRP A CA 1
ATOM 2723 C C . TRP A 1 347 ? -1.796 -1.971 12.192 1.00 92.62 347 TRP A C 1
ATOM 2725 O O . TRP A 1 347 ? -2.966 -2.339 12.298 1.00 92.62 347 TRP A O 1
ATOM 2735 N N . ASP A 1 348 ? -0.773 -2.827 12.208 1.00 92.19 348 ASP A N 1
ATOM 2736 C CA . ASP A 1 348 ? -0.924 -4.242 12.551 1.00 92.19 348 ASP A CA 1
ATOM 2737 C C . ASP A 1 348 ? -1.001 -4.400 14.073 1.00 92.19 348 ASP A C 1
ATOM 2739 O O . ASP A 1 348 ? 0.011 -4.401 14.773 1.00 92.19 348 ASP A O 1
ATOM 2743 N N . VAL A 1 349 ? -2.223 -4.513 14.592 1.00 94.75 349 VAL A N 1
ATOM 2744 C CA . VAL A 1 349 ? -2.489 -4.654 16.031 1.00 94.75 349 VAL A CA 1
ATOM 2745 C C . VAL A 1 349 ? -2.670 -6.112 16.477 1.00 94.75 349 VAL A C 1
ATOM 2747 O O . VAL A 1 349 ? -2.972 -6.354 17.648 1.00 94.75 349 VAL A O 1
ATOM 2750 N N . SER A 1 350 ? -2.451 -7.081 15.578 1.00 95.44 350 SER A N 1
ATOM 2751 C CA . SER A 1 350 ? -2.752 -8.509 15.791 1.00 95.44 350 SER A CA 1
ATOM 2752 C C . SER A 1 350 ? -1.970 -9.152 16.942 1.00 95.44 350 SER A C 1
ATOM 2754 O O . SER A 1 350 ? -2.421 -10.136 17.534 1.00 95.44 350 SER A O 1
ATOM 2756 N N . GLY A 1 351 ? -0.817 -8.582 17.303 1.00 92.12 351 GLY A N 1
ATOM 2757 C CA . GLY A 1 351 ? 0.005 -9.012 18.436 1.00 92.12 351 GLY A CA 1
ATOM 2758 C C . GLY A 1 351 ? -0.411 -8.439 19.798 1.00 92.12 351 GLY A C 1
ATOM 2759 O O . GLY A 1 351 ? 0.125 -8.871 20.823 1.00 92.12 351 GLY A O 1
ATOM 2760 N N . SER A 1 352 ? -1.334 -7.472 19.845 1.00 94.75 352 SER A N 1
ATOM 2761 C CA . SER A 1 352 ? -1.676 -6.764 21.083 1.00 94.75 352 SER A CA 1
ATOM 2762 C C . SER A 1 352 ? -2.700 -7.517 21.932 1.00 94.75 352 SER A C 1
ATOM 2764 O O . SER A 1 352 ? -3.750 -7.940 21.452 1.00 94.75 352 SER A O 1
ATOM 2766 N N . THR A 1 353 ? -2.416 -7.639 23.230 1.00 95.62 353 THR A N 1
ATOM 2767 C CA . THR A 1 353 ? -3.276 -8.352 24.196 1.00 95.62 353 THR A CA 1
ATOM 2768 C C . THR A 1 353 ? -4.023 -7.422 25.158 1.00 95.62 353 THR A C 1
ATOM 2770 O O . THR A 1 353 ? -4.995 -7.838 25.781 1.00 95.62 353 THR A O 1
ATOM 2773 N N . ASP A 1 354 ? -3.609 -6.157 25.265 1.00 95.44 354 ASP A N 1
ATOM 2774 C CA . ASP A 1 354 ? -4.173 -5.165 26.190 1.00 95.44 354 ASP A CA 1
ATOM 2775 C C . ASP A 1 354 ? -4.301 -3.812 25.482 1.00 95.44 354 ASP A C 1
ATOM 2777 O O . ASP A 1 354 ? -3.294 -3.177 25.172 1.00 95.44 354 ASP A O 1
ATOM 2781 N N . MET A 1 355 ? -5.538 -3.381 25.241 1.00 97.00 355 MET A N 1
ATOM 2782 C CA . MET A 1 355 ? -5.933 -2.088 24.672 1.00 97.00 355 MET A CA 1
ATOM 2783 C C . MET A 1 355 ? -6.729 -1.241 25.682 1.00 97.00 355 MET A C 1
ATOM 2785 O O . MET A 1 355 ? -7.454 -0.313 25.305 1.00 97.00 355 MET A O 1
ATOM 2789 N N . ASN A 1 356 ? -6.612 -1.539 26.978 1.00 95.31 356 ASN A N 1
ATOM 2790 C CA . ASN A 1 356 ? -7.321 -0.820 28.025 1.00 95.31 356 ASN A CA 1
ATOM 2791 C C . ASN A 1 356 ? -7.034 0.682 27.941 1.00 95.31 356 ASN A C 1
ATOM 2793 O O . ASN A 1 356 ? -5.876 1.106 27.883 1.00 95.31 356 ASN A O 1
ATOM 2797 N N . ARG A 1 357 ? -8.091 1.497 27.945 1.00 96.81 357 ARG A N 1
ATOM 2798 C CA . ARG A 1 357 ? -8.007 2.963 27.870 1.00 96.81 357 ARG A CA 1
ATOM 2799 C C . ARG A 1 357 ? -7.220 3.501 26.663 1.00 96.81 357 ARG A C 1
ATOM 2801 O O . ARG A 1 357 ? -6.772 4.644 26.717 1.00 96.81 357 ARG A O 1
ATOM 2808 N N . ALA A 1 358 ? -7.051 2.729 25.582 1.00 97.12 358 ALA A N 1
ATOM 2809 C CA . ALA A 1 358 ? -6.222 3.140 24.443 1.00 97.12 358 ALA A CA 1
ATOM 2810 C C . ALA A 1 358 ? -6.619 4.509 23.861 1.00 97.12 358 ALA A C 1
ATOM 2812 O O . ALA A 1 358 ? -5.730 5.271 23.510 1.00 97.12 358 ALA A O 1
ATOM 2813 N N . PHE A 1 359 ? -7.909 4.859 23.837 1.00 96.25 359 PHE A N 1
ATOM 2814 C CA . PHE A 1 359 ? -8.455 6.144 23.370 1.00 96.25 359 PHE A CA 1
ATOM 2815 C C . PHE A 1 359 ? -9.305 6.839 24.443 1.00 96.25 359 PHE A C 1
ATOM 2817 O O . PHE A 1 359 ? -10.268 7.550 24.140 1.00 96.25 359 PHE A O 1
ATOM 2824 N N . TYR A 1 360 ? -8.976 6.619 25.716 1.00 95.81 360 TYR A N 1
ATOM 2825 C CA . TYR A 1 360 ? -9.749 7.151 26.831 1.00 95.81 360 TYR A CA 1
ATOM 2826 C C . TYR A 1 360 ? -9.810 8.686 26.782 1.00 95.81 360 TYR A C 1
ATOM 2828 O O . TYR A 1 360 ? -8.793 9.377 26.881 1.00 95.81 360 TYR A O 1
ATOM 2836 N N . LYS A 1 361 ? -11.032 9.207 26.637 1.00 94.19 361 LYS A N 1
ATOM 2837 C CA . LYS A 1 361 ? -11.404 10.618 26.467 1.00 94.19 361 LYS A CA 1
ATOM 2838 C C . LYS A 1 361 ? -10.784 11.306 25.249 1.00 94.19 361 LYS A C 1
ATOM 2840 O O . LYS A 1 361 ? -10.772 12.532 25.198 1.00 94.19 361 LYS A O 1
ATOM 2845 N N . ALA A 1 362 ? -10.314 10.562 24.247 1.00 95.06 362 ALA A N 1
ATOM 2846 C CA . ALA A 1 362 ? -9.866 11.127 22.974 1.00 95.06 362 ALA A CA 1
ATOM 2847 C C . ALA A 1 362 ? -11.075 11.662 22.175 1.00 95.06 362 ALA A C 1
ATOM 2849 O O . ALA A 1 362 ? -11.564 11.033 21.239 1.00 95.06 362 ALA A O 1
ATOM 2850 N N . GLU A 1 363 ? -11.610 12.816 22.588 1.00 92.12 363 GLU A N 1
ATOM 2851 C CA . GLU A 1 363 ? -12.920 13.332 22.172 1.00 92.12 363 GLU A CA 1
ATOM 2852 C C . GLU A 1 363 ? -13.087 13.443 20.651 1.00 92.12 363 GLU A C 1
ATOM 2854 O O . GLU A 1 363 ? -14.197 13.229 20.157 1.00 92.12 363 GLU A O 1
ATOM 2859 N N . LYS A 1 364 ? -12.003 13.779 19.934 1.00 93.44 364 LYS A N 1
ATOM 2860 C CA . LYS A 1 364 ? -11.956 13.986 18.475 1.00 93.44 364 LYS A CA 1
ATOM 2861 C C . LYS A 1 364 ? -11.607 12.750 17.654 1.00 93.44 364 LYS A C 1
ATOM 2863 O O . LYS A 1 364 ? -11.641 12.830 16.425 1.00 93.44 364 LYS A O 1
ATOM 2868 N N . PHE A 1 365 ? -11.250 11.636 18.286 1.00 93.75 365 PHE A N 1
ATOM 2869 C CA . PHE A 1 365 ? -10.856 10.446 17.545 1.00 93.75 365 PHE A CA 1
ATOM 2870 C C . PHE A 1 365 ? -12.060 9.854 16.807 1.00 93.75 365 PHE A C 1
ATOM 2872 O O . PHE A 1 365 ? -13.075 9.522 17.413 1.00 93.75 365 PHE A O 1
ATOM 2879 N N . ASN A 1 366 ? -11.951 9.737 15.484 1.00 90.44 366 ASN A N 1
ATOM 2880 C CA . ASN A 1 366 ? -13.002 9.201 14.624 1.00 90.44 366 ASN A CA 1
ATOM 2881 C C . ASN A 1 366 ? -12.415 8.625 13.323 1.00 90.44 366 ASN A C 1
ATOM 2883 O O . ASN A 1 366 ? -12.891 8.935 12.228 1.00 90.44 366 ASN A O 1
ATOM 2887 N N . GLN A 1 367 ? -11.343 7.839 13.425 1.00 92.06 367 GLN A N 1
ATOM 2888 C CA . GLN A 1 367 ? -10.766 7.123 12.282 1.00 92.06 367 GLN A CA 1
ATOM 2889 C C . GLN A 1 367 ? -11.361 5.719 12.154 1.00 92.06 367 GLN A C 1
ATOM 2891 O O . GLN A 1 367 ? -11.719 5.107 13.161 1.00 92.06 367 GLN A O 1
ATOM 2896 N N . ASP A 1 368 ? -11.468 5.230 10.917 1.00 87.94 368 ASP A N 1
ATOM 2897 C CA . ASP A 1 368 ? -11.932 3.871 10.634 1.00 87.94 368 ASP A CA 1
ATOM 2898 C C . ASP A 1 368 ? -10.826 2.869 10.983 1.00 87.94 368 ASP A C 1
ATOM 2900 O O . ASP A 1 368 ? -9.743 2.892 10.403 1.00 87.94 368 ASP A O 1
ATOM 2904 N N . ILE A 1 369 ? -11.117 2.010 11.956 1.00 92.88 369 ILE A N 1
ATOM 2905 C CA . ILE A 1 369 ? -10.246 0.937 12.451 1.00 92.88 369 ILE A CA 1
ATOM 2906 C C . ILE A 1 369 ? -10.947 -0.428 12.352 1.00 92.88 369 ILE A C 1
ATOM 2908 O O . ILE A 1 369 ? -10.581 -1.389 13.024 1.00 92.88 369 ILE A O 1
ATOM 2912 N N . SER A 1 370 ? -11.977 -0.532 11.505 1.00 85.19 370 SER A N 1
ATOM 2913 C CA . SER A 1 370 ? -12.746 -1.766 11.290 1.00 85.19 370 SER A CA 1
ATOM 2914 C C . SER A 1 370 ? -11.890 -2.928 10.771 1.00 85.19 370 SER A C 1
ATOM 2916 O O . SER A 1 370 ? -12.234 -4.090 10.973 1.00 85.19 370 SER A O 1
ATOM 2918 N N . GLN A 1 371 ? -10.767 -2.626 10.113 1.00 90.56 371 GLN A N 1
ATOM 2919 C CA . GLN A 1 371 ? -9.856 -3.620 9.534 1.00 90.56 371 GLN A CA 1
ATOM 2920 C C . GLN A 1 371 ? -8.799 -4.143 10.514 1.00 90.56 371 GLN A C 1
ATOM 2922 O O . GLN A 1 371 ? -8.017 -5.017 10.150 1.00 90.56 371 GLN A O 1
ATOM 2927 N N . TRP A 1 372 ? -8.752 -3.622 11.740 1.00 95.75 372 TRP A N 1
ATOM 2928 C CA . TRP A 1 372 ? -7.833 -4.123 12.756 1.00 95.75 372 TRP A CA 1
ATOM 2929 C C . TRP A 1 372 ? -8.164 -5.564 13.152 1.00 95.75 372 TRP A C 1
ATOM 2931 O O . TRP A 1 372 ? -9.295 -5.87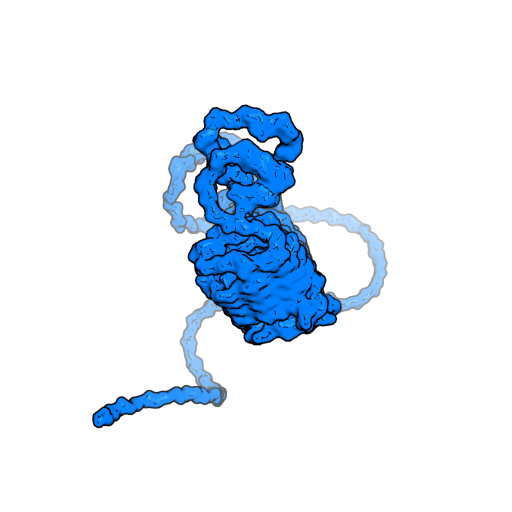5 13.530 1.00 95.75 372 TRP A O 1
ATOM 2941 N N . ASP A 1 373 ? -7.155 -6.435 13.124 1.00 94.25 373 ASP A N 1
ATOM 2942 C CA . ASP A 1 373 ? -7.249 -7.765 13.719 1.00 94.25 373 ASP A CA 1
ATOM 2943 C C . ASP A 1 373 ? -7.038 -7.666 15.233 1.00 94.25 373 ASP A C 1
ATOM 2945 O O . ASP A 1 373 ? -5.917 -7.563 15.722 1.00 94.25 373 ASP A O 1
ATOM 2949 N N . VAL A 1 374 ? -8.138 -7.692 15.982 1.00 94.31 374 VAL A N 1
ATOM 2950 C CA . VAL A 1 374 ? -8.136 -7.645 17.452 1.00 94.31 374 VAL A CA 1
ATOM 2951 C C . VAL A 1 374 ? -8.298 -9.025 18.094 1.00 94.31 374 VAL A C 1
ATOM 2953 O O . VAL A 1 374 ? -8.534 -9.121 19.298 1.00 94.31 374 VAL A O 1
ATOM 2956 N N . SER A 1 375 ? -8.180 -10.105 17.314 1.00 89.88 375 SER A N 1
ATOM 2957 C CA . SER A 1 375 ? -8.507 -11.459 17.774 1.00 89.88 375 SER A CA 1
ATOM 2958 C C . SER A 1 375 ? -7.631 -11.957 18.928 1.00 89.88 375 SER A C 1
ATOM 2960 O O . SER A 1 375 ? -8.058 -12.840 19.666 1.00 89.88 375 SER A O 1
ATOM 2962 N N . SER A 1 376 ? -6.446 -11.381 19.139 1.00 94.06 376 SER A N 1
ATOM 2963 C CA . SER A 1 376 ? -5.550 -11.698 20.265 1.00 94.06 376 SER A CA 1
ATOM 2964 C C . SER A 1 376 ? -5.841 -10.909 21.550 1.00 94.06 376 SER A C 1
ATOM 2966 O O . SER A 1 376 ? -5.233 -11.188 22.586 1.00 94.06 376 SER A O 1
ATOM 2968 N N . CYS A 1 377 ? -6.724 -9.908 21.505 1.00 94.94 377 CYS A N 1
ATOM 2969 C CA . CYS A 1 377 ? -6.923 -8.968 22.604 1.00 94.94 377 CYS A CA 1
ATOM 2970 C C . CYS A 1 377 ? -7.729 -9.578 23.765 1.00 94.94 377 CYS A C 1
ATOM 2972 O O . CYS A 1 377 ? -8.718 -10.275 23.547 1.00 94.94 377 CYS A O 1
ATOM 2974 N N . ILE A 1 378 ? -7.310 -9.284 25.001 1.00 91.81 378 ILE A N 1
ATOM 2975 C CA . ILE A 1 378 ? -7.901 -9.786 26.253 1.00 91.81 378 ILE A CA 1
ATOM 2976 C C . ILE A 1 378 ? -8.580 -8.649 27.040 1.00 91.81 378 ILE A C 1
ATOM 2978 O O . ILE A 1 378 ? -9.658 -8.853 27.599 1.00 91.81 378 ILE A O 1
ATOM 2982 N N . ASP A 1 379 ? -7.977 -7.455 27.085 1.00 93.12 379 ASP A N 1
ATOM 2983 C CA . ASP A 1 379 ? -8.484 -6.286 27.830 1.00 93.12 379 ASP A CA 1
ATOM 2984 C C . ASP A 1 379 ? -8.736 -5.097 26.889 1.00 93.12 379 ASP A C 1
ATOM 2986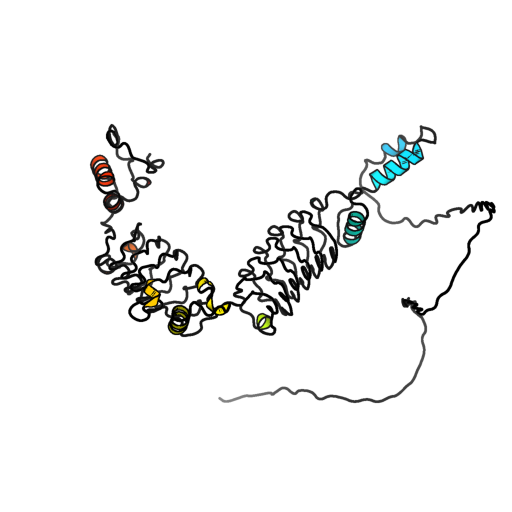 O O . ASP A 1 379 ? -7.804 -4.523 26.335 1.00 93.12 379 ASP A O 1
ATOM 2990 N N . MET A 1 380 ? -10.004 -4.713 26.734 1.00 92.38 380 MET A N 1
ATOM 2991 C CA . MET A 1 380 ? -10.484 -3.529 26.008 1.00 92.38 380 MET A CA 1
ATOM 2992 C C . MET A 1 380 ? -11.234 -2.551 26.931 1.00 92.38 380 MET A C 1
ATOM 2994 O O . MET A 1 380 ? -11.993 -1.690 26.471 1.00 92.38 380 MET A O 1
ATOM 2998 N N . GLY A 1 381 ? -11.061 -2.675 28.251 1.00 89.19 381 GLY A N 1
ATOM 2999 C CA . GLY A 1 381 ? -11.780 -1.859 29.224 1.00 89.19 381 GLY A CA 1
ATOM 3000 C C . GLY A 1 381 ? -11.551 -0.361 29.003 1.00 89.19 381 GLY A C 1
ATOM 3001 O O . GLY A 1 381 ? -10.422 0.093 28.802 1.00 89.19 381 GLY A O 1
ATOM 3002 N N . SER A 1 382 ? -12.626 0.424 29.026 1.00 92.00 382 SER A N 1
ATOM 3003 C CA . SER A 1 382 ? -12.614 1.880 28.838 1.00 92.00 382 SER A CA 1
ATOM 3004 C C . SER A 1 382 ? -11.893 2.361 27.566 1.00 92.00 382 SER A C 1
ATOM 3006 O O . SER A 1 382 ? -11.481 3.521 27.513 1.00 92.00 382 SER A O 1
ATOM 3008 N N . MET A 1 383 ? -11.711 1.506 26.547 1.00 93.62 383 MET A N 1
ATOM 3009 C CA . MET A 1 383 ? -10.912 1.820 25.354 1.00 93.62 383 MET A CA 1
ATOM 3010 C C . MET A 1 383 ? -11.355 3.121 24.675 1.00 93.62 383 MET A C 1
ATOM 3012 O O . MET A 1 383 ? -10.499 3.931 24.345 1.00 93.62 383 MET A O 1
ATOM 3016 N N . PHE A 1 384 ? -12.661 3.349 24.531 1.00 90.94 384 PHE A N 1
ATOM 3017 C CA . PHE A 1 384 ? -13.270 4.538 23.925 1.00 90.94 384 PHE A CA 1
ATOM 3018 C C . PHE A 1 384 ? -14.121 5.340 24.920 1.00 90.94 384 PHE A C 1
ATOM 3020 O O . PHE A 1 384 ? -14.989 6.115 24.511 1.00 90.94 384 PHE A O 1
ATOM 3027 N N . GLU A 1 385 ? -13.909 5.172 26.228 1.00 89.69 385 GLU A N 1
ATOM 3028 C CA . GLU A 1 385 ? -14.683 5.909 27.228 1.00 89.69 385 GLU A CA 1
ATOM 3029 C C . GLU A 1 385 ? -14.467 7.420 27.048 1.00 89.69 385 GLU A C 1
ATOM 3031 O O . GLU A 1 385 ? -13.343 7.900 27.136 1.00 89.69 385 GLU A O 1
ATOM 3036 N N . GLY A 1 386 ? -15.525 8.182 26.770 1.00 87.62 386 GLY A N 1
ATOM 3037 C CA . GLY A 1 386 ? -15.463 9.620 26.495 1.00 87.62 386 GLY A CA 1
ATOM 3038 C C . GLY A 1 386 ? -14.954 10.008 25.098 1.00 87.62 386 GLY A C 1
ATOM 3039 O O . GLY A 1 386 ? -14.769 11.197 24.841 1.00 87.62 386 GLY A O 1
ATOM 3040 N N . ALA A 1 387 ? -14.741 9.065 24.173 1.00 89.75 387 ALA A N 1
ATOM 3041 C CA . ALA A 1 387 ? -14.403 9.365 22.776 1.00 89.75 387 ALA A CA 1
ATOM 3042 C C . ALA A 1 387 ? -15.654 9.846 22.012 1.00 89.75 387 ALA A C 1
ATOM 3044 O O . ALA A 1 387 ? -16.343 9.089 21.329 1.00 89.75 387 ALA A O 1
ATOM 3045 N N . THR A 1 388 ? -16.015 11.119 22.190 1.00 83.94 388 THR A N 1
ATOM 3046 C CA . THR A 1 388 ? -17.347 11.623 21.816 1.00 83.94 388 THR A CA 1
ATOM 3047 C C . THR A 1 388 ? -17.666 11.614 20.321 1.00 83.94 388 THR A C 1
ATOM 3049 O O . THR A 1 388 ? -18.845 11.509 19.981 1.00 83.94 388 THR A O 1
ATOM 3052 N N . GLU A 1 389 ? -16.666 11.722 19.440 1.00 85.75 389 GLU A N 1
ATOM 3053 C CA . GLU A 1 389 ? -16.856 11.733 17.982 1.00 85.75 389 GLU A CA 1
ATOM 3054 C C . GLU A 1 389 ? -16.761 10.343 17.338 1.00 85.75 389 GLU A C 1
ATOM 3056 O O . GLU A 1 389 ? -17.255 10.175 16.220 1.00 85.75 389 GLU A O 1
ATOM 3061 N N . PHE A 1 390 ? -16.222 9.342 18.043 1.00 85.19 390 PHE A N 1
ATOM 3062 C CA . PHE A 1 390 ? -16.024 7.997 17.507 1.00 85.19 390 PHE A CA 1
ATOM 3063 C C . PHE A 1 390 ? -17.357 7.305 17.192 1.00 85.19 390 PHE A C 1
ATOM 3065 O O . PHE A 1 390 ? -18.222 7.165 18.062 1.00 85.19 390 PHE A O 1
ATOM 3072 N N . GLY A 1 391 ? -17.525 6.868 15.942 1.00 74.62 391 GLY A N 1
ATOM 3073 C CA . GLY A 1 391 ? -18.785 6.283 15.472 1.00 74.62 391 GLY A CA 1
ATOM 3074 C C . GLY A 1 391 ? -18.663 5.282 14.325 1.00 74.62 391 GLY A C 1
ATOM 3075 O O . GLY A 1 391 ? -19.643 5.094 13.600 1.00 74.62 391 GLY A O 1
ATOM 3076 N N . HIS A 1 392 ? -17.484 4.684 14.134 1.00 77.50 392 HIS A N 1
ATOM 3077 C CA . HIS A 1 392 ? -17.238 3.688 13.086 1.00 77.50 392 HIS A CA 1
ATOM 3078 C C . HIS A 1 392 ? -17.778 2.304 13.451 1.00 77.50 392 HIS A C 1
ATOM 3080 O O . HIS A 1 392 ? -17.891 1.952 14.626 1.00 77.50 392 HIS A O 1
ATOM 3086 N N . ASP A 1 393 ? -18.127 1.539 12.419 1.00 71.69 393 ASP A N 1
ATOM 3087 C CA . ASP A 1 393 ? -18.633 0.171 12.538 1.00 71.69 393 ASP A CA 1
ATOM 3088 C C . ASP A 1 393 ? -17.481 -0.791 12.855 1.00 71.69 393 ASP A C 1
ATOM 3090 O O . ASP A 1 393 ? -16.514 -0.869 12.101 1.00 71.69 393 ASP A O 1
ATOM 3094 N N . LEU A 1 394 ? -17.591 -1.511 13.974 1.00 78.19 394 LEU A N 1
ATOM 3095 C CA . LEU A 1 394 ? -16.606 -2.498 14.430 1.00 78.19 394 LEU A CA 1
ATOM 3096 C C . LEU A 1 394 ? -17.174 -3.924 14.434 1.00 78.19 394 LEU A C 1
ATOM 3098 O O . LEU A 1 394 ? -16.642 -4.801 15.106 1.00 78.19 394 LEU A O 1
ATOM 3102 N N . SER A 1 395 ? -18.264 -4.173 13.704 1.00 70.50 395 SER A N 1
ATOM 3103 C CA . SER A 1 395 ? -18.896 -5.498 13.613 1.00 70.50 395 SER A CA 1
ATOM 3104 C C . SER A 1 395 ? -17.988 -6.586 13.030 1.00 70.50 395 SER A C 1
ATOM 3106 O O . SER A 1 395 ? -18.278 -7.763 13.179 1.00 70.50 395 SER A O 1
ATOM 3108 N N . THR A 1 396 ? -16.881 -6.216 12.389 1.00 75.62 396 THR A N 1
ATOM 3109 C CA . THR A 1 396 ? -15.867 -7.139 11.859 1.00 75.62 396 THR A CA 1
ATOM 3110 C C . THR A 1 396 ? -14.897 -7.664 12.917 1.00 75.62 396 THR A C 1
ATOM 3112 O O . THR A 1 396 ? -14.127 -8.583 12.634 1.00 75.62 396 THR A O 1
ATOM 3115 N N . TRP A 1 397 ? -14.885 -7.088 14.120 1.00 83.19 397 TRP A N 1
ATOM 3116 C CA . TRP A 1 397 ? -13.931 -7.448 15.162 1.00 83.19 397 TRP A CA 1
ATOM 3117 C C . TRP A 1 397 ? -14.267 -8.791 15.813 1.00 83.19 397 TRP A C 1
ATOM 3119 O O . TRP A 1 397 ? -15.357 -9.003 16.339 1.00 83.19 397 TRP A O 1
ATOM 3129 N N . ASN A 1 398 ? -13.280 -9.687 15.859 1.00 80.06 398 ASN A N 1
ATOM 3130 C CA . ASN A 1 398 ? -13.389 -10.941 16.595 1.00 80.06 398 ASN A CA 1
ATOM 3131 C C . ASN A 1 398 ? -13.067 -10.726 18.083 1.00 80.06 398 ASN A C 1
ATOM 3133 O O . ASN A 1 398 ? -11.904 -10.596 18.454 1.00 80.06 398 ASN A O 1
ATOM 3137 N N . LEU A 1 399 ? -14.096 -10.741 18.933 1.00 81.06 399 LEU A N 1
ATOM 3138 C CA . LEU A 1 399 ? -13.980 -10.498 20.378 1.00 81.06 399 LEU A CA 1
ATOM 3139 C C . LEU A 1 399 ? -13.926 -11.782 21.226 1.00 81.06 399 LEU A C 1
ATOM 3141 O O . LEU A 1 399 ? -14.091 -11.719 22.442 1.00 81.06 399 LEU A O 1
ATOM 3145 N N . ALA A 1 400 ? -13.720 -12.956 20.619 1.00 78.75 400 ALA A N 1
ATOM 3146 C CA . ALA A 1 400 ? -13.832 -14.244 21.314 1.00 78.75 400 ALA A CA 1
ATOM 3147 C C . ALA A 1 400 ? -12.851 -14.430 22.491 1.00 78.75 400 ALA A C 1
ATOM 3149 O O . ALA A 1 400 ? -13.137 -15.213 23.395 1.00 78.75 400 ALA A O 1
ATOM 3150 N N . ASN A 1 401 ? -11.712 -13.729 22.476 1.00 81.69 401 ASN A N 1
ATOM 3151 C CA . ASN A 1 401 ? -10.684 -13.795 23.520 1.00 81.69 401 ASN A CA 1
ATOM 3152 C C . ASN A 1 401 ? -10.774 -12.656 24.552 1.00 81.69 401 ASN A C 1
ATOM 3154 O O . ASN A 1 401 ? -10.008 -12.655 25.515 1.00 81.69 401 ASN A O 1
ATOM 3158 N N . VAL A 1 402 ? -11.693 -11.701 24.373 1.00 83.75 402 VAL A N 1
ATOM 3159 C CA . VAL A 1 402 ? -11.820 -10.549 25.270 1.00 83.75 402 VAL A CA 1
ATOM 3160 C C . VAL A 1 402 ? -12.447 -10.994 26.590 1.00 83.75 402 VAL A C 1
ATOM 3162 O O . VAL A 1 402 ? -13.583 -11.462 26.630 1.00 83.75 402 VAL A O 1
ATOM 3165 N N . GLU A 1 403 ? -11.712 -10.808 27.685 1.00 85.44 403 GLU A N 1
ATOM 3166 C CA . GLU A 1 403 ? -12.168 -11.095 29.049 1.00 85.44 403 GLU A CA 1
ATOM 3167 C C . GLU A 1 403 ? -12.636 -9.826 29.781 1.00 85.44 403 GLU A C 1
ATOM 3169 O O . GLU A 1 403 ? -13.504 -9.903 30.650 1.00 85.44 403 GLU A O 1
ATOM 3174 N N . ILE A 1 404 ? -12.081 -8.654 29.438 1.00 82.69 404 ILE A N 1
ATOM 3175 C CA . ILE A 1 404 ? -12.380 -7.368 30.086 1.00 82.69 404 ILE A CA 1
ATOM 3176 C C . ILE A 1 404 ? -12.813 -6.355 29.024 1.00 82.69 404 ILE A C 1
ATOM 3178 O O . ILE A 1 404 ? -12.025 -5.969 28.170 1.00 82.69 404 ILE A O 1
ATOM 3182 N N . ILE A 1 405 ? -14.060 -5.887 29.097 1.00 80.50 405 ILE A N 1
ATOM 3183 C CA . ILE A 1 405 ? -14.637 -4.905 28.153 1.00 80.50 405 ILE A CA 1
ATOM 3184 C C . ILE A 1 405 ? -15.413 -3.783 28.870 1.00 80.50 405 ILE A C 1
ATOM 3186 O O . ILE A 1 405 ? -16.120 -2.983 28.256 1.00 80.50 405 ILE A O 1
ATOM 3190 N N . GLU A 1 406 ? -15.291 -3.727 30.197 1.00 80.50 406 GLU A N 1
ATOM 3191 C CA . GLU A 1 406 ? -16.013 -2.779 31.044 1.00 80.50 406 GLU A CA 1
ATOM 3192 C C . GLU A 1 406 ? -15.776 -1.337 30.586 1.00 80.50 406 GLU A C 1
ATOM 3194 O O . GLU A 1 406 ? -14.645 -0.912 30.366 1.00 80.50 406 GLU A O 1
ATOM 3199 N N . ASN A 1 407 ? -16.848 -0.563 30.480 1.00 82.88 407 ASN A N 1
ATOM 3200 C CA . ASN A 1 407 ? -16.895 0.838 30.092 1.00 82.88 407 ASN A CA 1
ATOM 3201 C C . ASN A 1 407 ? -16.291 1.155 28.718 1.00 82.88 407 ASN A C 1
ATOM 3203 O O . ASN A 1 407 ? -16.046 2.330 28.454 1.00 82.88 407 ASN A O 1
ATOM 3207 N N . MET A 1 408 ? -16.076 0.168 27.836 1.00 83.94 408 MET A N 1
ATOM 3208 C CA . MET A 1 408 ? -15.424 0.374 26.534 1.00 83.94 408 MET A CA 1
ATOM 3209 C C . MET A 1 408 ? -15.970 1.594 25.779 1.00 83.94 408 MET A C 1
ATOM 3211 O O . MET A 1 408 ? -15.174 2.346 25.234 1.00 83.94 408 MET A O 1
ATOM 3215 N N . PHE A 1 409 ? -17.286 1.838 25.806 1.00 78.94 409 PHE A N 1
ATOM 3216 C CA . PHE A 1 409 ? -17.936 2.977 25.140 1.00 78.94 409 PHE A CA 1
ATOM 3217 C C . PHE A 1 409 ? -18.658 3.937 26.093 1.00 78.94 409 PHE A C 1
ATOM 3219 O O . PHE A 1 409 ? -19.540 4.692 25.672 1.00 78.94 409 PHE A O 1
ATOM 3226 N N . LYS A 1 410 ? -18.329 3.926 27.386 1.00 78.12 410 LYS A N 1
ATOM 3227 C CA . LYS A 1 410 ? -18.970 4.819 28.357 1.00 78.12 410 LYS A CA 1
ATOM 3228 C C . LYS A 1 410 ? -18.805 6.283 27.946 1.00 78.12 410 LYS A C 1
ATOM 3230 O O . LYS A 1 410 ? -17.726 6.699 27.558 1.00 78.12 410 LYS A O 1
ATOM 3235 N N . ASP A 1 411 ? -19.881 7.066 27.981 1.00 75.50 411 ASP A N 1
ATOM 3236 C CA . ASP A 1 411 ? -19.881 8.480 27.570 1.00 75.50 411 ASP A CA 1
ATOM 3237 C C . ASP A 1 411 ? -19.382 8.756 26.121 1.00 75.50 411 ASP A C 1
ATOM 3239 O O . ASP A 1 411 ? -19.128 9.907 25.761 1.00 75.50 411 ASP A O 1
ATOM 3243 N N . ALA A 1 412 ? -19.286 7.741 25.248 1.00 67.88 412 ALA A N 1
ATOM 3244 C CA . ALA A 1 412 ? -19.050 7.920 23.813 1.00 67.88 412 ALA A CA 1
ATOM 3245 C C . ALA A 1 412 ? -20.379 8.273 23.110 1.00 67.88 412 ALA A C 1
ATOM 3247 O O . ALA A 1 412 ? -21.344 7.505 23.112 1.00 67.88 412 ALA A O 1
ATOM 3248 N N . ILE A 1 413 ? -20.475 9.481 22.548 1.00 58.66 413 ILE A N 1
ATOM 3249 C CA . ILE A 1 413 ? -21.752 10.104 22.140 1.00 58.66 413 ILE A CA 1
ATOM 3250 C C . ILE A 1 413 ? -22.139 9.763 20.680 1.00 58.66 413 ILE A C 1
ATOM 3252 O O . ILE A 1 413 ? -23.318 9.850 20.323 1.00 58.66 413 ILE A O 1
ATOM 3256 N N . SER A 1 414 ? -21.185 9.317 19.850 1.00 51.69 414 SER A N 1
ATOM 3257 C CA . SER A 1 414 ? -21.320 9.143 18.389 1.00 51.69 414 SER A CA 1
ATOM 3258 C C . SER A 1 414 ? -21.464 7.686 17.907 1.00 51.69 414 SER A C 1
ATOM 3260 O O . SER A 1 414 ? -21.425 7.431 16.706 1.00 51.69 414 SER A O 1
ATOM 3262 N N . TYR A 1 415 ? -21.727 6.704 18.779 1.00 47.84 415 TYR A N 1
ATOM 3263 C CA . TYR A 1 415 ? -21.939 5.335 18.285 1.00 47.84 415 TYR A CA 1
ATOM 3264 C C . TYR A 1 415 ? -23.260 5.225 17.500 1.00 47.84 415 TYR A C 1
ATOM 3266 O O . TYR A 1 415 ? -24.357 5.354 18.062 1.00 47.84 415 TYR A O 1
ATOM 3274 N N . LYS A 1 416 ? -23.144 5.072 16.173 1.00 46.34 416 LYS A N 1
ATOM 3275 C CA . LYS A 1 416 ? -24.239 5.264 15.209 1.00 46.34 416 LYS A CA 1
ATOM 3276 C C . LYS A 1 416 ? -24.781 3.972 14.585 1.00 46.34 416 LYS A C 1
ATOM 3278 O O . LYS A 1 416 ? -25.795 4.079 13.900 1.00 46.34 416 LYS A O 1
ATOM 3283 N N . TYR A 1 417 ? -24.197 2.790 14.818 1.00 47.72 417 TYR A N 1
ATOM 3284 C CA . TYR A 1 417 ? -24.676 1.529 14.221 1.00 47.72 417 TYR A CA 1
ATOM 3285 C C . TYR A 1 417 ? -24.419 0.273 15.080 1.00 47.72 417 TYR A C 1
ATOM 3287 O O . TYR A 1 417 ? -23.753 0.331 16.108 1.00 47.72 417 TYR A O 1
ATOM 3295 N N . ASP A 1 418 ? -25.064 -0.821 14.672 1.00 45.88 418 ASP A N 1
ATOM 3296 C CA . ASP A 1 418 ? -25.382 -2.057 15.398 1.00 45.88 418 ASP A CA 1
ATOM 3297 C C . ASP A 1 418 ? -24.165 -2.915 15.824 1.00 45.88 418 ASP A C 1
ATOM 3299 O O . ASP A 1 418 ? -23.843 -3.901 15.165 1.00 45.88 418 ASP A O 1
ATOM 3303 N N . LEU A 1 419 ? -23.548 -2.659 16.987 1.00 46.62 419 LEU A N 1
ATOM 3304 C CA . LEU A 1 419 ? -22.617 -3.619 17.624 1.00 46.62 419 LEU A CA 1
ATOM 3305 C C . LEU A 1 419 ? -23.384 -4.748 18.339 1.00 46.62 419 LEU A C 1
ATOM 3307 O O . LEU A 1 419 ? -23.235 -4.983 19.537 1.00 46.62 419 LEU A O 1
ATOM 3311 N N . CYS A 1 420 ? -24.307 -5.378 17.621 1.00 46.84 420 CYS A N 1
ATOM 3312 C CA . CYS A 1 420 ? -25.397 -6.122 18.241 1.00 46.84 420 CYS A CA 1
ATOM 3313 C C . CYS A 1 420 ? -25.469 -7.591 17.826 1.00 46.84 420 CYS A C 1
ATOM 3315 O O . CYS A 1 420 ? -26.313 -8.301 18.354 1.00 46.84 420 CYS A O 1
ATOM 3317 N N . LEU A 1 421 ? -24.623 -8.074 16.913 1.00 39.75 421 LEU A N 1
ATOM 3318 C CA . LEU A 1 421 ? -24.694 -9.473 16.471 1.00 39.75 421 LEU A CA 1
ATOM 3319 C C . LEU A 1 421 ? -23.626 -10.377 17.091 1.00 39.75 421 LEU A C 1
ATOM 3321 O O . LEU A 1 421 ? -23.986 -11.463 17.533 1.00 39.75 421 LEU A O 1
ATOM 3325 N N . ASP A 1 422 ? -22.395 -9.899 17.280 1.00 40.00 422 ASP A N 1
ATOM 3326 C CA . ASP A 1 422 ? -21.298 -10.791 17.701 1.00 40.00 422 ASP A CA 1
ATOM 3327 C C . ASP A 1 422 ? -20.978 -10.731 19.209 1.00 40.00 422 ASP A C 1
ATOM 3329 O O . ASP A 1 422 ? -20.463 -11.692 19.776 1.00 40.00 422 ASP A O 1
ATOM 3333 N N . VAL A 1 423 ? -21.374 -9.661 19.917 1.00 45.66 423 VAL A N 1
ATOM 3334 C CA . VAL A 1 423 ? -21.224 -9.556 21.390 1.00 45.66 423 VAL A CA 1
ATOM 3335 C C . VAL A 1 423 ? -22.149 -10.538 22.132 1.00 45.66 423 VAL A C 1
ATOM 3337 O O . VAL A 1 423 ? -21.881 -10.916 23.270 1.00 45.66 423 VAL A O 1
ATOM 3340 N N . MET A 1 424 ? -23.243 -10.984 21.502 1.00 41.62 424 MET A N 1
ATOM 3341 C CA . MET A 1 424 ? -24.208 -11.891 22.137 1.00 41.62 424 MET A CA 1
ATOM 3342 C C . MET A 1 424 ? -23.765 -13.363 22.152 1.00 41.62 424 MET A C 1
ATOM 3344 O O . MET A 1 424 ? -24.249 -14.112 23.001 1.00 41.62 424 MET A O 1
ATOM 3348 N N . ASP A 1 425 ? -22.812 -13.761 21.303 1.00 40.69 425 ASP A N 1
ATOM 3349 C CA . ASP A 1 425 ? -22.277 -15.132 21.271 1.00 40.69 425 ASP A CA 1
ATOM 3350 C C . ASP A 1 425 ? -21.049 -15.332 22.188 1.00 40.69 425 ASP A C 1
ATOM 3352 O O . ASP A 1 425 ? -20.666 -16.472 22.460 1.00 40.69 425 ASP A O 1
ATOM 3356 N N . SER A 1 426 ? -20.460 -14.258 22.736 1.00 44.69 426 SER A N 1
ATOM 3357 C CA . SER A 1 426 ? -19.281 -14.317 23.623 1.00 44.69 426 SER A CA 1
ATOM 3358 C C . SER A 1 426 ? -19.603 -14.418 25.123 1.00 44.69 426 SER A C 1
ATOM 3360 O O . SER A 1 426 ? -18.707 -14.639 25.935 1.00 44.69 426 SER A O 1
ATOM 3362 N N . GLY A 1 427 ? -20.875 -14.298 25.523 1.00 46.62 427 GLY A N 1
ATOM 3363 C CA . GLY A 1 427 ? -21.291 -14.376 26.932 1.00 46.62 427 GLY A CA 1
ATOM 3364 C C . GLY A 1 427 ? -20.997 -13.120 27.768 1.00 46.62 427 GLY A C 1
ATOM 3365 O O . GLY A 1 427 ? -21.100 -13.174 28.995 1.00 46.62 427 GLY A O 1
ATOM 3366 N N . LEU A 1 428 ? -20.653 -12.001 27.122 1.00 52.41 428 LEU A N 1
ATOM 3367 C CA . LEU A 1 428 ? -20.359 -10.715 27.761 1.00 52.41 428 LEU A CA 1
ATOM 3368 C C . LEU A 1 428 ? -21.643 -9.949 28.135 1.00 52.41 428 LEU A C 1
ATOM 3370 O O . LEU A 1 428 ? -22.677 -10.050 27.471 1.00 52.41 428 LEU A O 1
ATOM 3374 N N . VAL A 1 429 ? -21.592 -9.169 29.219 1.00 53.72 429 VAL A N 1
ATOM 3375 C CA . VAL A 1 429 ? -22.747 -8.421 29.740 1.00 53.72 429 VAL A CA 1
ATOM 3376 C C . VAL A 1 429 ? -22.816 -7.036 29.087 1.00 53.72 429 VAL A C 1
ATOM 3378 O O . VAL A 1 429 ? -21.967 -6.181 29.310 1.00 53.72 429 VAL A O 1
ATOM 3381 N N . LEU A 1 430 ? -23.868 -6.795 28.297 1.00 52.66 430 LEU A N 1
ATOM 3382 C CA . LEU A 1 430 ? -24.097 -5.541 27.555 1.00 52.66 430 LEU A CA 1
ATOM 3383 C C . LEU A 1 430 ? -24.161 -4.280 28.439 1.00 52.66 430 LEU A C 1
ATOM 3385 O O . LEU A 1 430 ? -23.827 -3.192 27.970 1.00 52.66 430 LEU A O 1
ATOM 3389 N N . GLU A 1 431 ? -24.597 -4.412 29.697 1.00 53.88 431 GLU A N 1
ATOM 3390 C CA . GLU A 1 431 ? -24.661 -3.296 30.654 1.00 53.88 431 GLU A CA 1
ATOM 3391 C C . GLU A 1 431 ? -23.263 -2.742 30.967 1.00 53.88 431 GLU A C 1
ATOM 3393 O O . GLU A 1 431 ? -23.098 -1.523 31.022 1.00 53.88 431 GLU A O 1
ATOM 3398 N N . ASP A 1 432 ? -22.258 -3.621 31.037 1.00 55.50 432 ASP A N 1
ATOM 3399 C CA . ASP A 1 432 ? -20.889 -3.260 31.393 1.00 55.50 432 ASP A CA 1
ATOM 3400 C C . ASP A 1 432 ? -20.158 -2.543 30.246 1.00 55.50 432 ASP A C 1
ATOM 3402 O O . ASP A 1 432 ? -19.220 -1.807 30.507 1.00 55.50 432 ASP A O 1
ATOM 3406 N N . ILE A 1 433 ? -20.585 -2.681 28.984 1.00 59.81 433 ILE A N 1
ATOM 3407 C CA . ILE A 1 433 ? -19.897 -2.114 27.801 1.00 59.81 433 ILE A CA 1
ATOM 3408 C C . ILE A 1 433 ? -20.297 -0.649 27.541 1.00 59.81 433 ILE A C 1
ATOM 3410 O O . ILE A 1 433 ? -19.475 0.179 27.138 1.00 59.81 433 ILE A O 1
ATOM 3414 N N . PHE A 1 434 ? -21.569 -0.320 27.780 1.00 57.88 434 PHE A N 1
ATOM 3415 C CA . PHE A 1 434 ? -22.224 0.892 27.272 1.00 57.88 434 PHE A CA 1
ATOM 3416 C C . PHE A 1 434 ? -22.739 1.841 28.369 1.00 57.88 434 PHE A C 1
ATOM 3418 O O . PHE A 1 434 ? -23.582 2.698 28.085 1.00 57.88 434 PHE A O 1
ATOM 3425 N N . HIS A 1 435 ? -22.250 1.733 29.611 1.00 55.78 435 HIS A N 1
ATOM 3426 C CA . HIS A 1 435 ? -22.670 2.584 30.734 1.00 55.78 435 HIS A CA 1
ATOM 3427 C C . HIS A 1 435 ? -22.708 4.082 30.370 1.00 55.78 435 HIS A C 1
ATOM 3429 O O . HIS A 1 435 ? -21.692 4.672 30.028 1.00 55.78 435 HIS A O 1
ATOM 3435 N N . GLY A 1 436 ? -23.880 4.725 30.448 1.00 48.34 436 GLY A N 1
ATOM 3436 C CA . GLY A 1 436 ? -24.027 6.168 30.179 1.00 48.34 436 GLY A CA 1
ATOM 3437 C C . GLY A 1 436 ? -23.929 6.584 28.704 1.00 48.34 436 GLY A C 1
ATOM 3438 O O . GLY A 1 436 ? -24.175 7.745 28.384 1.00 48.34 436 GLY A O 1
ATOM 3439 N N . SER A 1 437 ? -23.644 5.653 27.791 1.00 51.50 437 SER A N 1
ATOM 3440 C CA . SER A 1 437 ? -23.715 5.901 26.351 1.00 51.50 437 SER A CA 1
ATOM 3441 C C . SER A 1 437 ? -25.175 5.911 25.877 1.00 51.50 437 SER A C 1
ATOM 3443 O O . SER A 1 437 ? -26.038 5.224 26.425 1.00 51.50 437 SER A O 1
ATOM 3445 N N . PHE A 1 438 ? -25.472 6.660 24.814 1.00 43.41 438 PHE A N 1
ATOM 3446 C CA . PHE A 1 438 ? -26.783 6.606 24.147 1.00 43.41 438 PHE A CA 1
ATOM 3447 C C . PHE A 1 438 ? -26.909 5.385 23.207 1.00 43.41 438 PHE A C 1
ATOM 3449 O O . PHE A 1 438 ? -27.734 5.393 22.289 1.00 43.41 438 PHE A O 1
ATOM 3456 N N . GLY A 1 439 ? -26.053 4.373 23.390 1.00 46.25 439 GLY A N 1
ATOM 3457 C CA . GLY A 1 439 ? -26.037 3.130 22.632 1.00 46.25 439 GLY A CA 1
ATOM 3458 C C . GLY A 1 439 ? -27.309 2.322 22.857 1.00 46.25 439 GLY A C 1
ATOM 3459 O O . GLY A 1 439 ? -27.940 2.369 23.912 1.00 46.25 439 GLY A O 1
ATOM 3460 N N . CYS A 1 440 ? -27.729 1.622 21.819 1.00 42.59 440 CYS A N 1
ATOM 3461 C CA . CYS A 1 440 ? -28.968 0.884 21.836 1.00 42.59 440 CYS A CA 1
ATOM 3462 C C . CYS A 1 440 ? -28.802 -0.528 22.379 1.00 42.59 440 CYS A C 1
ATOM 3464 O O . CYS A 1 440 ? -27.965 -1.292 21.912 1.00 42.59 440 CYS A O 1
ATOM 3466 N N . PHE A 1 441 ? -29.651 -0.871 23.340 1.00 45.31 441 PHE A N 1
ATOM 3467 C CA . PHE A 1 441 ? -29.681 -2.172 23.985 1.00 45.31 441 PHE A CA 1
ATOM 3468 C C . PHE A 1 441 ? -30.357 -3.190 23.070 1.00 45.31 441 PHE A C 1
ATOM 3470 O O . PHE A 1 441 ? -31.563 -3.103 22.830 1.00 45.31 441 PHE A O 1
ATOM 3477 N N . CYS A 1 442 ? -29.601 -4.177 22.596 1.00 41.25 442 CYS A N 1
ATOM 3478 C CA . CYS A 1 442 ? -30.196 -5.368 22.015 1.00 41.25 442 CYS A CA 1
ATOM 3479 C C . CYS A 1 442 ? -31.041 -6.087 23.067 1.00 41.25 442 CYS A C 1
ATOM 3481 O O . CYS A 1 442 ? -30.525 -6.718 23.988 1.00 41.25 442 CYS A O 1
ATOM 3483 N N . THR A 1 443 ? -32.360 -6.002 22.925 1.00 38.91 443 THR A N 1
ATOM 3484 C CA . THR A 1 443 ? -33.231 -7.035 23.485 1.00 38.91 443 THR A CA 1
ATOM 3485 C C . THR A 1 443 ? -33.148 -8.272 22.583 1.00 38.91 443 THR A C 1
ATOM 3487 O O . THR A 1 443 ? -32.873 -8.129 21.389 1.00 38.91 443 THR A O 1
ATOM 3490 N N . PRO A 1 444 ? -33.354 -9.494 23.111 1.00 39.06 444 PRO A N 1
ATOM 3491 C CA . PRO A 1 444 ? -33.416 -10.692 22.285 1.00 39.06 444 PRO A CA 1
ATOM 3492 C C . PRO A 1 444 ? -34.406 -10.476 21.143 1.00 39.06 444 PRO A C 1
ATOM 3494 O O . PRO A 1 444 ? -35.570 -10.142 21.380 1.00 39.06 444 PRO A O 1
ATOM 3497 N N . ILE A 1 445 ? -33.905 -10.636 19.920 1.00 44.22 445 ILE A N 1
ATOM 3498 C CA . ILE A 1 445 ? -34.611 -10.403 18.663 1.00 44.22 445 ILE A CA 1
ATOM 3499 C C . ILE A 1 445 ? -35.991 -11.063 18.736 1.00 44.22 445 ILE A C 1
ATOM 3501 O O . ILE A 1 445 ? -36.100 -12.286 18.859 1.00 44.22 445 ILE A O 1
ATOM 3505 N N . LYS A 1 446 ? -37.066 -10.274 18.615 1.00 46.72 446 LYS A N 1
ATOM 3506 C CA . LYS A 1 446 ? -38.309 -10.855 18.114 1.00 46.72 446 LYS A CA 1
ATOM 3507 C C . LYS A 1 446 ? -38.011 -11.255 16.677 1.00 46.72 446 LYS A C 1
ATOM 3509 O O . LYS A 1 446 ? -37.831 -10.400 15.822 1.00 46.72 446 LYS A O 1
ATOM 3514 N N . GLU A 1 447 ? -37.962 -12.558 16.438 1.00 48.53 447 GLU A N 1
ATOM 3515 C CA . GLU A 1 447 ? -37.721 -13.219 15.145 1.00 48.53 447 GLU A CA 1
ATOM 3516 C C . GLU A 1 447 ? -38.667 -12.727 14.019 1.00 48.53 447 GLU A C 1
ATOM 3518 O O . GLU A 1 447 ? -38.460 -13.020 12.846 1.00 48.53 447 GLU A O 1
ATOM 3523 N N . TYR A 1 448 ? -39.682 -11.927 14.374 1.00 54.56 448 TYR A N 1
ATOM 3524 C CA . TYR A 1 448 ? -40.643 -11.287 13.490 1.00 54.56 448 TYR A CA 1
ATOM 3525 C C . TYR A 1 448 ? -40.994 -9.888 14.016 1.00 54.56 448 TYR A C 1
ATOM 3527 O O . TYR A 1 448 ? -41.298 -9.723 15.206 1.00 54.56 448 TYR A O 1
ATOM 3535 N N . VAL A 1 449 ? -41.067 -8.895 13.123 1.00 60.62 449 VAL A N 1
ATOM 3536 C CA . VAL A 1 449 ? -41.901 -7.712 13.376 1.00 60.62 449 VAL A CA 1
ATOM 3537 C C . VAL A 1 449 ? -43.308 -8.253 13.638 1.00 60.62 449 VAL A C 1
ATOM 3539 O O . VAL A 1 449 ? -43.850 -8.993 12.826 1.00 60.62 449 VAL A O 1
ATOM 3542 N N . THR A 1 450 ? -43.866 -7.993 14.820 1.00 69.38 450 THR A N 1
ATOM 3543 C CA . THR A 1 450 ? -45.173 -8.565 15.225 1.00 69.38 450 THR A CA 1
ATOM 3544 C C . THR A 1 450 ? -46.335 -7.631 14.902 1.00 69.38 450 THR A C 1
ATOM 3546 O O . THR A 1 450 ? -47.460 -8.090 14.720 1.00 69.38 450 THR A O 1
ATOM 3549 N N . ASP A 1 451 ? -46.047 -6.335 14.786 1.00 81.31 451 ASP A N 1
ATOM 3550 C CA . ASP A 1 451 ? -46.974 -5.287 14.377 1.00 81.31 451 ASP A CA 1
ATOM 3551 C C . ASP A 1 451 ? -46.209 -4.274 13.518 1.00 81.31 451 ASP A C 1
ATOM 3553 O O . ASP A 1 451 ? -45.484 -3.421 14.031 1.00 81.31 451 ASP A O 1
ATOM 3557 N N . ILE A 1 452 ? -46.337 -4.402 12.197 1.00 83.62 452 ILE A N 1
ATOM 3558 C CA . ILE A 1 452 ? -45.602 -3.555 11.256 1.00 83.62 452 ILE A CA 1
ATOM 3559 C C . ILE A 1 452 ? -46.024 -2.087 11.338 1.00 83.62 452 ILE A C 1
ATOM 3561 O O . ILE A 1 452 ? -45.187 -1.209 11.157 1.00 83.62 452 ILE A O 1
ATOM 3565 N N . PHE A 1 453 ? -47.278 -1.783 11.679 1.00 85.69 453 PHE A N 1
ATOM 3566 C CA . PHE A 1 453 ? -47.736 -0.397 11.771 1.00 85.69 453 PHE A CA 1
ATOM 3567 C C . PHE A 1 453 ? -47.106 0.308 12.969 1.00 85.69 453 PHE A C 1
ATOM 3569 O O . PHE A 1 453 ? -46.583 1.413 12.808 1.00 85.69 453 PHE A O 1
ATOM 3576 N N . ALA A 1 454 ? -47.079 -0.357 14.128 1.00 81.50 454 ALA A N 1
ATOM 3577 C CA . ALA A 1 454 ? -46.417 0.157 15.323 1.00 81.50 454 ALA A CA 1
ATOM 3578 C C . ALA A 1 454 ? -44.899 0.305 15.117 1.00 81.50 454 ALA A C 1
ATOM 3580 O O . ALA A 1 454 ? -44.332 1.336 15.471 1.00 81.50 454 ALA A O 1
ATOM 3581 N N . SER A 1 455 ? -44.243 -0.676 14.486 1.00 79.88 455 SER A N 1
ATOM 3582 C CA . SER A 1 455 ? -42.802 -0.608 14.202 1.00 79.88 455 SER A CA 1
ATOM 3583 C C . SER A 1 455 ? -42.448 0.511 13.221 1.00 79.88 455 SER A C 1
ATOM 3585 O O . SER A 1 455 ? -41.463 1.222 13.430 1.00 79.88 455 SER A O 1
ATOM 3587 N N . VAL A 1 456 ? -43.248 0.715 12.165 1.00 83.44 456 VAL A N 1
ATOM 3588 C CA . VAL A 1 456 ? -43.048 1.843 11.244 1.00 83.44 456 VAL A CA 1
ATOM 3589 C C . VAL A 1 456 ? -43.338 3.159 11.972 1.00 83.44 456 VAL A C 1
ATOM 3591 O O . VAL A 1 456 ? -42.589 4.113 11.804 1.00 83.44 456 VAL A O 1
ATOM 3594 N N . GLU A 1 457 ? -44.390 3.273 12.791 1.00 84.94 457 GLU A N 1
ATOM 3595 C CA . GLU A 1 457 ? -44.657 4.472 13.618 1.00 84.94 457 GLU A CA 1
ATOM 3596 C C . GLU A 1 457 ? -43.459 4.821 14.512 1.00 84.94 457 GLU A C 1
ATOM 3598 O O . GLU A 1 457 ? -42.921 5.923 14.407 1.00 84.94 457 GLU A O 1
ATOM 3603 N N . GLU A 1 458 ? -42.932 3.837 15.238 1.00 75.44 458 GLU A N 1
ATOM 3604 C CA . GLU A 1 458 ? -41.715 3.965 16.040 1.00 75.44 458 GLU A CA 1
ATOM 3605 C C . GLU A 1 458 ? -40.499 4.390 15.200 1.00 75.44 458 GLU A C 1
ATOM 3607 O O . GLU A 1 458 ? -39.701 5.218 15.640 1.00 75.44 458 GLU A O 1
ATOM 3612 N N . PHE A 1 459 ? -40.374 3.888 13.966 1.00 78.31 459 PHE A N 1
ATOM 3613 C CA . PHE A 1 459 ? -39.322 4.301 13.030 1.00 78.31 459 PHE A CA 1
ATOM 3614 C C . PHE A 1 459 ? -39.372 5.792 12.695 1.00 78.31 459 PHE A C 1
ATOM 3616 O O . PHE A 1 459 ? -38.331 6.423 12.528 1.00 78.31 459 PHE A O 1
ATOM 3623 N N . TYR A 1 460 ? -40.559 6.381 12.609 1.00 77.25 460 TYR A N 1
ATOM 3624 C CA . TYR A 1 460 ? -40.692 7.800 12.288 1.00 77.25 460 TYR A CA 1
ATOM 3625 C C . TYR A 1 460 ? -40.576 8.705 13.497 1.00 77.25 460 TYR A C 1
ATOM 3627 O O . TYR A 1 460 ? -40.003 9.789 13.383 1.00 77.25 460 TYR A O 1
ATOM 3635 N N . ASP A 1 461 ? -41.095 8.260 14.635 1.00 75.38 461 ASP A N 1
ATOM 3636 C CA . ASP A 1 461 ? -40.969 8.996 15.885 1.00 75.38 461 ASP A CA 1
ATOM 3637 C C . ASP A 1 461 ? -39.510 9.034 16.339 1.00 75.38 461 ASP A C 1
ATOM 3639 O O . ASP A 1 461 ? -39.009 10.073 16.780 1.00 75.38 461 ASP A O 1
ATOM 3643 N N . ASN A 1 462 ? -38.804 7.907 16.207 1.00 64.19 462 ASN A N 1
ATOM 3644 C CA . ASN A 1 462 ? -37.391 7.806 16.519 1.00 64.19 462 ASN A CA 1
ATOM 3645 C C . ASN A 1 462 ? -36.728 6.644 15.761 1.00 64.19 462 ASN A C 1
ATOM 3647 O O . ASN A 1 462 ? -36.608 5.525 16.269 1.00 64.19 462 ASN A O 1
ATOM 3651 N N . SER A 1 463 ? -36.217 6.932 14.561 1.00 62.28 463 SER A N 1
ATOM 3652 C CA . SER A 1 463 ? -35.551 5.936 13.708 1.00 62.28 463 SER A CA 1
ATOM 3653 C C . SER A 1 463 ? -34.354 5.268 14.380 1.00 62.28 463 SER A C 1
ATOM 3655 O O . SER A 1 463 ? -34.036 4.129 14.050 1.00 62.28 463 SER A O 1
ATOM 3657 N N . ARG A 1 464 ? -33.723 5.934 15.359 1.00 54.22 464 ARG A N 1
ATOM 3658 C CA . ARG A 1 464 ? -32.682 5.334 16.197 1.00 54.22 464 ARG A CA 1
ATOM 3659 C C . ARG A 1 464 ? -33.284 4.223 17.052 1.00 54.22 464 ARG A C 1
ATOM 3661 O O . ARG A 1 464 ? -32.898 3.085 16.863 1.00 54.22 464 ARG A O 1
ATOM 3668 N N . ILE A 1 465 ? -34.266 4.515 17.909 1.00 60.66 465 ILE A N 1
ATOM 3669 C CA . ILE A 1 465 ? -34.897 3.512 18.796 1.00 60.66 465 ILE A CA 1
ATOM 3670 C C . ILE A 1 465 ? -35.516 2.357 17.994 1.00 60.66 465 ILE A C 1
ATOM 3672 O O . ILE A 1 465 ? -35.362 1.197 18.364 1.00 60.66 465 ILE A O 1
ATOM 3676 N N . SER A 1 466 ? -36.154 2.653 16.862 1.00 63.91 466 SER A N 1
ATOM 3677 C CA . SER A 1 466 ? -36.734 1.617 16.005 1.00 63.91 466 SER A CA 1
ATOM 3678 C C . SER A 1 466 ? -35.687 0.667 15.427 1.00 63.91 466 SER A C 1
ATOM 3680 O O . SER A 1 466 ? -35.873 -0.546 15.490 1.00 63.91 466 SER A O 1
ATOM 3682 N N . ARG A 1 467 ? -34.551 1.185 14.934 1.00 61.56 467 ARG A N 1
ATOM 3683 C CA . ARG A 1 467 ? -33.443 0.338 14.452 1.00 61.56 467 ARG A CA 1
ATOM 3684 C C . ARG A 1 467 ? -32.910 -0.579 15.552 1.00 61.56 467 ARG A C 1
ATOM 3686 O O . ARG A 1 467 ? -32.537 -1.710 15.280 1.00 61.56 467 ARG A O 1
ATOM 3693 N N . CYS A 1 468 ? -32.978 -0.131 16.796 1.00 55.66 468 CYS A N 1
ATOM 3694 C CA . CYS A 1 468 ? -32.537 -0.888 17.960 1.00 55.66 468 CYS A CA 1
ATOM 3695 C C . CYS A 1 468 ? -33.500 -2.003 18.369 1.00 55.66 468 CYS A C 1
ATOM 3697 O O . CYS A 1 468 ? -33.073 -3.037 18.875 1.00 55.66 468 CYS A O 1
ATOM 3699 N N . ASN A 1 469 ? -34.795 -1.809 18.122 1.00 59.50 469 ASN A N 1
ATOM 3700 C CA . ASN A 1 469 ? -35.826 -2.799 18.417 1.00 59.50 469 ASN A CA 1
ATOM 3701 C C . ASN A 1 469 ? -36.063 -3.777 17.253 1.00 59.50 469 ASN A C 1
ATOM 3703 O O . ASN A 1 469 ? -36.458 -4.917 17.497 1.00 59.50 469 ASN A O 1
ATOM 3707 N N . HIS A 1 470 ? -35.822 -3.349 16.005 1.00 64.81 470 HIS A N 1
ATOM 3708 C CA . HIS A 1 470 ? -36.271 -4.066 14.801 1.00 64.81 470 HIS A CA 1
ATOM 3709 C C . HIS A 1 470 ? -35.208 -4.231 13.698 1.00 64.81 470 HIS A C 1
ATOM 3711 O O . HIS A 1 470 ? -35.525 -4.822 12.673 1.00 64.81 470 HIS A O 1
ATOM 3717 N N . ARG A 1 471 ? -33.960 -3.767 13.880 1.00 62.75 471 ARG A N 1
ATOM 3718 C CA . ARG A 1 471 ? -32.917 -3.608 12.831 1.00 62.75 471 ARG A CA 1
ATOM 3719 C C . ARG A 1 471 ? -33.254 -2.541 11.782 1.00 62.75 471 ARG A C 1
ATOM 3721 O O . ARG A 1 471 ? -34.281 -1.860 11.864 1.00 62.75 471 ARG A O 1
ATOM 3728 N N . LYS A 1 472 ? -32.369 -2.367 10.789 1.00 68.75 472 LYS A N 1
ATOM 3729 C CA . LYS A 1 472 ? -32.621 -1.532 9.603 1.00 68.75 472 LYS A CA 1
ATOM 3730 C C . LYS A 1 472 ? -33.919 -1.968 8.937 1.00 68.75 472 LYS A C 1
ATOM 3732 O O . LYS A 1 472 ? -34.177 -3.158 8.803 1.00 68.75 472 LYS A O 1
ATOM 3737 N N . ILE A 1 473 ? -34.704 -0.991 8.488 1.00 77.69 473 ILE A N 1
ATOM 3738 C CA . ILE A 1 473 ? -36.008 -1.245 7.873 1.00 77.69 473 ILE A CA 1
ATOM 3739 C C . ILE A 1 473 ? -35.911 -2.167 6.649 1.00 77.69 473 ILE A C 1
ATOM 3741 O O . ILE A 1 473 ? -36.814 -2.965 6.445 1.00 77.69 473 ILE A O 1
ATOM 3745 N N . SER A 1 474 ? -34.793 -2.144 5.911 1.00 77.31 474 SER A N 1
ATOM 3746 C CA . SER A 1 474 ? -34.486 -3.075 4.811 1.00 77.31 474 SER A CA 1
ATOM 3747 C C . SER A 1 474 ? -34.482 -4.547 5.224 1.00 77.31 474 SER A C 1
ATOM 3749 O O . SER A 1 474 ? -34.865 -5.399 4.434 1.00 77.31 474 SER A O 1
ATOM 3751 N N . ASP A 1 475 ? -34.086 -4.839 6.463 1.00 73.31 475 ASP A N 1
ATOM 3752 C CA . ASP A 1 475 ? -33.831 -6.198 6.949 1.00 73.31 475 ASP A CA 1
ATOM 3753 C C . ASP A 1 475 ? -35.070 -6.801 7.632 1.00 73.31 475 ASP A C 1
ATOM 3755 O O . ASP A 1 475 ? -35.026 -7.909 8.175 1.00 73.31 475 ASP A O 1
ATOM 3759 N N . TRP A 1 476 ? -36.179 -6.057 7.672 1.00 78.94 476 TRP A N 1
ATOM 3760 C CA . TRP A 1 476 ? -37.403 -6.502 8.323 1.00 78.94 476 TRP A CA 1
ATOM 3761 C C . TRP A 1 476 ? -38.017 -7.669 7.551 1.00 78.94 476 TRP A C 1
ATOM 3763 O O . TRP A 1 476 ? -38.401 -7.537 6.391 1.00 78.94 476 TRP A O 1
ATOM 3773 N N . ASN A 1 477 ? -38.184 -8.811 8.219 1.00 75.88 477 ASN A N 1
ATOM 3774 C CA . ASN A 1 477 ? -38.965 -9.912 7.668 1.00 75.88 477 ASN A CA 1
ATOM 3775 C C . ASN A 1 477 ? -40.459 -9.560 7.716 1.00 75.88 477 ASN A C 1
ATOM 3777 O O . ASN A 1 477 ? -41.108 -9.702 8.758 1.00 75.88 477 ASN A O 1
ATOM 3781 N N . ILE A 1 478 ? -40.996 -9.113 6.581 1.00 83.88 478 ILE A N 1
ATOM 3782 C CA . ILE A 1 478 ? -42.399 -8.710 6.444 1.00 83.88 478 ILE A CA 1
ATOM 3783 C C . ILE A 1 478 ? -43.300 -9.779 5.803 1.00 83.88 478 ILE A C 1
ATOM 3785 O O . ILE A 1 478 ? -44.496 -9.549 5.636 1.00 83.88 478 ILE A O 1
ATOM 3789 N N . SER A 1 479 ? -42.761 -10.964 5.496 1.00 83.06 479 SER A N 1
ATOM 3790 C CA . SER A 1 479 ? -43.447 -12.026 4.731 1.00 83.06 479 SER A CA 1
ATOM 3791 C C . SER A 1 479 ? -44.768 -12.520 5.346 1.00 83.06 479 SER A C 1
ATOM 3793 O O . SER A 1 479 ? -45.608 -13.108 4.665 1.00 83.06 479 SER A O 1
ATOM 3795 N N . ALA A 1 480 ? -44.982 -12.281 6.643 1.00 81.50 480 ALA A N 1
ATOM 3796 C CA . ALA A 1 480 ? -46.211 -12.640 7.347 1.00 81.50 480 ALA A CA 1
ATOM 3797 C C . ALA A 1 480 ? -47.361 -11.624 7.164 1.00 81.50 480 ALA A C 1
ATOM 3799 O O . ALA A 1 480 ? -48.498 -11.920 7.546 1.00 81.50 480 ALA A O 1
ATOM 3800 N N . PHE A 1 481 ? -47.102 -10.434 6.611 1.00 83.94 481 PHE A N 1
ATOM 3801 C CA . PHE A 1 481 ? -48.083 -9.352 6.510 1.00 83.94 481 PHE A CA 1
ATOM 3802 C C . PHE A 1 481 ? -48.738 -9.306 5.129 1.00 83.94 481 PHE A C 1
ATOM 3804 O O . PHE A 1 481 ? -48.102 -9.034 4.121 1.00 83.94 481 PHE A O 1
ATOM 3811 N N . THR A 1 482 ? -50.056 -9.510 5.080 1.00 83.44 482 THR A N 1
ATOM 3812 C CA . THR A 1 482 ? -50.818 -9.527 3.817 1.00 83.44 482 THR A CA 1
ATOM 3813 C C . THR A 1 482 ? -51.503 -8.200 3.480 1.00 83.44 482 THR A C 1
ATOM 3815 O O . THR A 1 482 ? -52.155 -8.099 2.445 1.00 83.44 482 THR A O 1
ATOM 3818 N N . ASN A 1 483 ? -51.451 -7.209 4.375 1.00 82.50 483 ASN A N 1
ATOM 3819 C CA . ASN A 1 483 ? -52.051 -5.893 4.174 1.00 82.50 483 ASN A CA 1
ATOM 3820 C C . ASN A 1 483 ? -51.107 -4.806 4.699 1.00 82.50 483 ASN A C 1
ATOM 3822 O O . ASN A 1 483 ? -50.903 -4.700 5.908 1.00 82.50 483 ASN A O 1
ATOM 3826 N N . LEU A 1 484 ? -50.566 -4.018 3.771 1.00 86.31 484 LEU A N 1
ATOM 3827 C CA . LEU A 1 484 ? -49.686 -2.876 4.025 1.00 86.31 484 LEU A CA 1
ATOM 3828 C C . LEU A 1 484 ? -50.325 -1.557 3.559 1.00 86.31 484 LEU A C 1
ATOM 3830 O O . LEU A 1 484 ? -49.633 -0.543 3.437 1.00 86.31 484 LEU A O 1
ATOM 3834 N N . ASP A 1 485 ? -51.634 -1.564 3.277 1.00 86.19 485 ASP A N 1
ATOM 3835 C CA . ASP A 1 485 ? -52.359 -0.364 2.873 1.00 86.19 485 ASP A CA 1
ATOM 3836 C C . ASP A 1 485 ? -52.165 0.723 3.930 1.00 86.19 485 ASP A C 1
ATOM 3838 O O . ASP A 1 485 ? -52.242 0.484 5.138 1.00 86.19 485 ASP A O 1
ATOM 3842 N N . SER A 1 486 ? -51.906 1.938 3.460 1.00 84.00 486 SER A N 1
ATOM 3843 C CA . SER A 1 486 ? -51.740 3.119 4.301 1.00 84.00 486 SER A CA 1
ATOM 3844 C C . SER A 1 486 ? -50.563 3.105 5.284 1.00 84.00 486 SER A C 1
ATOM 3846 O O . SER A 1 486 ? -50.452 4.032 6.088 1.00 84.00 486 SER A O 1
ATOM 3848 N N . LEU A 1 487 ? -49.636 2.139 5.202 1.00 84.62 487 LEU A N 1
ATOM 3849 C CA . LEU A 1 487 ? -48.472 2.047 6.101 1.00 84.62 487 LEU A CA 1
ATOM 3850 C C . LEU A 1 487 ? -47.644 3.349 6.145 1.00 84.62 487 LEU A C 1
ATOM 3852 O O . LEU A 1 487 ? -47.147 3.755 7.202 1.00 84.62 487 LEU A O 1
ATOM 3856 N N . PHE A 1 488 ? -47.574 4.054 5.010 1.00 85.81 488 PHE A N 1
ATOM 3857 C CA . PHE A 1 488 ? -46.817 5.296 4.833 1.00 85.81 488 PHE A CA 1
ATOM 3858 C C . PHE A 1 488 ? -47.676 6.518 4.432 1.00 85.81 488 PHE A C 1
ATOM 3860 O O . PHE A 1 488 ? -47.115 7.552 4.073 1.00 85.81 488 PHE A O 1
ATOM 3867 N N . ASP A 1 489 ? -49.014 6.454 4.515 1.00 80.62 489 ASP A N 1
ATOM 3868 C CA . ASP A 1 489 ? -49.944 7.443 3.912 1.00 80.62 489 ASP A CA 1
ATOM 3869 C C . ASP A 1 489 ? -49.785 8.900 4.394 1.00 80.62 489 ASP A C 1
ATOM 3871 O O . ASP A 1 489 ? -50.239 9.836 3.736 1.00 80.62 489 ASP A O 1
ATOM 3875 N N . SER A 1 490 ? -49.119 9.131 5.523 1.00 71.31 490 SER A N 1
ATOM 3876 C CA . SER A 1 490 ? -48.871 10.461 6.098 1.00 71.31 490 SER A CA 1
ATOM 3877 C C . SER A 1 490 ? -47.392 10.853 6.119 1.00 71.31 490 SER A C 1
ATOM 3879 O O . SER A 1 490 ? -47.017 11.866 6.713 1.00 71.31 490 SER A O 1
ATOM 3881 N N . ARG A 1 491 ? -46.528 10.056 5.487 1.00 75.50 491 ARG A N 1
ATOM 3882 C CA . ARG A 1 491 ? -45.099 10.048 5.777 1.00 75.50 491 ARG A CA 1
ATOM 3883 C C . ARG A 1 491 ? -44.250 10.537 4.605 1.00 75.50 491 ARG A C 1
ATOM 3885 O O . ARG A 1 491 ? -43.486 9.794 3.998 1.00 75.50 491 ARG A O 1
ATOM 3892 N N . THR A 1 492 ? -44.361 11.829 4.309 1.00 73.00 492 THR A N 1
ATOM 3893 C CA . THR A 1 492 ? -43.866 12.457 3.066 1.00 73.00 492 THR A CA 1
ATOM 3894 C C . THR A 1 492 ? -42.345 12.484 2.874 1.00 73.00 492 THR A C 1
ATOM 3896 O O . THR A 1 492 ? -41.895 12.845 1.792 1.00 73.00 492 THR A O 1
ATOM 3899 N N . ASN A 1 493 ? -41.559 12.125 3.894 1.00 73.25 493 ASN A N 1
ATOM 3900 C CA . ASN A 1 493 ? -40.091 12.189 3.875 1.00 73.25 493 ASN A CA 1
ATOM 3901 C C . ASN A 1 493 ? -39.420 10.806 3.979 1.00 73.25 493 ASN A C 1
ATOM 3903 O O . ASN A 1 493 ? -38.256 10.729 4.364 1.00 73.25 493 ASN A O 1
ATOM 3907 N N . PHE A 1 494 ? -40.135 9.714 3.681 1.00 78.56 494 PHE A N 1
ATOM 3908 C CA . PHE A 1 494 ? -39.502 8.394 3.614 1.00 78.56 494 PHE A CA 1
ATOM 3909 C C . PHE A 1 494 ? -38.475 8.335 2.480 1.00 78.56 494 PHE A C 1
ATOM 3911 O O . PHE A 1 494 ? -38.813 8.648 1.338 1.00 78.56 494 PHE A O 1
ATOM 3918 N N . ASN A 1 495 ? -37.249 7.903 2.766 1.00 79.19 495 ASN A N 1
ATOM 3919 C CA . ASN A 1 495 ? -36.205 7.714 1.755 1.00 79.19 495 ASN A CA 1
ATOM 3920 C C . ASN A 1 495 ? -35.331 6.472 1.999 1.00 79.19 495 ASN A C 1
ATOM 3922 O O . ASN A 1 495 ? -34.257 6.362 1.411 1.00 79.19 495 ASN A O 1
ATOM 3926 N N . GLU A 1 496 ? -35.764 5.566 2.873 1.00 81.00 496 GLU A N 1
ATOM 3927 C CA . GLU A 1 496 ? -35.001 4.367 3.217 1.00 81.00 496 GLU A CA 1
ATOM 3928 C C . GLU A 1 496 ? -35.193 3.268 2.168 1.00 81.00 496 GLU A C 1
ATOM 3930 O O . GLU A 1 496 ? -36.230 3.188 1.502 1.00 81.00 496 GLU A O 1
ATOM 3935 N N . ASN A 1 497 ? -34.186 2.406 2.028 1.00 78.50 497 ASN A N 1
ATOM 3936 C CA . ASN A 1 497 ? -34.258 1.260 1.131 1.00 78.50 497 ASN A CA 1
ATOM 3937 C C . ASN A 1 497 ? -35.137 0.159 1.747 1.00 78.50 497 ASN A C 1
ATOM 3939 O O . ASN A 1 497 ? -34.851 -0.319 2.841 1.00 78.50 497 ASN A O 1
ATOM 3943 N N . ILE A 1 498 ? -36.183 -0.243 1.026 1.00 84.12 498 ILE A N 1
ATOM 3944 C CA . ILE A 1 498 ? -37.066 -1.375 1.356 1.00 84.12 498 ILE A CA 1
ATOM 3945 C C . ILE A 1 498 ? -37.194 -2.347 0.171 1.00 84.12 498 ILE A C 1
ATOM 3947 O O . ILE A 1 498 ? -38.192 -3.040 0.034 1.00 84.12 498 ILE A O 1
ATOM 3951 N N . GLY A 1 499 ? -36.212 -2.357 -0.736 1.00 81.06 499 GLY A N 1
ATOM 3952 C CA . GLY A 1 499 ? -36.244 -3.171 -1.956 1.00 81.06 499 GLY A CA 1
ATOM 3953 C C . GLY A 1 499 ? -36.195 -4.683 -1.718 1.00 81.06 499 GLY A C 1
ATOM 3954 O O . GLY A 1 499 ? -36.581 -5.430 -2.611 1.00 81.06 499 GLY A O 1
ATOM 3955 N N . ASP A 1 500 ? -35.760 -5.110 -0.530 1.00 78.19 500 ASP A N 1
ATOM 3956 C CA . ASP A 1 500 ? -35.647 -6.521 -0.133 1.00 78.19 500 ASP A CA 1
ATOM 3957 C C . ASP A 1 500 ? -36.909 -7.054 0.579 1.00 78.19 500 ASP A C 1
ATOM 3959 O O . ASP A 1 500 ? -36.934 -8.191 1.047 1.00 78.19 500 ASP A O 1
ATOM 3963 N N . TRP A 1 501 ? -37.964 -6.240 0.675 1.00 86.06 501 TRP A N 1
ATOM 3964 C CA . TRP A 1 501 ? -39.272 -6.652 1.184 1.00 86.06 501 TRP A CA 1
ATOM 3965 C C . TRP A 1 501 ? -40.006 -7.501 0.129 1.00 86.06 501 TRP A C 1
ATOM 3967 O O . TRP A 1 501 ? -40.269 -7.005 -0.967 1.00 86.06 501 TRP A O 1
ATOM 3977 N N . ASP A 1 502 ? -40.314 -8.762 0.467 1.00 74.12 502 ASP A N 1
ATOM 3978 C CA . ASP A 1 502 ? -41.043 -9.736 -0.381 1.00 74.12 502 ASP A CA 1
ATOM 3979 C C . ASP A 1 502 ? -42.545 -9.427 -0.504 1.00 74.12 502 ASP A C 1
ATOM 3981 O O . ASP A 1 502 ? -43.193 -9.200 0.550 1.00 74.12 502 ASP A O 1
#

Foldseek 3Di:
DDDDDDDDDDDDDDDDDDDDDDDDDDDDDDDDDDDDDDDDDDDDDDDDDDDDDDDDDDDDDDDDDDDDDDDDDDDDDDDDDDDPPPPVVVVVPPDDDDDVCVVVVVVVVLVCVPDPPQDAQVCLLVLLVCCLVDVVSRDQPCPHAYLRYAELACSQALNADAGAVQNYACLNHAYQHLNCQLNQNYAHANLNYACQNYAEQASNCQNNQQYAHEPCNYACQNHAEHASNCQNNQNHAYENQPYNCVNHQALHCNCHLNAAHQYEHQHPDPRVVPDPSQHNYNYYYEAEDAEDLLVVLLVLLVCVPPPHSNNPAPLRHACLNPQALAQSLQCVVHVSLLQDAGDNQNYACQNYAYLACNSQLVQNHAYANLPHACQNYAALASNCANNQQHAYDNCSYNCLNHNHQFNNCHNHEHNQDPPDDRCVVNPDDPCRNYHNYPDADADPAPPAPPDLLVLLVCCVVPVRNSCSHQNFLLPHACVVDPDCPPSCVPPVPDDGDNVNHD

Solvent-accessible surface area (backbone atoms only — not comparable to full-atom values): 29305 Å² total; per-residue (Å²): 137,79,89,79,90,87,88,82,86,89,88,83,88,90,83,89,84,90,84,89,86,91,81,90,82,89,82,91,80,88,77,92,76,86,79,88,78,85,84,83,82,89,85,87,82,89,84,90,84,86,87,80,86,80,89,83,90,81,92,80,89,81,87,80,86,77,90,79,86,83,82,85,81,83,86,88,84,89,85,84,88,86,74,95,74,60,82,67,60,74,74,67,76,83,76,79,76,87,83,55,58,63,62,51,44,50,49,44,47,57,63,55,66,63,55,91,67,79,47,30,64,94,45,45,70,55,54,50,51,47,36,73,74,40,63,87,77,43,74,69,74,50,74,50,64,41,56,58,28,40,63,44,52,43,71,36,48,64,39,89,49,64,66,62,56,43,70,38,45,42,55,50,23,34,31,35,32,20,22,30,20,42,8,43,58,28,45,44,52,43,57,70,39,46,45,63,48,25,32,35,35,31,25,23,31,17,39,8,33,48,25,56,36,49,54,55,72,42,47,40,59,56,23,36,37,36,34,24,22,33,18,37,9,37,48,24,58,68,63,61,55,79,48,48,58,89,50,38,67,39,35,56,41,21,28,27,43,8,59,49,21,62,47,65,33,71,72,93,48,73,47,65,69,76,48,74,32,35,42,70,30,55,39,42,61,40,48,76,43,79,84,58,62,44,62,54,43,51,54,42,65,75,47,80,78,57,88,43,78,76,63,69,53,73,30,56,36,42,35,52,68,33,53,54,42,54,42,45,30,17,26,94,82,37,69,63,25,30,70,40,59,72,62,53,50,73,36,44,44,51,52,20,33,30,34,32,23,23,31,20,37,10,32,49,28,58,64,68,55,43,82,40,48,43,54,55,23,29,30,38,26,25,20,32,20,34,10,34,50,30,42,70,70,54,74,74,48,48,59,83,52,49,78,36,46,46,30,22,34,16,49,18,69,31,62,73,71,80,78,63,72,70,53,71,78,64,76,62,64,70,70,47,31,37,45,82,24,84,61,71,70,73,62,85,74,65,96,47,72,86,50,64,64,61,51,52,50,40,32,70,79,36,49,67,62,25,34,43,72,58,45,55,75,40,72,42,64,52,78,87,63,90,76,69,82,70,73,60,76,86,51,91,80,78,82,76,66,54,86,73,55,116

Radius of gyration: 38.45 Å; Cα contacts (8 Å, |Δi|>4): 917; chains: 1; bounding box: 113×86×101 Å

Organism: NCBI:txid216773